Protein AF-0000000084538233 (afdb_homodimer)

Radius of gyration: 24.64 Å; Cα contacts (8 Å, |Δi|>4): 937; chains: 2; bounding box: 52×72×53 Å

InterPro domains:
  IPR000092 Polyprenyl synthetase-like [PF00348] (27-218)
  IPR000092 Polyprenyl synthetase-like [cd00685] (28-278)
  IPR008949 Isoprenoid synthase domain superfamily [G3DSA:1.10.600.10] (1-284)
  IPR008949 Isoprenoid synthase domain superfamily [SSF48576] (22-277)
  IPR053662 Geranylfarnesyl diphosphate synthase-like [NF040627] (1-285)

Sequence (570 aa):
MNIEEWEEYRYVESGINSFIDQMNDSSLKKMVEHVCNTGGKRIRPIILLLSSEICSGSYQQSLNAALAIEMMHSASLIHDDLLDQGLVRRNLPSAPEKFGPSRALLCGDYLIAKCFEFISPYGEKVVRDFGKAGMDMAEGEVLDLRLDKDNFGENNYFECIYKKTASLFAISASIGAYTGGADEVLTRRFNVFGNYLGTAYQIVDDILEFLEVVEGKESKFTSETLPHVYMKNMSKEEAIEKSINAVKMRVNAAKETLLTFNECPARNKLFQITDYITIDMLEIVMNIEEWEEYRYVESGINSFIDQMNDSSLKKMVEHVCNTGGKRIRPIILLLSSEICSGSYQQSLNAALAIEMMHSASLIHDDLLDQGLVRRNLPSAPEKFGPSRALLCGDYLIAKCFEFISPYGEKVVRDFGKAGMDMAEGEVLDLRLDKDNFGENNYFECIYKKTASLFAISASIGAYTGGADEVLTRRFNVFGNYLGTAYQIVDDILEFLEVVEGKESKFTSETLPHVYMKNMSKEEAIEKSINAVKMRVNAAKETLLTFNECPARNKLFQITDYITIDMLEIV

Secondary structure (DSSP, 8-state):
--GGGSHHHHHHHHHHHHHHHHSPSSHHHHHHHHHHHS----HHHHHHHHHHHHTT--HHHHHHHHHHHHHHHHHHHHHHHHHHT-SS--S--STHHHH-HHHHHHHHHHHHHHHHHHHGGGHHHHHHHHHHHHHHHHHHHHHHTT-S-S---HHHHHHHHIIIIIHHHHHHHHHHHHHTT--HHHHHHHHHHHHHHHHHHHHHHHHHHHTT-STT---SS----HHHHHHTTS-HHHHHHHHHHHHHHHHHHHHHHHTTSPPSHHHHHHHHHHHHTTHHHHTT-/--GGGSHHHHHHHHHHHHHHHHSPSSHHHHHHHHHHHS----HHHHHHHHHHHHTT--HHHHHHHHHHHHHHHHHHHHHHHHHHS-SS--S---STTTT-HHHHHHHHHHHHHHHHHHHGGGHHHHHHHHHHHHHHHHHHHHHHTT-S-S---HHHHHHHHIIIIIHHHHHHHHHHHHHTT--HHHHHHHHHHHHHHHHHHHHHHHHHHHTT-STT---SS----HHHHHHTTS-HHHHHHHHHHHHHHHHHHHHHHHTTSPPSHHHHHHHHHHHHTTHHHHTT-

Organism: NCBI:txid1434108

Structure (mmCIF, N/CA/C/O backbone):
data_AF-0000000084538233-model_v1
#
loop_
_entity.id
_entity.type
_entity.pdbx_description
1 polymer 'Geranylfarnesyl diphosphate synthetase'
#
loop_
_atom_site.group_PDB
_atom_site.id
_atom_site.type_symbol
_atom_site.label_atom_id
_atom_site.label_alt_id
_atom_site.label_comp_id
_atom_site.label_asym_id
_atom_site.label_entity_id
_atom_site.label_seq_id
_atom_site.pdbx_PDB_ins_code
_atom_site.Cartn_x
_atom_site.Cartn_y
_atom_site.Cartn_z
_atom_site.occupancy
_atom_site.B_iso_or_equiv
_atom_site.auth_seq_id
_atom_site.auth_comp_id
_atom_site.auth_asym_id
_atom_site.auth_atom_id
_atom_site.pdbx_PDB_model_num
ATOM 1 N N . MET A 1 1 ? -0.825 33.188 -5.156 1 80.81 1 MET A N 1
ATOM 2 C CA . MET A 1 1 ? 0.296 32.344 -5.594 1 80.81 1 MET A CA 1
ATOM 3 C C . MET A 1 1 ? -0.094 31.484 -6.793 1 80.81 1 MET A C 1
ATOM 5 O O . MET A 1 1 ? -1.152 30.859 -6.793 1 80.81 1 MET A O 1
ATOM 9 N N . ASN A 1 2 ? 0.585 31.609 -7.934 1 89.44 2 ASN A N 1
ATOM 10 C CA . ASN A 1 2 ? 0.355 30.812 -9.133 1 89.44 2 ASN A CA 1
ATOM 11 C C . ASN A 1 2 ? 1.267 29.594 -9.172 1 89.44 2 ASN A C 1
ATOM 13 O O . ASN A 1 2 ? 2.158 29.5 -10.023 1 89.44 2 ASN A O 1
ATOM 17 N N . ILE A 1 3 ? 1.068 28.625 -8.375 1 92.25 3 ILE A N 1
ATOM 18 C CA . ILE A 1 3 ? 1.944 27.484 -8.141 1 92.25 3 ILE A CA 1
ATOM 19 C C . ILE A 1 3 ? 2.055 26.641 -9.414 1 92.25 3 ILE A C 1
ATOM 21 O O . ILE A 1 3 ? 3.094 26.031 -9.68 1 92.25 3 ILE A O 1
ATOM 25 N N . GLU A 1 4 ? 1.089 26.688 -10.32 1 91.75 4 GLU A N 1
ATOM 26 C CA . GLU A 1 4 ? 1.058 25.906 -11.555 1 91.75 4 GLU A CA 1
ATOM 27 C C . GLU A 1 4 ? 2.1 26.406 -12.547 1 91.75 4 GLU A C 1
ATOM 29 O O . GLU A 1 4 ? 2.453 25.688 -13.492 1 91.75 4 GLU A O 1
ATOM 34 N N . GLU A 1 5 ? 2.588 27.609 -12.297 1 94.62 5 GLU A N 1
ATOM 35 C CA . GLU A 1 5 ? 3.594 28.188 -13.18 1 94.62 5 GLU A CA 1
ATOM 36 C C . GLU A 1 5 ? 5.004 27.875 -12.695 1 94.62 5 GLU A C 1
ATOM 38 O O . GLU A 1 5 ? 5.984 28.156 -13.383 1 94.62 5 GLU A O 1
ATOM 43 N N . TRP A 1 6 ? 5.094 27.297 -11.5 1 97.12 6 TRP A N 1
ATOM 44 C CA . TRP A 1 6 ? 6.402 26.984 -10.938 1 97.12 6 TRP A CA 1
ATOM 45 C C . TRP A 1 6 ? 7.039 25.797 -11.672 1 97.12 6 TRP A C 1
ATOM 47 O O . TRP A 1 6 ? 6.336 24.875 -12.102 1 97.12 6 TRP A O 1
ATOM 57 N N . GLU A 1 7 ? 8.344 25.828 -11.805 1 96.56 7 GLU A N 1
ATOM 58 C CA . GLU A 1 7 ? 9.086 24.734 -12.414 1 96.56 7 GLU A CA 1
ATOM 59 C C . GLU A 1 7 ? 8.844 23.422 -11.672 1 96.56 7 GLU A C 1
ATOM 61 O O . GLU A 1 7 ? 8.75 22.359 -12.289 1 96.56 7 GLU A O 1
ATOM 66 N N . GLU A 1 8 ? 8.789 23.516 -10.367 1 97.25 8 GLU A N 1
ATOM 67 C CA . GLU A 1 8 ? 8.539 22.328 -9.531 1 97.25 8 GLU A CA 1
ATOM 68 C C . GLU A 1 8 ? 7.223 21.656 -9.914 1 97.25 8 GLU A C 1
ATOM 70 O O . GLU A 1 8 ? 7.16 20.438 -10.016 1 97.25 8 GLU A O 1
ATOM 75 N N . TYR A 1 9 ? 6.184 22.453 -10.117 1 96.94 9 TYR A N 1
ATOM 76 C CA . TYR A 1 9 ? 4.879 21.922 -10.508 1 96.94 9 TYR A CA 1
ATOM 77 C C . TYR A 1 9 ? 4.953 21.203 -11.852 1 96.94 9 TYR A C 1
ATOM 79 O O . TYR A 1 9 ? 4.445 20.094 -11.992 1 96.94 9 TYR A O 1
ATOM 87 N N . ARG A 1 10 ? 5.598 21.844 -12.781 1 95.5 10 ARG A N 1
ATOM 88 C CA . ARG A 1 10 ? 5.723 21.266 -14.125 1 95.5 10 ARG A CA 1
ATOM 89 C C . ARG A 1 10 ? 6.512 19.969 -14.094 1 95.5 10 ARG A C 1
ATOM 91 O O . ARG A 1 10 ? 6.199 19.031 -14.828 1 95.5 10 ARG A O 1
ATOM 98 N N . TYR A 1 11 ? 7.484 20.016 -13.25 1 96.62 11 TYR A N 1
ATOM 99 C CA . TYR A 1 11 ? 8.312 18.812 -13.133 1 96.62 11 TYR A CA 1
ATOM 100 C C . TYR A 1 11 ? 7.512 17.656 -12.578 1 96.62 11 TYR A C 1
ATOM 102 O O . TYR A 1 11 ? 7.602 16.531 -13.078 1 96.62 11 TYR A O 1
ATOM 110 N N . VAL A 1 12 ? 6.738 17.859 -11.555 1 97.5 12 VAL A N 1
ATOM 111 C CA . VAL A 1 12 ? 5.898 16.844 -10.945 1 97.5 12 VAL A CA 1
ATOM 112 C C . VAL A 1 12 ? 4.848 16.359 -11.945 1 97.5 12 VAL A C 1
ATOM 114 O O . VAL A 1 12 ? 4.629 15.164 -12.102 1 97.5 12 VAL A O 1
ATOM 117 N N . GLU A 1 13 ? 4.219 17.312 -12.672 1 96.38 13 GLU A N 1
ATOM 118 C CA . GLU A 1 13 ? 3.201 16.984 -13.664 1 96.38 13 GLU A CA 1
ATOM 119 C C . GLU A 1 13 ? 3.775 16.094 -14.766 1 96.38 13 GLU A C 1
ATOM 121 O O . GLU A 1 13 ? 3.129 15.133 -15.195 1 96.38 13 GLU A O 1
ATOM 126 N N . SER A 1 14 ? 4.934 16.5 -15.203 1 96.62 14 SER A N 1
ATOM 127 C CA . SER A 1 14 ? 5.586 15.711 -16.234 1 96.62 14 SER A CA 1
ATOM 128 C C . SER A 1 14 ? 5.867 14.289 -15.758 1 96.62 14 SER A C 1
ATOM 130 O O . SER A 1 14 ? 5.715 13.328 -16.516 1 96.62 14 SER A O 1
ATOM 132 N N . GLY A 1 15 ? 6.32 14.164 -14.508 1 96.94 15 GLY A N 1
ATOM 133 C CA . GLY A 1 15 ? 6.551 12.852 -13.922 1 96.94 15 GLY A CA 1
ATOM 134 C C . GLY A 1 15 ? 5.285 12.016 -13.812 1 96.94 15 GLY A C 1
ATOM 135 O O . GLY A 1 15 ? 5.297 10.82 -14.117 1 96.94 15 GLY A O 1
ATOM 136 N N . ILE A 1 16 ? 4.215 12.617 -13.406 1 96.75 16 ILE A N 1
ATOM 137 C CA . ILE A 1 16 ? 2.93 11.945 -13.273 1 96.75 16 ILE A CA 1
ATOM 138 C C . ILE A 1 16 ? 2.463 11.453 -14.641 1 96.75 16 ILE A C 1
ATOM 140 O O . ILE A 1 16 ? 2.047 10.297 -14.789 1 96.75 16 ILE A O 1
ATOM 144 N N . ASN A 1 17 ? 2.547 12.312 -15.617 1 95.56 17 ASN A N 1
ATOM 145 C CA . ASN A 1 17 ? 2.117 11.961 -16.969 1 95.56 17 ASN A CA 1
ATOM 146 C C . ASN A 1 17 ? 2.951 10.82 -17.531 1 95.56 17 ASN A C 1
ATOM 148 O O . ASN A 1 17 ? 2.42 9.945 -18.219 1 95.56 17 ASN A O 1
ATOM 152 N N . SER A 1 18 ? 4.211 10.883 -17.297 1 96.44 18 SER A N 1
ATOM 153 C CA . SER A 1 18 ? 5.094 9.812 -17.766 1 96.44 18 SER A CA 1
ATOM 154 C C . SER A 1 18 ? 4.707 8.469 -17.156 1 96.44 18 SER A C 1
ATOM 156 O O . SER A 1 18 ? 4.684 7.449 -17.844 1 96.44 18 SER A O 1
ATOM 158 N N . PHE A 1 19 ? 4.418 8.5 -15.906 1 94.5 19 PHE A N 1
ATOM 159 C CA . PHE A 1 19 ? 3.98 7.309 -15.195 1 94.5 19 PHE A CA 1
ATOM 160 C C . PHE A 1 19 ? 2.688 6.766 -15.789 1 94.5 19 PHE A C 1
ATOM 162 O O . PHE A 1 19 ? 2.596 5.578 -16.109 1 94.5 19 PHE A O 1
ATOM 169 N N . ILE A 1 20 ? 1.746 7.605 -16.016 1 94.5 20 ILE A N 1
ATOM 170 C CA . ILE A 1 20 ? 0.438 7.219 -16.531 1 94.5 20 ILE A CA 1
ATOM 171 C C . ILE A 1 20 ? 0.582 6.676 -17.953 1 94.5 20 ILE A C 1
ATOM 173 O O . ILE A 1 20 ? -0.039 5.668 -18.297 1 94.5 20 ILE A O 1
ATOM 177 N N . ASP A 1 21 ? 1.445 7.297 -18.688 1 94.62 21 ASP A N 1
ATOM 178 C CA . ASP A 1 21 ? 1.656 6.895 -20.078 1 94.62 21 ASP A CA 1
ATOM 179 C C . ASP A 1 21 ? 2.236 5.484 -20.156 1 94.62 21 ASP A C 1
ATOM 181 O O . ASP A 1 21 ? 2.023 4.777 -21.141 1 94.62 21 ASP A O 1
ATOM 185 N N . GLN A 1 22 ? 2.914 5.066 -19.156 1 93.31 22 GLN A N 1
ATOM 186 C CA . GLN A 1 22 ? 3.58 3.768 -19.156 1 93.31 22 GLN A CA 1
ATOM 187 C C . GLN A 1 22 ? 2.631 2.662 -18.688 1 93.31 22 GLN A C 1
ATOM 189 O O . GLN A 1 22 ? 2.934 1.477 -18.844 1 93.31 22 GLN A O 1
ATOM 194 N N . MET A 1 23 ? 1.553 3.061 -18.156 1 91.88 23 MET A N 1
ATOM 195 C CA . MET A 1 23 ? 0.569 2.061 -17.75 1 91.88 23 MET A CA 1
ATOM 196 C C . MET A 1 23 ? -0.11 1.438 -18.969 1 91.88 23 MET A C 1
ATOM 198 O O . MET A 1 23 ? -0.3 2.104 -19.984 1 91.88 23 MET A O 1
ATOM 202 N N . ASN A 1 24 ? -0.464 0.123 -18.797 1 85.62 24 ASN A N 1
ATOM 203 C CA . ASN A 1 24 ? -1.273 -0.513 -19.828 1 85.62 24 ASN A CA 1
ATOM 204 C C . ASN A 1 24 ? -2.688 0.062 -19.859 1 85.62 24 ASN A C 1
ATOM 206 O O . ASN A 1 24 ? -3.232 0.446 -18.828 1 85.62 24 ASN A O 1
ATOM 210 N N . ASP A 1 25 ? -3.205 0.092 -21.062 1 81.44 25 ASP A N 1
ATOM 211 C CA . ASP A 1 25 ? -4.582 0.556 -21.203 1 81.44 25 ASP A CA 1
ATOM 212 C C . ASP A 1 25 ? -5.547 -0.357 -20.453 1 81.44 25 ASP A C 1
ATOM 214 O O . ASP A 1 25 ? -5.59 -1.563 -20.703 1 81.44 25 ASP A O 1
ATOM 218 N N . SER A 1 26 ? -6.188 0.194 -19.484 1 85.44 26 SER A N 1
ATOM 219 C CA . SER A 1 26 ? -7.113 -0.528 -18.625 1 85.44 26 SER A CA 1
ATOM 220 C C . SER A 1 26 ? -8.047 0.43 -17.891 1 85.44 26 SER A C 1
ATOM 222 O O . SER A 1 26 ? -7.875 1.648 -17.969 1 85.44 26 SER A O 1
ATOM 224 N N . SER A 1 27 ? -9.023 -0.15 -17.312 1 81.12 27 SER A N 1
ATOM 225 C CA . SER A 1 27 ? -9.906 0.662 -16.484 1 81.12 27 SER A CA 1
ATOM 226 C C . SER A 1 27 ? -9.148 1.293 -15.32 1 81.12 27 SER A C 1
ATOM 228 O O . SER A 1 27 ? -9.484 2.395 -14.875 1 81.12 27 SER A O 1
ATOM 230 N N . LEU A 1 28 ? -8.164 0.603 -14.906 1 88.06 28 LEU A N 1
ATOM 231 C CA . LEU A 1 28 ? -7.336 1.138 -13.836 1 88.06 28 LEU A CA 1
ATOM 232 C C . LEU A 1 28 ? -6.59 2.387 -14.297 1 88.06 28 LEU A C 1
ATOM 234 O O . LEU A 1 28 ? -6.512 3.375 -13.562 1 88.06 28 LEU A O 1
ATOM 238 N N . LYS A 1 29 ? -6.035 2.311 -15.469 1 90.06 29 LYS A N 1
ATOM 239 C CA . LYS A 1 29 ? -5.332 3.463 -16.016 1 90.06 29 LYS A CA 1
ATOM 240 C C . LYS A 1 29 ? -6.25 4.68 -16.109 1 90.06 29 LYS A C 1
ATOM 242 O O . LYS A 1 29 ? -5.848 5.793 -15.758 1 90.06 29 LYS A O 1
ATOM 247 N N . LYS A 1 30 ? -7.426 4.445 -16.516 1 87.56 30 LYS A N 1
ATOM 248 C CA . LYS A 1 30 ? -8.391 5.531 -16.656 1 87.56 30 LYS A CA 1
ATOM 249 C C . LYS A 1 30 ? -8.695 6.172 -15.312 1 87.56 30 LYS A C 1
ATOM 251 O O . LYS A 1 30 ? -8.836 7.395 -15.219 1 87.56 30 LYS A O 1
ATOM 256 N N . MET A 1 31 ? -8.766 5.363 -14.375 1 86 31 MET A N 1
ATOM 257 C CA . MET A 1 31 ? -9.07 5.891 -13.047 1 86 31 MET A CA 1
ATOM 258 C C . MET A 1 31 ? -7.867 6.645 -12.477 1 86 31 MET A C 1
ATOM 260 O O . MET A 1 31 ? -8.031 7.699 -11.859 1 86 31 MET A O 1
ATOM 264 N N . VAL A 1 32 ? -6.707 6.059 -12.656 1 90.44 32 VAL A N 1
ATOM 265 C CA . VAL A 1 32 ? -5.492 6.73 -12.203 1 90.44 32 VAL A CA 1
ATOM 266 C C . VAL A 1 32 ? -5.367 8.086 -12.891 1 90.44 32 VAL A C 1
ATOM 268 O O . VAL A 1 32 ? -5.059 9.094 -12.234 1 90.44 32 VAL A O 1
ATOM 271 N N . GLU A 1 33 ? -5.637 8.086 -14.156 1 89.94 33 GLU A N 1
ATOM 272 C CA . GLU A 1 33 ? -5.594 9.328 -14.93 1 89.94 33 GLU A CA 1
ATOM 273 C C . GLU A 1 33 ? -6.578 10.352 -14.375 1 89.94 33 GLU A C 1
ATOM 275 O O . GLU A 1 33 ? -6.234 11.531 -14.227 1 89.94 33 GLU A O 1
ATOM 280 N N . HIS A 1 34 ? -7.676 9.867 -14.078 1 86.5 34 HIS A N 1
ATOM 281 C CA . HIS A 1 34 ? -8.711 10.75 -13.562 1 86.5 34 HIS A CA 1
ATOM 282 C C . HIS A 1 34 ? -8.312 11.336 -12.211 1 86.5 34 HIS A C 1
ATOM 284 O O . HIS A 1 34 ? -8.414 12.547 -12 1 86.5 34 HIS A O 1
ATOM 290 N N . VAL A 1 35 ? -7.859 10.539 -11.367 1 85.62 35 VAL A N 1
ATOM 291 C CA . VAL A 1 35 ? -7.543 10.953 -10 1 85.62 35 VAL A CA 1
ATOM 292 C C . VAL A 1 35 ? -6.34 11.898 -10.016 1 85.62 35 VAL A C 1
ATOM 294 O O . VAL A 1 35 ? -6.312 12.883 -9.281 1 85.62 35 VAL A O 1
ATOM 297 N N . CYS A 1 36 ? -5.402 11.562 -10.82 1 85.81 36 CYS A N 1
ATOM 298 C CA . CYS A 1 36 ? -4.176 12.352 -10.852 1 85.81 36 CYS A CA 1
ATOM 299 C C . CYS A 1 36 ? -4.387 13.656 -11.617 1 85.81 36 CYS A C 1
ATOM 301 O O . CYS A 1 36 ? -3.666 14.625 -11.406 1 85.81 36 CYS A O 1
ATOM 303 N N . ASN A 1 37 ? -5.457 13.672 -12.5 1 80.5 37 ASN A N 1
ATOM 304 C CA . ASN A 1 37 ? -5.645 14.852 -13.336 1 80.5 37 ASN A CA 1
ATOM 305 C C . ASN A 1 37 ? -6.781 15.727 -12.82 1 80.5 37 ASN A C 1
ATOM 307 O O . ASN A 1 37 ? -7.098 16.75 -13.422 1 80.5 37 ASN A O 1
ATOM 311 N N . THR A 1 38 ? -7.621 15.203 -11.883 1 71.94 38 THR A N 1
ATOM 312 C CA . THR A 1 38 ? -8.711 16 -11.336 1 71.94 38 THR A CA 1
ATOM 313 C C . THR A 1 38 ? -8.172 17.188 -10.555 1 71.94 38 THR A C 1
ATOM 315 O O . THR A 1 38 ? -8.898 17.812 -9.773 1 71.94 38 THR A O 1
ATOM 318 N N . GLY A 1 39 ? -6.973 17.641 -10.953 1 69 39 GLY A N 1
ATOM 319 C CA . GLY A 1 39 ? -6.469 18.859 -10.359 1 69 39 GLY A CA 1
ATOM 320 C C . GLY A 1 39 ? -5.68 18.641 -9.086 1 69 39 GLY A C 1
ATOM 321 O O . GLY A 1 39 ? -5.312 17.5 -8.773 1 69 39 GLY A O 1
ATOM 322 N N . GLY A 1 40 ? -5.062 19.453 -8.508 1 80.56 40 GLY A N 1
ATOM 323 C CA . GLY A 1 40 ? -4.27 19.5 -7.285 1 80.56 40 GLY A CA 1
ATOM 324 C C . GLY A 1 40 ? -3.078 20.438 -7.387 1 80.56 40 GLY A C 1
ATOM 325 O O . GLY A 1 40 ? -2.512 20.609 -8.469 1 80.56 40 GLY A O 1
ATOM 326 N N . LYS A 1 41 ? -2.893 20.938 -6.406 1 90.31 41 LYS A N 1
ATOM 327 C CA . LYS A 1 41 ? -1.847 21.953 -6.355 1 90.31 41 LYS A CA 1
ATOM 328 C C . LYS A 1 41 ? -0.475 21.328 -6.137 1 90.31 41 LYS A C 1
ATOM 330 O O . LYS A 1 41 ? 0.545 22.016 -6.172 1 90.31 41 LYS A O 1
ATOM 335 N N . ARG A 1 42 ? -0.405 19.969 -6.012 1 96.69 42 ARG A N 1
ATOM 336 C CA . ARG A 1 42 ? 0.836 19.219 -5.891 1 96.69 42 ARG A CA 1
ATOM 337 C C . ARG A 1 42 ? 1.721 19.781 -4.789 1 96.69 42 ARG A C 1
ATOM 339 O O . ARG A 1 42 ? 2.939 19.875 -4.945 1 96.69 42 ARG A O 1
ATOM 346 N N . ILE A 1 43 ? 1.144 20.219 -3.738 1 97.69 43 ILE A N 1
ATOM 347 C CA . ILE A 1 43 ? 1.839 20.922 -2.668 1 97.69 43 ILE A CA 1
ATOM 348 C C . ILE A 1 43 ? 2.895 20.016 -2.049 1 97.69 43 ILE A C 1
ATOM 350 O O . ILE A 1 43 ? 4.059 20.391 -1.915 1 97.69 43 ILE A O 1
ATOM 354 N N . ARG A 1 44 ? 2.59 18.797 -1.758 1 98.5 44 ARG A N 1
ATOM 355 C CA . ARG A 1 44 ? 3.477 17.906 -1.011 1 98.5 44 ARG A CA 1
ATOM 356 C C . ARG A 1 44 ? 4.691 17.516 -1.847 1 98.5 44 ARG A C 1
ATOM 358 O O . ARG A 1 44 ? 5.828 17.656 -1.396 1 98.5 44 ARG A O 1
ATOM 365 N N . PRO A 1 45 ? 4.508 17.062 -3.115 1 98.69 45 PRO A N 1
ATOM 366 C CA . PRO A 1 45 ? 5.707 16.766 -3.9 1 98.69 45 PRO A CA 1
ATOM 367 C C . PRO A 1 45 ? 6.551 18.016 -4.184 1 98.69 45 PRO A C 1
ATOM 369 O O . PRO A 1 45 ? 7.777 17.922 -4.289 1 98.69 45 PRO A O 1
ATOM 372 N N . ILE A 1 46 ? 5.93 19.172 -4.293 1 98.69 46 ILE A N 1
ATOM 373 C CA . ILE A 1 46 ? 6.676 20.406 -4.523 1 98.69 46 ILE A CA 1
ATOM 374 C C . ILE A 1 46 ? 7.512 20.75 -3.291 1 98.69 46 ILE A C 1
ATOM 376 O O . ILE A 1 46 ? 8.672 21.156 -3.41 1 98.69 46 ILE A O 1
ATOM 380 N N . ILE A 1 47 ? 6.953 20.547 -2.08 1 98.88 47 ILE A N 1
ATOM 381 C CA . ILE A 1 47 ? 7.699 20.75 -0.844 1 98.88 47 ILE A CA 1
ATOM 382 C C . ILE A 1 47 ? 8.938 19.859 -0.836 1 98.88 47 ILE A C 1
ATOM 384 O O . ILE A 1 47 ? 10.023 20.297 -0.46 1 98.88 47 ILE A O 1
ATOM 388 N N . LEU A 1 48 ? 8.766 18.594 -1.263 1 98.94 48 LEU A N 1
ATOM 389 C CA . LEU A 1 48 ? 9.883 17.672 -1.304 1 98.94 48 LEU A CA 1
ATOM 390 C C . LEU A 1 48 ? 10.977 18.172 -2.24 1 98.94 48 LEU A C 1
ATOM 392 O O . LEU A 1 48 ? 12.156 18.188 -1.874 1 98.94 48 LEU A O 1
ATOM 396 N N . LEU A 1 49 ? 10.609 18.625 -3.459 1 98.88 49 LEU A N 1
ATOM 397 C CA . LEU A 1 49 ? 11.578 19.109 -4.438 1 98.88 49 LEU A CA 1
ATOM 398 C C . LEU A 1 49 ? 12.305 20.344 -3.922 1 98.88 49 LEU A C 1
ATOM 400 O O . LEU A 1 49 ? 13.523 20.453 -4.039 1 98.88 49 LEU A O 1
ATOM 404 N N . LEU A 1 50 ? 11.57 21.281 -3.318 1 98.88 50 LEU A N 1
ATOM 405 C CA . LEU A 1 50 ? 12.164 22.5 -2.793 1 98.88 50 LEU A CA 1
ATOM 406 C C . LEU A 1 50 ? 13.125 22.203 -1.65 1 98.88 50 LEU A C 1
ATOM 408 O O . LEU A 1 50 ? 14.195 22.797 -1.556 1 98.88 50 LEU A O 1
ATOM 412 N N . SER A 1 51 ? 12.734 21.25 -0.794 1 98.88 51 SER A N 1
ATOM 413 C CA . SER A 1 51 ? 13.609 20.844 0.298 1 98.88 51 SER A CA 1
ATOM 414 C C . SER A 1 51 ? 14.906 20.234 -0.231 1 98.88 51 SER A C 1
ATOM 416 O O . SER A 1 51 ? 15.984 20.5 0.313 1 98.88 51 SER A O 1
ATOM 418 N N . SER A 1 52 ? 14.773 19.438 -1.295 1 98.69 52 SER A N 1
ATOM 419 C CA . SER A 1 52 ? 15.961 18.859 -1.929 1 98.69 52 SER A CA 1
ATOM 420 C C . SER A 1 52 ? 16.875 19.953 -2.455 1 98.69 52 SER A C 1
ATOM 422 O O . SER A 1 52 ? 18.094 19.922 -2.24 1 98.69 52 SER A O 1
ATOM 424 N N . GLU A 1 53 ? 16.297 20.922 -3.094 1 98.5 53 GLU A N 1
ATOM 425 C CA . GLU A 1 53 ? 17.062 22.016 -3.678 1 98.5 53 GLU A CA 1
ATOM 426 C C . GLU A 1 53 ? 17.781 22.828 -2.598 1 98.5 53 GLU A C 1
ATOM 428 O O . GLU A 1 53 ? 18.938 23.203 -2.768 1 98.5 53 GLU A O 1
ATOM 433 N N . ILE A 1 54 ? 17.125 23.078 -1.5 1 98.69 54 ILE A N 1
ATOM 434 C CA . ILE A 1 54 ? 17.719 23.828 -0.397 1 98.69 54 ILE A CA 1
ATOM 435 C C . ILE A 1 54 ? 18.969 23.109 0.109 1 98.69 54 ILE A C 1
ATOM 437 O O . ILE A 1 54 ? 19.922 23.75 0.536 1 98.69 54 ILE A O 1
ATOM 441 N N . CYS A 1 55 ? 18.953 21.797 -0.04 1 98.31 55 CYS A N 1
ATOM 442 C CA . CYS A 1 55 ? 20.062 20.984 0.429 1 98.31 55 CYS A CA 1
ATOM 443 C C . CYS A 1 55 ? 21 20.625 -0.72 1 98.31 55 CYS A C 1
ATOM 445 O O . CYS A 1 55 ? 21.688 19.609 -0.673 1 98.31 55 CYS A O 1
ATOM 447 N N . SER A 1 56 ? 20.906 21.344 -1.83 1 96.56 56 SER A N 1
ATOM 448 C CA . SER A 1 56 ? 21.812 21.297 -2.963 1 96.56 56 SER A CA 1
ATOM 449 C C . SER A 1 56 ? 21.547 20.094 -3.852 1 96.56 56 SER A C 1
ATOM 451 O O . SER A 1 56 ? 22.422 19.656 -4.598 1 96.56 56 SER A O 1
ATOM 453 N N . GLY A 1 57 ? 20.359 19.516 -3.742 1 96.62 57 GLY A N 1
ATOM 454 C CA . GLY A 1 57 ? 19.953 18.438 -4.625 1 96.62 57 GLY A CA 1
ATOM 455 C C . GLY A 1 57 ? 19.359 18.922 -5.934 1 96.62 57 GLY A C 1
ATOM 456 O O . GLY A 1 57 ? 19.172 20.125 -6.129 1 96.62 57 GLY A O 1
ATOM 457 N N . SER A 1 58 ? 19.141 17.969 -6.828 1 96.75 58 SER A N 1
ATOM 458 C CA . SER A 1 58 ? 18.469 18.266 -8.094 1 96.75 58 SER A CA 1
ATOM 459 C C . SER A 1 58 ? 17.094 17.625 -8.141 1 96.75 58 SER A C 1
ATOM 461 O O . SER A 1 58 ? 16.828 16.641 -7.449 1 96.75 58 SER A O 1
ATOM 463 N N . TYR A 1 59 ? 16.234 18.188 -8.93 1 97 59 TYR A N 1
ATOM 464 C CA . TYR A 1 59 ? 14.891 17.672 -9.062 1 97 59 TYR A CA 1
ATOM 465 C C . TYR A 1 59 ? 14.906 16.266 -9.664 1 97 59 TYR A C 1
ATOM 467 O O . TYR A 1 59 ? 14.109 15.406 -9.273 1 97 59 TYR A O 1
ATOM 475 N N . GLN A 1 60 ? 15.859 16.016 -10.562 1 96.31 60 GLN A N 1
ATOM 476 C CA . GLN A 1 60 ? 15.961 14.711 -11.195 1 96.31 60 GLN A CA 1
ATOM 477 C C . GLN A 1 60 ? 16.219 13.617 -10.164 1 96.31 60 GLN A C 1
ATOM 479 O O . GLN A 1 60 ? 15.602 12.547 -10.227 1 96.31 60 GLN A O 1
ATOM 484 N N . GLN A 1 61 ? 17.031 13.93 -9.195 1 96.56 61 GLN A N 1
ATOM 485 C CA . GLN A 1 61 ? 17.422 12.938 -8.203 1 96.56 61 GLN A CA 1
ATOM 486 C C . GLN A 1 61 ? 16.297 12.703 -7.199 1 96.56 61 GLN A C 1
ATOM 488 O O . GLN A 1 61 ? 16.234 11.656 -6.547 1 96.56 61 GLN A O 1
ATOM 493 N N . SER A 1 62 ? 15.359 13.672 -7.078 1 98 62 SER A N 1
ATOM 494 C CA . SER A 1 62 ? 14.352 13.586 -6.027 1 98 62 SER A CA 1
ATOM 495 C C . SER A 1 62 ? 12.969 13.336 -6.609 1 98 62 SER A C 1
ATOM 497 O O . SER A 1 62 ? 11.992 13.18 -5.867 1 98 62 SER A O 1
ATOM 499 N N . LEU A 1 63 ? 12.852 13.266 -7.918 1 98.5 63 LEU A N 1
ATOM 500 C CA . LEU A 1 63 ? 11.547 13.25 -8.57 1 98.5 63 LEU A CA 1
ATOM 501 C C . LEU A 1 63 ? 10.766 11.992 -8.195 1 98.5 63 LEU A C 1
ATOM 503 O O . LEU A 1 63 ? 9.578 12.062 -7.887 1 98.5 63 LEU A O 1
ATOM 507 N N . ASN A 1 64 ? 11.43 10.836 -8.227 1 98.62 64 ASN A N 1
ATOM 508 C CA . ASN A 1 64 ? 10.734 9.602 -7.887 1 98.62 64 ASN A CA 1
ATOM 509 C C . ASN A 1 64 ? 10.18 9.648 -6.465 1 98.62 64 ASN A C 1
ATOM 511 O O . ASN A 1 64 ? 9.078 9.148 -6.211 1 98.62 64 ASN A O 1
ATOM 515 N N . ALA A 1 65 ? 10.953 10.227 -5.562 1 98.81 65 ALA A N 1
ATOM 516 C CA . ALA A 1 65 ? 10.453 10.383 -4.199 1 98.81 65 ALA A CA 1
ATOM 517 C C . ALA A 1 65 ? 9.242 11.312 -4.156 1 98.81 65 ALA A C 1
ATOM 519 O O . ALA A 1 65 ? 8.273 11.039 -3.455 1 98.81 65 ALA A O 1
ATOM 520 N N . ALA A 1 66 ? 9.305 12.375 -4.91 1 98.75 66 ALA A N 1
ATOM 521 C CA . ALA A 1 66 ? 8.188 13.312 -4.992 1 98.75 66 ALA A CA 1
ATOM 522 C C . ALA A 1 66 ? 6.945 12.633 -5.559 1 98.75 66 ALA A C 1
ATOM 524 O O . ALA A 1 66 ? 5.836 12.844 -5.066 1 98.75 66 ALA A O 1
ATOM 525 N N . LEU A 1 67 ? 7.176 11.828 -6.57 1 98.5 67 LEU A N 1
ATOM 526 C CA . LEU A 1 67 ? 6.066 11.102 -7.18 1 98.5 67 LEU A CA 1
ATOM 527 C C . LEU A 1 67 ? 5.477 10.086 -6.203 1 98.5 67 LEU A C 1
ATOM 529 O O . LEU A 1 67 ? 4.258 9.898 -6.164 1 98.5 67 LEU A O 1
ATOM 533 N N . ALA A 1 68 ? 6.312 9.43 -5.426 1 98.81 68 ALA A N 1
ATOM 534 C CA . ALA A 1 68 ? 5.816 8.516 -4.402 1 98.81 68 ALA A CA 1
ATOM 535 C C . ALA A 1 68 ? 4.887 9.227 -3.428 1 98.81 68 ALA A C 1
ATOM 537 O O . ALA A 1 68 ? 3.816 8.711 -3.092 1 98.81 68 ALA A O 1
ATOM 538 N N . ILE A 1 69 ? 5.266 10.398 -3.004 1 98.56 69 ILE A N 1
ATOM 539 C CA . ILE A 1 69 ? 4.461 11.203 -2.086 1 98.56 69 ILE A CA 1
ATOM 540 C C . ILE A 1 69 ? 3.109 11.508 -2.725 1 98.56 69 ILE A C 1
ATO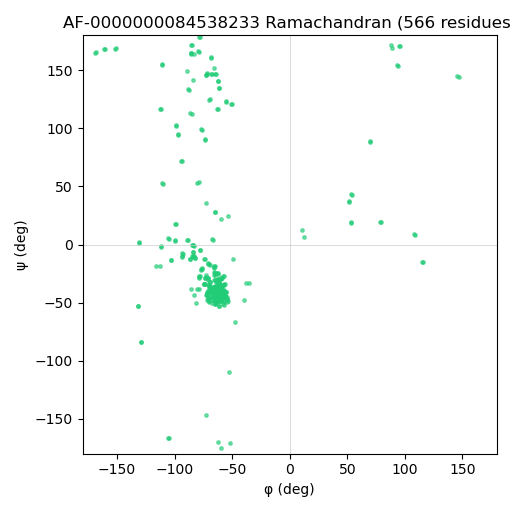M 542 O O . ILE A 1 69 ? 2.064 11.359 -2.086 1 98.56 69 ILE A O 1
ATOM 546 N N . GL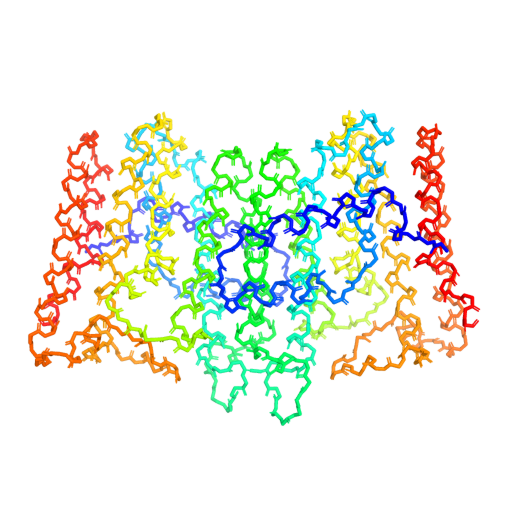U A 1 70 ? 3.143 11.922 -3.916 1 97.69 70 GLU A N 1
ATOM 547 C CA . GLU A 1 70 ? 1.915 12.289 -4.617 1 97.69 70 GLU A CA 1
ATOM 548 C C . GLU A 1 70 ? 1.003 11.078 -4.797 1 97.69 70 GLU A C 1
ATOM 550 O O . GLU A 1 70 ? -0.216 11.188 -4.648 1 97.69 70 GLU A O 1
ATOM 555 N N . MET A 1 71 ? 1.595 9.953 -5.164 1 97.38 71 MET A N 1
ATOM 556 C CA . MET A 1 71 ? 0.79 8.75 -5.363 1 97.38 71 MET A CA 1
ATOM 557 C C . MET A 1 71 ? 0.157 8.297 -4.051 1 97.38 71 MET A C 1
ATOM 559 O O . MET A 1 71 ? -0.995 7.859 -4.031 1 97.38 71 MET A O 1
ATOM 563 N N . MET A 1 72 ? 0.931 8.359 -2.961 1 97.88 72 MET A N 1
ATOM 564 C CA . MET A 1 72 ? 0.377 8.008 -1.656 1 97.88 72 MET A CA 1
ATOM 565 C C . MET A 1 72 ? -0.78 8.938 -1.291 1 97.88 72 MET A C 1
ATOM 567 O O . MET A 1 72 ? -1.809 8.477 -0.788 1 97.88 72 MET A O 1
ATOM 571 N N . HIS A 1 73 ? -0.568 10.18 -1.521 1 96.25 73 HIS A N 1
ATOM 572 C CA . HIS A 1 73 ? -1.623 11.148 -1.247 1 96.25 73 HIS A CA 1
ATOM 573 C C . HIS A 1 73 ? -2.863 10.875 -2.09 1 96.25 73 HIS A C 1
ATOM 575 O O . HIS A 1 73 ? -3.982 10.875 -1.575 1 96.25 73 HIS A O 1
ATOM 581 N N . SER A 1 74 ? -2.676 10.633 -3.379 1 94.88 74 SER A N 1
ATOM 582 C CA . SER A 1 74 ? -3.783 10.344 -4.289 1 94.88 74 SER A CA 1
ATOM 583 C C . SER A 1 74 ? -4.531 9.086 -3.871 1 94.88 74 SER A C 1
ATOM 585 O O . SER A 1 74 ? -5.762 9.047 -3.908 1 94.88 74 SER A O 1
ATOM 587 N N . ALA A 1 75 ? -3.758 8.078 -3.518 1 96.31 75 ALA A N 1
ATOM 588 C CA . ALA A 1 75 ? -4.379 6.844 -3.037 1 96.31 75 ALA A CA 1
ATOM 589 C C . ALA A 1 75 ? -5.25 7.109 -1.814 1 96.31 75 ALA A C 1
ATOM 591 O O . ALA A 1 75 ? -6.352 6.562 -1.7 1 96.31 75 ALA A O 1
ATOM 592 N N . SER A 1 76 ? -4.73 7.902 -0.897 1 94.94 76 SER A N 1
ATOM 593 C CA . SER A 1 76 ? -5.48 8.203 0.319 1 94.94 76 SER A CA 1
ATOM 594 C C . SER A 1 76 ? -6.773 8.945 0.003 1 94.94 76 SER A C 1
ATOM 596 O O . SER A 1 76 ? -7.801 8.719 0.649 1 94.94 76 SER A O 1
ATOM 598 N N . LEU A 1 77 ? -6.758 9.836 -1.008 1 90.5 77 LEU A N 1
ATOM 599 C CA . LEU A 1 77 ? -7.965 10.547 -1.412 1 90.5 77 LEU A CA 1
ATOM 600 C C . LEU A 1 77 ? -9.016 9.578 -1.949 1 90.5 77 LEU A C 1
ATOM 602 O O . LEU A 1 77 ? -10.203 9.711 -1.64 1 90.5 77 LEU A O 1
ATOM 606 N N . ILE A 1 78 ? -8.578 8.633 -2.703 1 91.62 78 ILE A N 1
ATOM 607 C CA . ILE A 1 78 ? -9.484 7.648 -3.291 1 91.62 78 ILE A CA 1
ATOM 608 C C . ILE A 1 78 ? -10.133 6.816 -2.186 1 91.62 78 ILE A C 1
ATOM 610 O O . ILE A 1 78 ? -11.352 6.664 -2.146 1 91.62 78 ILE A O 1
ATOM 614 N N . HIS A 1 79 ? -9.312 6.293 -1.326 1 93.44 79 HIS A N 1
ATOM 615 C CA . HIS A 1 79 ? -9.82 5.426 -0.271 1 93.44 79 HIS A CA 1
ATOM 616 C C . HIS A 1 79 ? -10.641 6.219 0.745 1 93.44 79 HIS A C 1
ATOM 618 O O . HIS A 1 79 ? -11.609 5.703 1.302 1 93.44 79 HIS A O 1
ATOM 624 N N . ASP A 1 80 ? -10.266 7.473 0.956 1 89 80 ASP A N 1
ATOM 625 C CA . ASP A 1 80 ? -11.062 8.344 1.809 1 89 80 ASP A CA 1
ATOM 626 C C . ASP A 1 80 ? -12.469 8.539 1.229 1 89 80 ASP A C 1
ATOM 628 O O . ASP A 1 80 ? -13.453 8.57 1.97 1 89 80 ASP A O 1
ATOM 632 N N . ASP A 1 81 ? -12.492 8.75 -0.025 1 85.75 81 ASP A N 1
ATOM 633 C CA . ASP A 1 81 ? -13.773 8.922 -0.693 1 85.75 81 ASP A CA 1
ATOM 634 C C . ASP A 1 81 ? -14.648 7.684 -0.522 1 85.75 81 ASP A C 1
ATOM 636 O O . ASP A 1 81 ? -15.867 7.793 -0.369 1 85.75 81 ASP A O 1
ATOM 640 N N . LEU A 1 82 ? -14.086 6.551 -0.565 1 86.25 82 LEU A N 1
ATOM 641 C CA . LEU A 1 82 ? -14.812 5.309 -0.335 1 86.25 82 LEU A CA 1
ATOM 642 C C . LEU A 1 82 ? -15.367 5.258 1.084 1 86.25 82 LEU A C 1
ATOM 644 O O . LEU A 1 82 ? -16.484 4.805 1.298 1 86.25 82 LEU A O 1
ATOM 648 N N . LEU A 1 83 ? -14.57 5.719 1.964 1 83.94 83 LEU A N 1
ATOM 649 C CA . LEU A 1 83 ? -14.961 5.707 3.369 1 83.94 83 LEU A CA 1
ATOM 650 C C . LEU A 1 83 ? -16.078 6.715 3.631 1 83.94 83 LEU A C 1
ATOM 652 O O . LEU A 1 83 ? -17.031 6.422 4.359 1 83.94 83 LEU A O 1
ATOM 656 N N . ASP A 1 84 ? -16 7.855 3 1 76.69 84 ASP A N 1
ATOM 657 C CA . ASP A 1 84 ? -16.969 8.938 3.197 1 76.69 84 ASP A CA 1
ATOM 658 C C . ASP A 1 84 ? -18.312 8.594 2.578 1 76.69 84 ASP A C 1
ATOM 660 O O . ASP A 1 84 ? -19.359 8.992 3.096 1 76.69 84 ASP A O 1
ATOM 664 N N . GLN A 1 85 ? -18.328 8.109 1.368 1 65.88 85 GLN A N 1
ATOM 665 C CA . GLN A 1 85 ? -19.562 7.77 0.667 1 65.88 85 GLN A CA 1
ATOM 666 C C . GLN A 1 85 ? -20.266 6.586 1.327 1 65.88 85 GLN A C 1
ATOM 668 O O . GLN A 1 85 ? -21.438 6.32 1.054 1 65.88 85 GLN A O 1
ATOM 673 N N . GLY A 1 86 ? -19.812 6.117 2.375 1 57.44 86 GLY A N 1
ATOM 674 C CA . GLY A 1 86 ? -20.359 4.918 2.992 1 57.44 86 GLY A CA 1
ATOM 675 C C . GLY A 1 86 ? -20.078 3.658 2.195 1 57.44 86 GLY A C 1
ATOM 676 O O . GLY A 1 86 ? -20.422 3.572 1.016 1 57.44 86 GLY A O 1
ATOM 677 N N . LEU A 1 87 ? -18.906 2.955 2.424 1 49.31 87 LEU A N 1
ATOM 678 C CA . LEU A 1 87 ? -18.703 1.704 1.699 1 49.31 87 LEU A CA 1
ATOM 679 C C . LEU A 1 87 ? -20.016 0.962 1.521 1 49.31 87 LEU A C 1
ATOM 681 O O . LEU A 1 87 ? -20.172 0.161 0.595 1 49.31 87 LEU A O 1
ATOM 685 N N . VAL A 1 88 ? -20.859 1.074 2.447 1 37.66 88 VAL A N 1
ATOM 686 C CA . VAL A 1 88 ? -22.141 0.401 2.398 1 37.66 88 VAL A CA 1
ATOM 687 C C . VAL A 1 88 ? -23.125 1.231 1.577 1 37.66 88 VAL A C 1
ATOM 689 O O . VAL A 1 88 ? -24.266 0.818 1.361 1 37.66 88 VAL A O 1
ATOM 692 N N . ARG A 1 89 ? -23.109 2.553 1.816 1 35.66 89 ARG A N 1
ATOM 693 C CA . ARG A 1 89 ? -24.391 3.227 1.647 1 35.66 89 ARG A CA 1
ATOM 694 C C . ARG A 1 89 ? -24.875 3.127 0.205 1 35.66 89 ARG A C 1
ATOM 696 O O . ARG A 1 89 ? -24.094 2.85 -0.702 1 35.66 89 ARG A O 1
ATOM 703 N N . ARG A 1 90 ? -26.141 4.07 -0.069 1 30.34 90 ARG A N 1
ATOM 704 C CA . ARG A 1 90 ? -27.266 4.156 -0.996 1 30.34 90 ARG A CA 1
ATOM 705 C C . ARG A 1 90 ? -26.812 4.602 -2.379 1 30.34 90 ARG A C 1
ATOM 707 O O . ARG A 1 90 ? -25.672 5.078 -2.539 1 30.34 90 ARG A O 1
ATOM 714 N N . ASN A 1 91 ? -27.594 5.379 -3.213 1 29.83 91 ASN A N 1
ATOM 715 C CA . ASN A 1 91 ? -27.969 5.75 -4.57 1 29.83 91 ASN A CA 1
ATOM 716 C C . ASN A 1 91 ? -26.984 6.73 -5.191 1 29.83 91 ASN A C 1
ATOM 718 O O . ASN A 1 91 ? -27.188 7.207 -6.309 1 29.83 91 ASN A O 1
ATOM 722 N N . LEU A 1 92 ? -26.391 7.773 -4.41 1 31.58 92 LEU A N 1
ATOM 723 C CA . LEU A 1 92 ? -26.047 8.914 -5.25 1 31.58 92 LEU A CA 1
ATOM 724 C C . LEU A 1 92 ? -24.625 8.773 -5.809 1 31.58 92 LEU A C 1
ATOM 726 O O . LEU A 1 92 ? -23.734 8.273 -5.125 1 31.58 92 LEU A O 1
ATOM 730 N N . PRO A 1 93 ? -24.281 9.289 -7.012 1 34.5 93 PRO A N 1
ATOM 731 C CA . PRO A 1 93 ? -23.203 9.148 -7.988 1 34.5 93 PRO A CA 1
ATOM 732 C C . PRO A 1 93 ? -21.891 9.781 -7.512 1 34.5 93 PRO A C 1
ATOM 734 O O . PRO A 1 93 ? -21.766 11.008 -7.465 1 34.5 93 PRO A O 1
ATOM 737 N N . SER A 1 94 ? -21.328 9.898 -6.43 1 34.94 94 SER A N 1
ATOM 738 C CA . SER A 1 94 ? -20.047 10.562 -6.254 1 34.94 94 SER A CA 1
ATOM 739 C C . SER A 1 94 ? -18.953 9.891 -7.074 1 34.94 94 SER A C 1
ATOM 741 O O . SER A 1 94 ? -19.141 8.773 -7.57 1 34.94 94 SER A O 1
ATOM 743 N N . ALA A 1 95 ? -17.625 10.258 -7.016 1 40.47 95 ALA A N 1
ATOM 744 C CA . ALA A 1 95 ? -16.531 9.805 -7.875 1 40.47 95 ALA A CA 1
ATOM 745 C C . ALA A 1 95 ? -16.656 8.32 -8.18 1 40.47 95 ALA A C 1
ATOM 747 O O . ALA A 1 95 ? -16.156 7.844 -9.203 1 40.47 95 ALA A O 1
ATOM 748 N N . PRO A 1 96 ? -16.891 7.52 -7.078 1 46.59 96 PRO A N 1
ATOM 749 C CA . PRO A 1 96 ? -17.172 6.09 -7.203 1 46.59 96 PRO A CA 1
ATOM 750 C C . PRO A 1 96 ? -18.25 5.789 -8.234 1 46.59 96 PRO A C 1
ATOM 752 O O . PRO A 1 96 ? -18.484 4.625 -8.586 1 46.59 96 PRO A O 1
ATOM 755 N N . GLU A 1 97 ? -18.812 7 -8.508 1 50 97 GLU A N 1
ATOM 756 C CA . GLU A 1 97 ? -19.984 6.773 -9.367 1 50 97 GLU A CA 1
ATOM 757 C C . GLU A 1 97 ? -19.547 6.355 -10.773 1 50 97 GLU A C 1
ATOM 759 O O . GLU A 1 97 ? -20.203 5.527 -11.406 1 50 97 GLU A O 1
ATOM 764 N N . LYS A 1 98 ? -18.281 6.977 -11.031 1 56.19 98 LYS A N 1
ATOM 765 C CA . LYS A 1 98 ? -17.938 6.754 -12.43 1 56.19 98 LYS A CA 1
ATOM 766 C C . LYS A 1 98 ? -17.391 5.348 -12.648 1 56.19 98 LYS A C 1
ATOM 768 O O . LYS A 1 98 ? -17.703 4.691 -13.641 1 56.19 98 LYS A O 1
ATOM 773 N N . PHE A 1 99 ? -16.594 4.965 -11.594 1 65.81 99 PHE A N 1
ATOM 774 C CA . PHE A 1 99 ? -15.93 3.695 -11.844 1 65.81 99 PHE A CA 1
ATOM 775 C C . PHE A 1 99 ? -16.453 2.609 -10.914 1 65.81 99 PHE A C 1
ATOM 777 O O . PHE A 1 99 ? -16.281 1.418 -11.18 1 65.81 99 PHE A O 1
ATOM 784 N N . GLY A 1 100 ? -17.078 3.092 -9.836 1 78.81 100 GLY A N 1
ATOM 785 C CA . GLY A 1 100 ? -17.594 2.127 -8.875 1 78.81 100 GLY A CA 1
ATOM 786 C C . GLY A 1 100 ? -16.641 1.829 -7.746 1 78.81 100 GLY A C 1
ATOM 787 O O . GLY A 1 100 ? -15.43 2.041 -7.875 1 78.81 100 GLY A O 1
ATOM 788 N N . PRO A 1 101 ? -17.047 1.437 -6.625 1 84.12 101 PRO A N 1
ATOM 789 C CA . PRO A 1 101 ? -16.266 1.25 -5.402 1 84.12 101 PRO A CA 1
ATOM 790 C C . PRO A 1 101 ? -15.148 0.22 -5.566 1 84.12 101 PRO A C 1
ATOM 792 O O . PRO A 1 101 ? -14.07 0.366 -4.98 1 84.12 101 PRO A O 1
ATOM 795 N N . SER A 1 102 ? -15.398 -0.8 -6.367 1 87.06 102 SER A N 1
ATOM 796 C CA . SER A 1 102 ? -14.398 -1.842 -6.566 1 87.06 102 SER A CA 1
ATOM 797 C C . SER A 1 102 ? -13.164 -1.297 -7.281 1 87.06 102 SER A C 1
ATOM 799 O O . SER A 1 102 ? -12.039 -1.543 -6.859 1 87.06 102 SER A O 1
ATOM 801 N N . ARG A 1 103 ? -13.398 -0.551 -8.328 1 87.88 103 ARG A N 1
ATOM 802 C CA . ARG A 1 103 ? -12.297 0.063 -9.07 1 87.88 103 ARG A CA 1
ATOM 803 C C . ARG A 1 103 ? -11.547 1.064 -8.203 1 87.88 103 ARG A C 1
ATOM 805 O O . ARG A 1 103 ? -10.312 1.151 -8.273 1 87.88 103 ARG A O 1
ATOM 812 N N . ALA A 1 104 ? -12.305 1.809 -7.418 1 90.38 104 ALA A N 1
ATOM 813 C CA . ALA A 1 104 ? -11.68 2.803 -6.543 1 90.38 104 ALA A CA 1
ATOM 814 C C . ALA A 1 104 ? -10.75 2.139 -5.535 1 90.38 104 ALA A C 1
ATOM 816 O O . ALA A 1 104 ? -9.625 2.598 -5.328 1 90.38 104 ALA A O 1
ATOM 817 N N . LEU A 1 105 ? -11.266 1.056 -4.918 1 93.75 105 LEU A N 1
ATOM 818 C CA . LEU A 1 105 ? -10.445 0.328 -3.953 1 93.75 105 LEU A CA 1
ATOM 819 C C . LEU A 1 105 ? -9.156 -0.16 -4.598 1 93.75 105 LEU A C 1
ATOM 821 O O . LEU A 1 105 ? -8.07 0.059 -4.059 1 93.75 105 LEU A O 1
ATOM 825 N N . LEU A 1 106 ? -9.258 -0.717 -5.762 1 95 106 LEU A N 1
ATOM 826 C CA . LEU A 1 106 ? -8.117 -1.331 -6.434 1 95 106 LEU A CA 1
ATOM 827 C C . LEU A 1 106 ? -7.168 -0.267 -6.98 1 95 106 LEU A C 1
ATOM 829 O O . LEU A 1 106 ? -5.953 -0.469 -7.016 1 95 106 LEU A O 1
ATOM 833 N N . CYS A 1 107 ? -7.723 0.818 -7.402 1 94.31 107 CYS A N 1
ATOM 834 C CA . CYS A 1 107 ? -6.895 1.931 -7.855 1 94.31 107 CYS A CA 1
ATOM 835 C C . CYS A 1 107 ? -6.016 2.449 -6.727 1 94.31 107 CYS A C 1
ATOM 837 O O . CYS A 1 107 ? -4.824 2.703 -6.926 1 94.31 107 CYS A O 1
ATOM 839 N N . GLY A 1 108 ? -6.613 2.658 -5.551 1 96.75 108 GLY A N 1
ATOM 840 C CA . GLY A 1 108 ? -5.824 3.043 -4.391 1 96.75 108 GLY A CA 1
ATOM 841 C C . GLY A 1 108 ? -4.715 2.061 -4.07 1 96.75 108 GLY A C 1
ATOM 842 O O . GLY A 1 108 ? -3.572 2.461 -3.832 1 96.75 108 GLY A O 1
ATOM 843 N N . ASP A 1 109 ? -5.055 0.785 -4.117 1 98.12 109 ASP A N 1
ATOM 844 C CA . ASP A 1 109 ? -4.066 -0.256 -3.855 1 98.12 109 ASP A CA 1
ATOM 845 C C . ASP A 1 109 ? -2.928 -0.202 -4.875 1 98.12 109 ASP A C 1
ATOM 847 O O . ASP A 1 109 ? -1.759 -0.357 -4.516 1 98.12 109 ASP A O 1
ATOM 851 N N . TYR A 1 110 ? -3.283 -0.032 -6.109 1 97.62 110 TYR A N 1
ATOM 852 C CA . TYR A 1 110 ? -2.297 0.036 -7.184 1 97.62 110 TYR A CA 1
ATOM 853 C C . TYR A 1 110 ? -1.337 1.2 -6.969 1 97.62 110 TYR A C 1
ATOM 855 O O . TYR A 1 110 ? -0.123 1.05 -7.125 1 97.62 110 TYR A O 1
ATOM 863 N N . LEU A 1 111 ? -1.889 2.318 -6.672 1 97.62 111 LEU A N 1
ATOM 864 C CA . LEU A 1 111 ? -1.071 3.51 -6.465 1 97.62 111 LEU A CA 1
ATOM 865 C C . LEU A 1 111 ? -0.135 3.324 -5.273 1 97.62 111 LEU A C 1
ATOM 867 O O . LEU A 1 111 ? 1.029 3.73 -5.324 1 97.62 111 LEU A O 1
ATOM 871 N N . ILE A 1 112 ? -0.629 2.723 -4.164 1 98.62 112 ILE A N 1
ATOM 872 C CA . ILE A 1 112 ? 0.232 2.451 -3.018 1 98.62 112 ILE A CA 1
ATOM 873 C C . ILE A 1 112 ? 1.355 1.502 -3.432 1 98.62 112 ILE A C 1
ATOM 875 O O . ILE A 1 112 ? 2.516 1.706 -3.062 1 98.62 112 ILE A O 1
ATOM 879 N N . ALA A 1 113 ? 1.016 0.499 -4.18 1 98.44 113 ALA A N 1
ATOM 880 C CA . ALA A 1 113 ? 2.027 -0.446 -4.648 1 98.44 113 ALA A CA 1
ATOM 881 C C . ALA A 1 113 ? 3.072 0.253 -5.512 1 98.44 113 ALA A C 1
ATOM 883 O O . ALA A 1 113 ? 4.266 -0.045 -5.418 1 98.44 113 ALA A O 1
ATOM 884 N N . LYS A 1 114 ? 2.635 1.142 -6.359 1 98.12 114 LYS A N 1
ATOM 885 C CA . LYS A 1 114 ? 3.535 1.892 -7.23 1 98.12 114 LYS A CA 1
ATOM 886 C C . LYS A 1 114 ? 4.547 2.691 -6.418 1 98.12 114 LYS A C 1
ATOM 888 O O . LYS A 1 114 ? 5.676 2.914 -6.863 1 98.12 114 LYS A O 1
ATOM 893 N N . CYS A 1 115 ? 4.184 3.096 -5.227 1 98.81 115 CYS A N 1
ATOM 894 C CA . CYS A 1 115 ? 5.078 3.867 -4.367 1 98.81 115 CYS A CA 1
ATOM 895 C C . CYS A 1 115 ? 6.336 3.072 -4.035 1 98.81 115 CYS A C 1
ATOM 897 O O . CYS A 1 115 ? 7.418 3.645 -3.885 1 98.81 115 CYS A O 1
ATOM 899 N N . PHE A 1 116 ? 6.219 1.714 -3.924 1 98.75 116 PHE A N 1
ATOM 900 C CA . PHE A 1 116 ? 7.402 0.896 -3.684 1 98.75 116 PHE A CA 1
ATOM 901 C C . PHE A 1 116 ? 8.445 1.121 -4.77 1 98.75 116 PHE A C 1
ATOM 903 O O . PHE A 1 116 ? 9.633 1.284 -4.477 1 98.75 116 PHE A O 1
ATOM 910 N N . GLU A 1 117 ? 7.969 1.136 -6.02 1 98.06 117 GLU A N 1
ATOM 911 C CA . GLU A 1 117 ? 8.875 1.347 -7.141 1 98.06 117 GLU A CA 1
ATOM 912 C C . GLU A 1 117 ? 9.508 2.734 -7.086 1 98.06 117 GLU A C 1
ATOM 914 O O . GLU A 1 117 ? 10.727 2.873 -7.242 1 98.06 117 GLU A O 1
ATOM 919 N N . PHE A 1 118 ? 8.742 3.715 -6.82 1 98.62 118 PHE A N 1
ATOM 920 C CA . PHE A 1 118 ? 9.211 5.098 -6.844 1 98.62 118 PHE A CA 1
ATOM 921 C C . PHE A 1 118 ? 10.188 5.355 -5.707 1 98.62 118 PHE A C 1
ATOM 923 O O . PHE A 1 118 ? 11.164 6.086 -5.879 1 98.62 118 PHE A O 1
ATOM 930 N N . ILE A 1 119 ? 9.961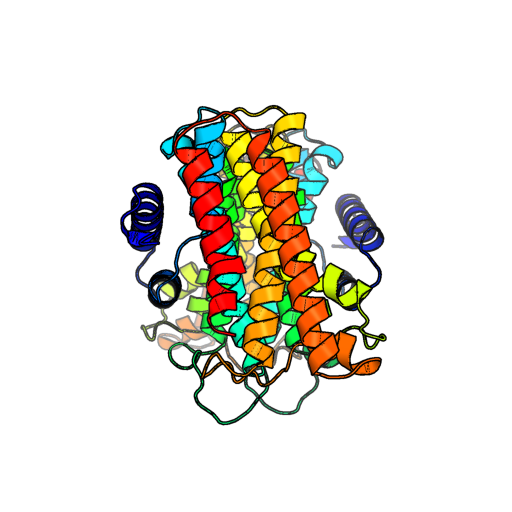 4.762 -4.52 1 98.75 119 ILE A N 1
ATOM 931 C CA . ILE A 1 119 ? 10.719 5.152 -3.334 1 98.75 119 ILE A CA 1
ATOM 932 C C . ILE A 1 119 ? 11.938 4.242 -3.176 1 98.75 119 ILE A C 1
ATOM 934 O O . ILE A 1 119 ? 12.852 4.547 -2.412 1 98.75 119 ILE A O 1
ATOM 938 N N . SER A 1 120 ? 12.047 3.135 -3.945 1 98.44 120 SER A N 1
ATOM 939 C CA . SER A 1 120 ? 13.008 2.055 -3.779 1 98.44 120 SER A CA 1
ATOM 940 C C . SER A 1 120 ? 14.438 2.559 -3.953 1 98.44 120 SER A C 1
ATOM 942 O O . SER A 1 120 ? 15.359 2.07 -3.297 1 98.44 120 SER A O 1
ATOM 944 N N . PRO A 1 121 ? 14.695 3.619 -4.766 1 98.06 121 PRO A N 1
ATOM 945 C CA . PRO A 1 121 ? 16.094 4.012 -5.008 1 98.06 121 PRO A CA 1
ATOM 946 C C . PRO A 1 121 ? 16.688 4.785 -3.842 1 98.06 121 PRO A C 1
ATOM 948 O O . PRO A 1 121 ? 17.906 5.043 -3.828 1 98.06 121 PRO A O 1
ATOM 951 N N . TYR A 1 122 ? 15.961 5.102 -2.84 1 98.06 122 TYR A N 1
ATOM 952 C CA . TYR A 1 122 ? 16.422 6.125 -1.905 1 98.06 122 TYR A CA 1
ATOM 953 C C . TYR A 1 122 ? 16.891 5.496 -0.599 1 98.06 122 TYR A C 1
ATOM 955 O O . TYR A 1 122 ? 17.125 6.199 0.387 1 98.06 122 TYR A O 1
ATOM 963 N N . GLY A 1 123 ? 16.938 4.191 -0.523 1 97.06 123 GLY A N 1
ATOM 964 C CA . GLY A 1 123 ? 17.594 3.514 0.583 1 97.06 123 GLY A CA 1
ATOM 965 C C . GLY A 1 123 ? 16.641 3.133 1.701 1 97.06 123 GLY A C 1
ATOM 966 O O . GLY A 1 123 ? 15.477 3.547 1.702 1 97.06 123 GLY A O 1
ATOM 967 N N . GLU A 1 124 ? 17.109 2.379 2.631 1 97.88 124 GLU A N 1
ATOM 968 C CA . GLU A 1 124 ? 16.344 1.743 3.695 1 97.88 124 GLU A CA 1
ATOM 969 C C . GLU A 1 124 ? 15.641 2.783 4.562 1 97.88 124 GLU A C 1
ATOM 971 O O . GLU A 1 124 ? 14.445 2.662 4.836 1 97.88 124 GLU A O 1
ATOM 976 N N . LYS A 1 125 ? 16.344 3.809 4.957 1 97.25 125 LYS A N 1
ATOM 977 C CA . LYS A 1 125 ? 15.797 4.809 5.867 1 97.25 125 LYS A CA 1
ATOM 978 C C . LYS A 1 125 ? 14.602 5.523 5.246 1 97.25 125 LYS A C 1
ATOM 980 O O . LYS A 1 125 ? 13.562 5.68 5.891 1 97.25 125 LYS A O 1
ATOM 985 N N . VAL A 1 126 ? 14.773 5.961 4.004 1 98.31 126 VAL A N 1
ATOM 986 C CA . VAL A 1 126 ? 13.727 6.711 3.314 1 98.31 126 VAL A CA 1
ATOM 987 C C . VAL A 1 126 ? 12.508 5.816 3.102 1 98.31 126 VAL A C 1
ATOM 989 O O . VAL A 1 126 ? 11.375 6.23 3.352 1 98.31 126 VAL A O 1
ATOM 992 N N . VAL A 1 127 ? 12.75 4.562 2.703 1 98.75 127 VAL A N 1
ATOM 993 C CA . VAL A 1 127 ? 11.656 3.623 2.461 1 98.75 127 VAL A CA 1
ATOM 994 C C . VAL A 1 127 ? 10.914 3.346 3.766 1 98.75 127 VAL A C 1
ATOM 996 O O . VAL A 1 127 ? 9.688 3.312 3.793 1 98.75 127 VAL A O 1
ATOM 999 N N . ARG A 1 128 ? 11.633 3.176 4.816 1 98.06 128 ARG A N 1
ATOM 1000 C CA . ARG A 1 128 ? 11.039 2.922 6.125 1 98.06 128 ARG A CA 1
ATOM 1001 C C . ARG A 1 128 ? 10.211 4.117 6.594 1 98.06 128 ARG A C 1
ATOM 1003 O O . ARG A 1 128 ? 9.086 3.955 7.066 1 98.06 128 ARG A O 1
ATOM 1010 N N . ASP A 1 129 ? 10.781 5.328 6.492 1 98.06 129 ASP A N 1
ATOM 1011 C CA . ASP A 1 129 ? 10.078 6.539 6.902 1 98.06 129 ASP A CA 1
ATOM 1012 C C . ASP A 1 129 ? 8.805 6.742 6.082 1 98.06 129 ASP A C 1
ATOM 1014 O O . ASP A 1 129 ? 7.773 7.156 6.621 1 98.06 129 ASP A O 1
ATOM 1018 N N . PHE A 1 130 ? 8.93 6.465 4.781 1 98.75 130 PHE A N 1
ATOM 1019 C CA . PHE A 1 130 ? 7.781 6.555 3.889 1 98.75 130 PHE A CA 1
ATOM 1020 C C . PHE A 1 130 ? 6.68 5.602 4.332 1 98.75 130 PHE A C 1
ATOM 1022 O O . PHE A 1 130 ? 5.508 5.984 4.402 1 98.75 130 PHE A O 1
ATOM 1029 N N . GLY A 1 131 ? 7.066 4.375 4.641 1 98.56 131 GLY A N 1
ATOM 1030 C CA . GLY A 1 131 ? 6.121 3.387 5.125 1 98.56 131 GLY A CA 1
ATOM 1031 C C . GLY A 1 131 ? 5.461 3.785 6.434 1 98.56 131 GLY A C 1
ATOM 1032 O O . GLY A 1 131 ? 4.262 3.568 6.621 1 98.56 131 GLY A O 1
ATOM 1033 N N . LYS A 1 132 ? 6.207 4.34 7.328 1 98.06 132 LYS A N 1
ATOM 1034 C CA . LYS A 1 132 ? 5.668 4.785 8.609 1 98.06 132 LYS A CA 1
ATOM 1035 C C . LYS A 1 132 ? 4.598 5.855 8.414 1 98.06 132 LYS A C 1
ATOM 1037 O O . LYS A 1 132 ? 3.572 5.848 9.102 1 98.06 132 LYS A O 1
ATOM 1042 N N . ALA A 1 133 ? 4.879 6.727 7.508 1 98.5 133 ALA A N 1
ATO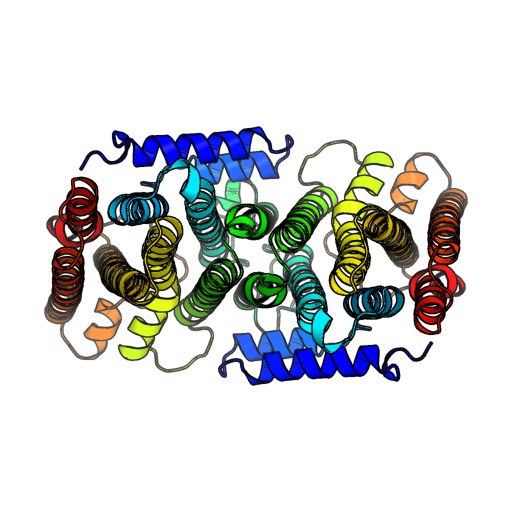M 1043 C CA . ALA A 1 133 ? 3.869 7.738 7.211 1 98.5 133 ALA A CA 1
ATOM 1044 C C . ALA A 1 133 ? 2.582 7.094 6.699 1 98.5 133 ALA A C 1
ATOM 1046 O O . ALA A 1 133 ? 1.482 7.523 7.051 1 98.5 133 ALA A O 1
ATOM 1047 N N . GLY A 1 134 ? 2.734 6.109 5.805 1 98.25 134 GLY A N 1
ATOM 1048 C CA . GLY A 1 134 ? 1.563 5.379 5.34 1 98.25 134 GLY A CA 1
ATOM 1049 C C . GLY A 1 134 ? 0.783 4.73 6.469 1 98.25 134 GLY A C 1
ATOM 1050 O O . GLY A 1 134 ? -0.448 4.781 6.488 1 98.25 134 GLY A O 1
ATOM 1051 N N . MET A 1 135 ? 1.466 4.09 7.406 1 97.56 135 MET A N 1
ATOM 1052 C CA . MET A 1 135 ? 0.829 3.486 8.57 1 97.56 135 MET A CA 1
ATOM 1053 C C . MET A 1 135 ? 0.118 4.543 9.414 1 97.56 135 MET A C 1
ATOM 1055 O O . MET A 1 135 ? -1.015 4.332 9.852 1 97.56 135 MET A O 1
ATOM 1059 N N . ASP A 1 136 ? 0.802 5.664 9.594 1 97.5 136 ASP A N 1
ATOM 1060 C CA . ASP A 1 136 ? 0.206 6.773 10.328 1 97.5 136 ASP A CA 1
ATOM 1061 C C . ASP A 1 136 ? -1.089 7.242 9.664 1 97.5 136 ASP A C 1
ATOM 1063 O O . ASP A 1 136 ? -2.092 7.473 10.344 1 97.5 136 ASP A O 1
ATOM 1067 N N . MET A 1 137 ? -1.046 7.383 8.391 1 97.81 137 MET A N 1
ATOM 1068 C CA . MET A 1 137 ? -2.223 7.855 7.672 1 97.81 137 MET A CA 1
ATOM 1069 C C . MET A 1 137 ? -3.404 6.918 7.879 1 97.81 137 MET A C 1
ATOM 1071 O O . MET A 1 137 ? -4.531 7.367 8.102 1 97.81 137 MET A O 1
ATOM 1075 N N . ALA A 1 138 ? -3.166 5.625 7.789 1 96.12 138 ALA A N 1
ATOM 1076 C CA . ALA A 1 138 ? -4.23 4.656 8.031 1 96.12 138 ALA A CA 1
ATOM 1077 C C . ALA A 1 138 ? -4.758 4.766 9.461 1 96.12 138 ALA A C 1
ATOM 1079 O O . ALA A 1 138 ? -5.969 4.789 9.688 1 96.12 138 ALA A O 1
ATOM 1080 N N . GLU A 1 139 ? -3.873 4.855 10.406 1 94.75 139 GLU A N 1
ATOM 1081 C CA . GLU A 1 139 ? -4.258 4.996 11.812 1 94.75 139 GLU A CA 1
ATOM 1082 C C . GLU A 1 139 ? -5.004 6.305 12.047 1 94.75 139 GLU A C 1
ATOM 1084 O O . GLU A 1 139 ? -5.945 6.352 12.844 1 94.75 139 GLU A O 1
ATOM 1089 N N . GLY A 1 140 ? -4.52 7.355 11.398 1 94.44 140 GLY A N 1
ATOM 1090 C CA . GLY A 1 140 ? -5.203 8.633 11.5 1 94.44 140 GLY A CA 1
ATOM 1091 C C . GLY A 1 140 ? -6.641 8.586 11.023 1 94.44 140 GLY A C 1
ATOM 1092 O O . GLY A 1 140 ? -7.523 9.188 11.633 1 94.44 140 GLY A O 1
ATOM 1093 N N . GLU A 1 141 ? -6.863 7.863 9.93 1 92.62 141 GLU A N 1
ATOM 1094 C CA . GLU A 1 141 ? -8.219 7.719 9.414 1 92.62 141 GLU A CA 1
ATOM 1095 C C . GLU A 1 141 ? -9.094 6.918 10.375 1 92.62 141 GLU A C 1
ATOM 1097 O O . GLU A 1 141 ? -10.281 7.203 10.523 1 92.62 141 GLU A O 1
ATOM 1102 N N . VAL A 1 142 ? -8.531 5.934 11.008 1 90.19 142 VAL A N 1
ATOM 1103 C CA . VAL A 1 142 ? -9.25 5.16 12.016 1 90.19 142 VAL A CA 1
ATOM 1104 C C . VAL A 1 142 ? -9.703 6.074 13.148 1 90.19 142 VAL A C 1
ATOM 1106 O O . VAL A 1 142 ? -10.844 5.984 13.609 1 90.19 142 VAL A O 1
ATOM 1109 N N . LEU A 1 143 ? -8.812 6.93 13.586 1 88.75 143 LEU A N 1
ATOM 1110 C CA . LEU A 1 143 ? -9.133 7.891 14.641 1 88.75 143 LEU A CA 1
ATOM 1111 C C . LEU A 1 143 ? -10.211 8.867 14.18 1 88.75 143 LEU A C 1
ATOM 1113 O O . LEU A 1 143 ? -11.133 9.172 14.93 1 88.75 143 LEU A O 1
ATOM 1117 N N . ASP A 1 144 ? -10.062 9.273 12.953 1 88.69 144 ASP A N 1
ATOM 1118 C CA . ASP A 1 144 ? -10.984 10.258 12.398 1 88.69 144 ASP A CA 1
ATOM 1119 C C . ASP A 1 144 ? -12.406 9.703 12.328 1 88.69 144 ASP A C 1
ATOM 1121 O O . ASP A 1 144 ? -13.375 10.43 12.586 1 88.69 144 ASP A O 1
ATOM 1125 N N . LEU A 1 145 ? -12.492 8.445 12.023 1 83.5 145 LEU A N 1
ATOM 1126 C CA . LEU A 1 145 ? -13.797 7.801 11.883 1 83.5 145 LEU A CA 1
ATOM 1127 C C . LEU A 1 145 ? -14.32 7.348 13.242 1 83.5 145 LEU A C 1
ATOM 1129 O O . LEU A 1 145 ? -15.43 6.82 13.336 1 83.5 145 LEU A O 1
ATOM 1133 N N . ARG A 1 146 ? -13.531 7.582 14.328 1 80.12 146 ARG A N 1
ATOM 1134 C CA . ARG A 1 146 ? -13.898 7.211 15.695 1 80.12 146 ARG A CA 1
ATOM 1135 C C . ARG A 1 146 ? -14.266 5.73 15.773 1 80.12 146 ARG A C 1
ATOM 1137 O O . ARG A 1 146 ? -15.305 5.375 16.328 1 80.12 146 ARG A O 1
ATOM 1144 N N . LEU A 1 147 ? -13.484 5.055 15.141 1 69 147 LEU A N 1
ATOM 1145 C CA . LEU A 1 147 ? -13.75 3.619 15.109 1 69 147 LEU A CA 1
ATOM 1146 C C . LEU A 1 147 ? -13.398 2.973 16.438 1 69 147 LEU A C 1
ATOM 1148 O O . LEU A 1 147 ? -13.812 1.843 16.719 1 69 147 LEU A O 1
ATOM 1152 N N . ASP A 1 148 ? -12.664 3.611 17.422 1 70.31 148 ASP A N 1
ATOM 1153 C CA . ASP A 1 148 ? -12.273 3.09 18.734 1 70.31 148 ASP A CA 1
ATOM 1154 C C . ASP A 1 148 ? -13.023 3.809 19.844 1 70.31 148 ASP A C 1
ATOM 1156 O O . ASP A 1 148 ? -13.07 3.322 20.984 1 70.31 148 ASP A O 1
ATOM 1160 N N . LYS A 1 149 ? -14.359 4.008 19.969 1 65.06 149 LYS A N 1
ATOM 1161 C CA . LYS A 1 149 ? -15.391 4.586 20.812 1 65.06 149 LYS A CA 1
ATOM 1162 C C . LYS A 1 149 ? -14.773 5.457 21.906 1 65.06 149 LYS A C 1
ATOM 1164 O O . LYS A 1 149 ? -15.5 6.105 22.672 1 65.06 149 LYS A O 1
ATOM 1169 N N . ASP A 1 150 ? -13.688 5.828 21.969 1 64.12 150 ASP A N 1
ATOM 1170 C CA . ASP A 1 150 ? -13.297 6.57 23.172 1 64.12 150 ASP A CA 1
ATOM 1171 C C . ASP A 1 150 ? -13.625 8.055 23.031 1 64.12 150 ASP A C 1
ATOM 1173 O O . ASP A 1 150 ? -14.055 8.5 21.969 1 64.12 150 ASP A O 1
ATOM 1177 N N . ASN A 1 151 ? -13.648 8.844 24.109 1 75.56 151 ASN A N 1
ATOM 1178 C CA . ASN A 1 151 ? -13.758 10.305 24.141 1 75.56 151 ASN A CA 1
ATOM 1179 C C . ASN A 1 151 ? -12.734 10.961 23.219 1 75.56 151 ASN A C 1
ATOM 1181 O O . ASN A 1 151 ? -11.555 10.617 23.25 1 75.56 151 ASN A O 1
ATOM 1185 N N . PHE A 1 152 ? -13.281 11.742 22.25 1 86.94 152 PHE A N 1
ATOM 1186 C CA . PHE A 1 152 ? -12.445 12.445 21.281 1 86.94 152 PHE A CA 1
ATOM 1187 C C . PHE A 1 152 ? -12.227 13.891 21.719 1 86.94 152 PHE A C 1
ATOM 1189 O O . PHE A 1 152 ? -13.109 14.734 21.562 1 86.94 152 PHE A O 1
ATOM 1196 N N . GLY A 1 153 ? -11.062 14.141 22.422 1 89.94 153 GLY A N 1
ATOM 1197 C CA . GLY A 1 153 ? -10.695 15.484 22.859 1 89.94 153 GLY A CA 1
ATOM 1198 C C . GLY A 1 153 ? -9.586 16.109 22.047 1 89.94 153 GLY A C 1
ATOM 1199 O O . GLY A 1 153 ? -9.312 15.664 20.922 1 89.94 153 GLY A O 1
ATOM 1200 N N . GLU A 1 154 ? -9.047 17.172 22.562 1 94.62 154 GLU A N 1
ATOM 1201 C CA . GLU A 1 154 ? -8.047 17.953 21.859 1 94.62 154 GLU A CA 1
ATOM 1202 C C . GLU A 1 154 ? -6.809 17.125 21.531 1 94.62 154 GLU A C 1
ATOM 1204 O O . GLU A 1 154 ? -6.277 17.188 20.422 1 94.62 154 GLU A O 1
ATOM 1209 N N . ASN A 1 155 ? -6.375 16.312 22.5 1 94.56 155 ASN A N 1
ATOM 1210 C CA . ASN A 1 155 ? -5.203 15.469 22.281 1 94.56 155 ASN A CA 1
ATOM 1211 C C . ASN A 1 155 ? -5.441 14.453 21.156 1 94.56 155 ASN A C 1
ATOM 1213 O O . ASN A 1 155 ? -4.551 14.195 20.344 1 94.56 155 ASN A O 1
ATOM 1217 N N . ASN A 1 156 ? -6.621 13.906 21.156 1 93.25 156 ASN A N 1
ATOM 1218 C CA . ASN A 1 156 ? -6.977 12.969 20.109 1 93.25 156 ASN A CA 1
ATOM 1219 C C . ASN A 1 156 ? -7.016 13.648 18.734 1 93.25 156 ASN A C 1
ATOM 1221 O O . ASN A 1 156 ? -6.605 13.055 17.734 1 93.25 156 ASN A O 1
ATOM 1225 N N . TYR A 1 157 ? -7.5 14.859 18.781 1 95.38 157 TYR A N 1
ATOM 1226 C CA . TYR A 1 157 ? -7.578 15.625 17.531 1 95.38 157 TYR A CA 1
ATOM 1227 C C . TYR A 1 157 ? -6.191 15.828 16.938 1 95.38 157 TYR A C 1
ATOM 1229 O O . TYR A 1 157 ? -5.973 15.555 15.75 1 95.38 157 TYR A O 1
ATOM 1237 N N . PHE A 1 158 ? -5.316 16.25 17.766 1 97.69 158 PHE A N 1
ATOM 1238 C CA . PHE A 1 158 ? -3.99 16.562 17.266 1 97.69 158 PHE A CA 1
ATOM 1239 C C . PHE A 1 158 ? -3.258 15.289 16.844 1 97.69 158 PHE A C 1
ATOM 1241 O O . PHE A 1 158 ? -2.492 15.305 15.875 1 97.69 158 PHE A O 1
ATOM 1248 N N . GLU A 1 159 ? -3.471 14.203 17.562 1 95.69 159 GLU A N 1
ATOM 1249 C CA . GLU A 1 159 ? -2.914 12.922 17.125 1 95.69 159 GLU A CA 1
ATOM 1250 C C . GLU A 1 159 ? -3.49 12.5 15.781 1 95.69 159 GLU A C 1
ATOM 1252 O O . GLU A 1 159 ? -2.756 12.055 14.898 1 95.69 159 GLU A O 1
ATOM 1257 N N . CYS A 1 160 ? -4.742 12.703 15.609 1 95.25 160 CYS A N 1
ATOM 1258 C CA . CYS A 1 160 ? -5.457 12.336 14.391 1 95.25 160 CYS A CA 1
ATOM 1259 C C . CYS A 1 160 ? -4.918 13.109 13.195 1 95.25 160 CYS A C 1
ATOM 1261 O O . CYS A 1 160 ? -4.551 12.516 12.18 1 95.25 160 CYS A O 1
ATOM 1263 N N . ILE A 1 161 ? -4.781 14.406 13.352 1 97.31 161 ILE A N 1
ATOM 1264 C CA . ILE A 1 161 ? -4.438 15.203 12.18 1 97.31 161 ILE A CA 1
ATOM 1265 C C . ILE A 1 161 ? -2.945 15.062 11.883 1 97.31 161 ILE A C 1
ATOM 1267 O O . ILE A 1 161 ? -2.521 15.18 10.727 1 97.31 161 ILE A O 1
ATOM 1271 N N . TYR A 1 162 ? -2.17 14.789 12.922 1 98 162 TYR A N 1
ATOM 1272 C CA . TYR A 1 162 ? -0.781 14.461 12.617 1 98 162 TYR A CA 1
ATOM 1273 C C . TYR A 1 162 ? -0.689 13.211 11.75 1 98 162 TYR A C 1
ATOM 1275 O O . TYR A 1 162 ? -0.037 13.219 10.703 1 98 162 TYR A O 1
ATOM 1283 N N . LYS A 1 163 ? -1.303 12.18 12.195 1 97.38 163 LYS A N 1
ATOM 1284 C CA . LYS A 1 163 ? -1.217 10.898 11.508 1 97.38 163 LYS A CA 1
ATOM 1285 C C . LYS A 1 163 ? -1.861 10.969 10.125 1 97.38 163 LYS A C 1
ATOM 1287 O O . LYS A 1 163 ? -1.267 10.539 9.133 1 97.38 163 LYS A O 1
ATOM 1292 N N . LYS A 1 164 ? -2.994 11.57 10.062 1 96.81 164 LYS A N 1
ATOM 1293 C CA . LYS A 1 164 ? -3.793 11.562 8.844 1 96.81 164 LYS A CA 1
ATOM 1294 C C . LYS A 1 164 ? -3.197 12.5 7.789 1 96.81 164 LYS A C 1
ATOM 1296 O O . LYS A 1 164 ? -3.285 12.227 6.59 1 96.81 164 LYS A O 1
ATOM 1301 N N . THR A 1 165 ? -2.58 13.633 8.227 1 97.94 165 THR A N 1
ATOM 1302 C CA . THR A 1 165 ? -2.238 14.688 7.273 1 97.94 165 THR A CA 1
ATOM 1303 C C . THR A 1 165 ? -0.792 15.133 7.461 1 97.94 165 THR A C 1
ATOM 1305 O O . THR A 1 165 ? 0.013 15.055 6.527 1 97.94 165 THR A O 1
ATOM 1308 N N . ALA A 1 166 ? -0.387 15.5 8.656 1 98.81 166 ALA A N 1
ATOM 1309 C CA . ALA A 1 166 ? 0.884 16.188 8.891 1 98.81 166 ALA A CA 1
ATOM 1310 C C . ALA A 1 166 ? 2.061 15.234 8.688 1 98.81 166 ALA A C 1
ATOM 1312 O O . ALA A 1 166 ? 3.146 15.656 8.281 1 98.81 166 ALA A O 1
ATOM 1313 N N . SER A 1 167 ? 1.846 13.969 8.922 1 98.75 167 SER A N 1
ATOM 1314 C CA . SER A 1 167 ? 2.918 12.992 8.766 1 98.75 167 SER A CA 1
ATOM 1315 C C . SER A 1 167 ? 3.447 12.977 7.332 1 98.75 167 SER A C 1
ATOM 1317 O O . SER A 1 167 ? 4.66 12.938 7.113 1 98.75 167 SER A O 1
ATOM 1319 N N . LEU A 1 168 ? 2.557 13.055 6.359 1 98.81 168 LEU A N 1
ATOM 1320 C CA . LEU A 1 168 ? 2.973 13.031 4.961 1 98.81 168 LEU A CA 1
ATOM 1321 C C . LEU A 1 168 ? 3.688 14.328 4.586 1 98.81 168 LEU A C 1
ATOM 1323 O O . LEU A 1 168 ? 4.629 14.312 3.789 1 98.81 168 LEU A O 1
ATOM 1327 N N . PHE A 1 169 ? 3.283 15.484 5.156 1 98.88 169 PHE A N 1
ATOM 1328 C CA . PHE A 1 169 ? 4 16.734 4.973 1 98.88 169 PHE A CA 1
ATOM 1329 C C . PHE A 1 169 ? 5.41 16.641 5.547 1 98.88 169 PHE A C 1
ATOM 1331 O O . PHE A 1 169 ? 6.375 17.078 4.914 1 98.88 169 PHE A O 1
ATOM 1338 N N . ALA A 1 170 ? 5.461 16.094 6.746 1 98.94 170 ALA A N 1
ATOM 1339 C CA . ALA A 1 170 ? 6.738 15.984 7.445 1 98.94 170 ALA A CA 1
ATOM 1340 C C . ALA A 1 170 ? 7.742 15.172 6.633 1 98.94 170 ALA A C 1
ATOM 1342 O O . ALA A 1 170 ? 8.883 15.594 6.43 1 98.94 170 ALA A O 1
ATOM 1343 N N . ILE A 1 171 ? 7.281 14.039 6.086 1 98.88 171 ILE A N 1
ATOM 1344 C CA . ILE A 1 171 ? 8.234 13.195 5.367 1 98.88 171 ILE A CA 1
ATOM 1345 C C . ILE A 1 171 ? 8.492 13.773 3.979 1 98.88 171 ILE A C 1
ATOM 1347 O O . ILE A 1 171 ? 9.555 13.555 3.396 1 98.88 171 ILE A O 1
ATOM 1351 N N . SER A 1 172 ? 7.523 14.492 3.377 1 98.88 172 SER A N 1
ATOM 1352 C CA . SER A 1 172 ? 7.801 15.195 2.125 1 98.88 172 SER A CA 1
ATOM 1353 C C . SER A 1 172 ? 9.008 16.109 2.262 1 98.88 172 SER A C 1
ATOM 1355 O O . SER A 1 172 ? 9.93 16.062 1.44 1 98.88 172 SER A O 1
ATOM 1357 N N . ALA A 1 173 ? 9.031 16.891 3.361 1 98.94 173 ALA A N 1
ATOM 1358 C CA . ALA A 1 173 ? 10.125 17.828 3.594 1 98.94 173 ALA A CA 1
ATOM 1359 C C . ALA A 1 173 ? 11.414 17.078 3.941 1 98.94 173 ALA A C 1
ATOM 1361 O O . ALA A 1 173 ? 12.477 17.375 3.381 1 98.94 173 ALA A O 1
ATOM 1362 N N . SER A 1 174 ? 11.359 16.094 4.836 1 98.88 174 SER A N 1
ATOM 1363 C CA . SER A 1 174 ? 12.562 15.43 5.328 1 98.88 174 SER A CA 1
ATOM 1364 C C . SER A 1 174 ? 13.188 14.539 4.258 1 98.88 174 SER A C 1
ATOM 1366 O O . SER A 1 174 ? 14.406 14.492 4.113 1 98.88 174 SER A O 1
ATOM 1368 N N . ILE A 1 175 ? 12.352 13.797 3.486 1 98.81 175 ILE A N 1
ATOM 1369 C CA . ILE A 1 175 ? 12.875 12.961 2.41 1 98.81 175 ILE A CA 1
ATOM 1370 C C . ILE A 1 175 ? 13.5 13.844 1.333 1 98.81 175 ILE A C 1
ATOM 1372 O O . ILE A 1 175 ? 14.547 13.508 0.774 1 98.81 175 ILE A O 1
ATOM 1376 N N . GLY A 1 176 ? 12.844 15 1.051 1 98.81 176 GLY A N 1
ATOM 1377 C CA . GLY A 1 176 ? 13.445 15.945 0.128 1 98.81 176 GLY A CA 1
ATOM 1378 C C . GLY A 1 176 ? 14.836 16.391 0.557 1 98.81 176 GLY A C 1
ATOM 1379 O O . GLY A 1 176 ? 15.773 16.359 -0.237 1 98.81 176 GLY A O 1
ATOM 1380 N N . ALA A 1 177 ? 14.93 16.766 1.808 1 98.81 177 ALA A N 1
ATOM 1381 C CA . ALA A 1 177 ? 16.219 17.203 2.336 1 98.81 177 ALA A CA 1
ATOM 1382 C C . ALA A 1 177 ? 17.25 16.078 2.254 1 98.81 177 ALA A C 1
ATOM 1384 O O . ALA A 1 177 ? 18.391 16.297 1.838 1 98.81 177 ALA A O 1
ATOM 1385 N N . TYR A 1 178 ? 16.844 14.914 2.582 1 98.31 178 TYR A N 1
ATOM 1386 C CA . TYR A 1 178 ? 17.719 13.75 2.572 1 98.31 178 TYR A CA 1
ATOM 1387 C C . TYR A 1 178 ? 18.234 13.469 1.164 1 98.31 178 TYR A C 1
ATOM 1389 O O . TYR A 1 178 ? 19.422 13.242 0.964 1 98.31 178 TYR A O 1
ATOM 1397 N N . THR A 1 179 ? 17.344 13.469 0.209 1 97.38 179 THR A N 1
ATOM 1398 C CA . THR A 1 179 ? 17.719 13.195 -1.172 1 97.38 179 THR A CA 1
ATOM 1399 C C . THR A 1 179 ? 18.641 14.281 -1.714 1 97.38 179 THR A C 1
ATOM 1401 O O . THR A 1 179 ? 19.391 14.062 -2.672 1 97.38 179 THR A O 1
ATOM 1404 N N . GLY A 1 180 ? 18.531 15.469 -1.093 1 97.31 180 GLY A N 1
ATOM 1405 C CA . GLY A 1 180 ? 19.375 16.578 -1.487 1 97.31 180 GLY A CA 1
ATOM 1406 C C . GLY A 1 180 ? 20.75 16.547 -0.815 1 97.31 180 GLY A C 1
ATOM 1407 O O . GLY A 1 180 ? 21.594 17.375 -1.098 1 97.31 180 GLY A O 1
ATOM 1408 N N . GLY A 1 181 ? 20.922 15.586 0.147 1 96.81 181 GLY A N 1
ATOM 1409 C CA . GLY A 1 181 ? 22.234 15.43 0.753 1 96.81 181 GLY A CA 1
ATOM 1410 C C . GLY A 1 181 ? 22.297 15.914 2.188 1 96.81 181 GLY A C 1
ATOM 1411 O O . GLY A 1 181 ? 23.375 15.977 2.785 1 96.81 181 GLY A O 1
ATOM 1412 N N . ALA A 1 182 ? 21.203 16.234 2.754 1 97.75 182 ALA A N 1
ATOM 1413 C CA . ALA A 1 182 ? 21.188 16.719 4.133 1 97.75 182 ALA A CA 1
ATOM 1414 C C . ALA A 1 182 ? 21.641 15.625 5.102 1 97.75 182 ALA A C 1
ATOM 1416 O O . ALA A 1 182 ? 21.359 14.445 4.887 1 97.75 182 ALA A O 1
ATOM 1417 N N . ASP A 1 183 ? 22.312 16.047 6.168 1 97.5 183 ASP A N 1
ATOM 1418 C CA . ASP A 1 183 ? 22.625 15.109 7.242 1 97.5 183 ASP A CA 1
ATOM 1419 C C . ASP A 1 183 ? 21.406 14.867 8.133 1 97.5 183 ASP A C 1
ATOM 1421 O O . ASP A 1 183 ? 20.328 15.414 7.891 1 97.5 183 ASP A O 1
ATOM 1425 N N . GLU A 1 184 ? 21.547 14.047 9.094 1 97.56 184 GLU A N 1
ATOM 1426 C CA . GLU A 1 184 ? 20.422 13.609 9.922 1 97.56 184 GLU A CA 1
ATOM 1427 C C . GLU A 1 184 ? 19.812 14.781 10.688 1 97.56 184 GLU A C 1
ATOM 1429 O O . GLU A 1 184 ? 18.594 14.875 10.82 1 97.56 184 GLU A O 1
ATOM 1434 N N . VAL A 1 185 ? 20.625 15.672 11.156 1 98.12 185 VAL A N 1
ATOM 1435 C CA . VAL A 1 185 ? 20.156 16.797 11.961 1 98.12 185 VAL A CA 1
ATOM 1436 C C . VAL A 1 185 ? 19.328 17.75 11.102 1 98.12 185 VAL A C 1
ATOM 1438 O O . VAL A 1 185 ? 18.219 18.141 11.5 1 98.12 185 VAL A O 1
ATOM 1441 N N . LEU A 1 186 ? 19.875 18.062 9.977 1 98.5 186 LEU A N 1
ATOM 1442 C CA . LEU A 1 186 ? 19.156 18.953 9.07 1 98.5 186 LEU A CA 1
ATOM 1443 C C . LEU A 1 186 ? 17.875 18.281 8.555 1 98.5 186 LEU A C 1
ATOM 1445 O O . LEU A 1 186 ? 16.844 18.922 8.445 1 98.5 186 LEU A O 1
ATOM 1449 N N . THR A 1 187 ? 17.953 17 8.227 1 98.62 187 THR A N 1
ATOM 1450 C CA . THR A 1 187 ? 16.781 16.25 7.793 1 98.62 187 THR A CA 1
ATOM 1451 C C . THR A 1 187 ? 15.688 16.312 8.844 1 98.62 187 THR A C 1
ATOM 1453 O O . THR A 1 187 ? 14.508 16.484 8.516 1 98.62 187 THR A O 1
ATOM 1456 N N . ARG A 1 188 ? 16.062 16.219 10.086 1 98.5 188 ARG A N 1
ATOM 1457 C CA . ARG A 1 188 ? 15.094 16.281 11.18 1 98.5 188 ARG A CA 1
ATOM 1458 C C . ARG A 1 188 ? 14.445 17.656 11.266 1 98.5 188 ARG A C 1
ATOM 1460 O O . ARG A 1 188 ? 13.258 17.766 11.578 1 98.5 188 ARG A O 1
ATOM 1467 N N . ARG A 1 189 ? 15.148 18.672 11.023 1 98.75 189 ARG A N 1
ATOM 1468 C CA . ARG A 1 189 ? 14.586 20.016 11.039 1 98.75 189 ARG A CA 1
ATOM 1469 C C . ARG A 1 189 ? 13.555 20.188 9.938 1 98.75 189 ARG A C 1
ATOM 1471 O O . ARG A 1 189 ? 12.539 20.859 10.133 1 98.75 189 ARG A O 1
ATOM 1478 N N . PHE A 1 190 ? 13.898 19.594 8.789 1 98.94 190 PHE A N 1
ATOM 1479 C CA . PHE A 1 190 ? 12.914 19.641 7.711 1 98.94 190 PHE A CA 1
ATOM 1480 C C . PHE A 1 190 ? 11.656 18.859 8.086 1 98.94 190 PHE A C 1
ATOM 1482 O O . PHE A 1 190 ? 10.547 19.266 7.746 1 98.94 190 PHE A O 1
ATOM 1489 N N . ASN A 1 191 ? 11.875 17.75 8.742 1 98.94 191 ASN A N 1
ATOM 1490 C CA . ASN A 1 191 ? 10.734 16.984 9.242 1 98.94 191 ASN A CA 1
ATOM 1491 C C . ASN A 1 191 ? 9.859 17.828 10.164 1 98.94 191 ASN A C 1
ATOM 1493 O O . ASN A 1 191 ? 8.633 17.828 10.047 1 98.94 191 ASN A O 1
ATOM 1497 N N . VAL A 1 192 ? 10.453 18.578 11.047 1 98.81 192 VAL A N 1
ATOM 1498 C CA . VAL A 1 192 ? 9.766 19.438 12.016 1 98.81 192 VAL A CA 1
ATOM 1499 C C . VAL A 1 192 ? 9.008 20.531 11.281 1 98.81 192 VAL A C 1
ATOM 1501 O O . VAL A 1 192 ? 7.844 20.812 11.586 1 98.81 192 VAL A O 1
ATOM 1504 N N . PHE A 1 193 ? 9.688 21.078 10.305 1 98.94 193 PHE A N 1
ATOM 1505 C CA . PHE A 1 193 ? 9.039 22.094 9.477 1 98.94 193 PHE A CA 1
ATOM 1506 C C . PHE A 1 193 ? 7.773 21.531 8.836 1 98.94 193 PHE A C 1
ATOM 1508 O O . PHE A 1 193 ? 6.703 22.141 8.93 1 98.94 193 PHE A O 1
ATOM 1515 N N . GLY A 1 194 ? 7.906 20.375 8.18 1 98.94 194 GLY A N 1
ATOM 1516 C CA . GLY A 1 194 ? 6.766 19.766 7.523 1 98.94 194 GLY A CA 1
ATOM 1517 C C . GLY A 1 194 ? 5.633 19.438 8.477 1 98.94 194 GLY A C 1
ATOM 1518 O O . GLY A 1 194 ? 4.461 19.562 8.133 1 98.94 194 GLY A O 1
ATOM 1519 N N . ASN A 1 195 ? 5.992 19 9.672 1 98.88 195 ASN A N 1
ATOM 1520 C CA . ASN A 1 195 ? 4.996 18.688 10.688 1 98.88 195 ASN A CA 1
ATOM 1521 C C . ASN A 1 195 ? 4.199 19.938 11.094 1 98.88 195 ASN A C 1
ATOM 1523 O O . ASN A 1 195 ? 2.971 19.891 11.156 1 98.88 195 ASN A O 1
ATOM 1527 N N . TYR A 1 196 ? 4.914 21.047 11.352 1 98.88 196 TYR A N 1
ATOM 1528 C CA . TYR A 1 196 ? 4.238 22.281 11.703 1 98.88 196 TYR A CA 1
ATOM 1529 C C . TYR A 1 196 ? 3.322 22.75 10.578 1 98.88 196 TYR A C 1
ATOM 1531 O O . TYR A 1 196 ? 2.162 23.094 10.82 1 98.88 196 TYR A O 1
ATOM 1539 N N . LEU A 1 197 ? 3.834 22.703 9.391 1 98.88 197 LEU A N 1
ATOM 1540 C CA . LEU A 1 197 ? 3.072 23.156 8.234 1 98.88 197 LEU A CA 1
ATOM 1541 C C . LEU A 1 197 ? 1.846 22.281 8.016 1 98.88 197 LEU A C 1
ATOM 1543 O O . LEU A 1 197 ? 0.739 22.781 7.82 1 98.88 197 LEU A O 1
ATOM 1547 N N . GLY A 1 198 ? 2.082 20.969 8 1 98.88 198 GLY A N 1
ATOM 1548 C CA . GLY A 1 198 ? 0.981 20.031 7.781 1 98.88 198 GLY A CA 1
ATOM 1549 C C . GLY A 1 198 ? -0.107 20.141 8.828 1 98.88 198 GLY A C 1
ATOM 1550 O O . GLY A 1 198 ? -1.294 20.031 8.516 1 98.88 198 GLY A O 1
ATOM 1551 N N . THR A 1 199 ? 0.3 20.328 10.07 1 98.75 199 THR A N 1
ATOM 1552 C CA . THR A 1 199 ? -0.659 20.484 11.156 1 98.75 199 THR A CA 1
ATOM 1553 C C . THR A 1 199 ? -1.482 21.766 10.961 1 98.75 199 THR A C 1
ATOM 1555 O O . THR A 1 199 ? -2.711 21.734 11.07 1 98.75 199 THR A O 1
ATOM 1558 N N . ALA A 1 200 ? -0.8 22.844 10.68 1 98.81 200 ALA A N 1
ATOM 1559 C CA . ALA A 1 200 ? -1.496 24.094 10.422 1 98.81 200 ALA A CA 1
ATOM 1560 C C . ALA A 1 200 ? -2.471 23.953 9.258 1 98.81 200 ALA A C 1
ATOM 1562 O O . ALA A 1 200 ? -3.609 24.438 9.336 1 98.81 200 ALA A O 1
ATOM 1563 N N . TYR A 1 201 ? -2.008 23.359 8.227 1 98.5 201 TYR A N 1
ATOM 1564 C CA . TYR A 1 201 ? -2.809 23.125 7.027 1 98.5 201 TYR A CA 1
ATOM 1565 C C . TYR A 1 201 ? -4.109 22.406 7.363 1 98.5 201 TYR A C 1
ATOM 1567 O O . TYR A 1 201 ? -5.18 22.812 6.906 1 98.5 201 TYR A O 1
ATOM 1575 N N . GLN A 1 202 ? -4.004 21.359 8.109 1 97.81 202 GLN A N 1
ATOM 1576 C CA . GLN A 1 202 ? -5.191 20.562 8.406 1 97.81 202 GLN A CA 1
ATOM 1577 C C . GLN A 1 202 ? -6.16 21.344 9.297 1 97.81 202 GLN A C 1
ATOM 1579 O O . GLN A 1 202 ? -7.379 21.266 9.117 1 97.81 202 GLN A O 1
ATOM 1584 N N . ILE A 1 203 ? -5.641 22.094 10.305 1 97.94 203 ILE A N 1
ATOM 1585 C CA . ILE A 1 203 ? -6.516 22.891 11.148 1 97.94 203 ILE A CA 1
ATOM 1586 C C . ILE A 1 203 ? -7.281 23.906 10.297 1 97.94 203 ILE A C 1
ATOM 1588 O O . ILE A 1 203 ? -8.484 24.094 10.484 1 97.94 203 ILE A O 1
ATOM 1592 N N . VAL A 1 204 ? -6.613 24.531 9.367 1 97.25 204 VAL A N 1
ATOM 1593 C CA . VAL A 1 204 ? -7.25 25.5 8.477 1 97.25 204 VAL A CA 1
ATOM 1594 C C . VAL A 1 204 ? -8.375 24.828 7.699 1 97.25 204 VAL A C 1
ATOM 1596 O O . VAL A 1 204 ? -9.484 25.359 7.613 1 97.25 204 VAL A O 1
ATOM 1599 N N . ASP A 1 205 ? -8.031 23.688 7.145 1 94.31 205 ASP A N 1
ATOM 1600 C CA . ASP A 1 205 ? -9.047 22.938 6.402 1 94.31 205 ASP A CA 1
ATOM 1601 C C . ASP A 1 205 ? -10.266 22.656 7.273 1 94.31 205 ASP A C 1
ATOM 1603 O O . ASP A 1 205 ? -11.398 22.766 6.816 1 94.31 205 ASP A O 1
ATOM 1607 N N . ASP A 1 206 ? -10.047 22.312 8.484 1 93.88 206 ASP A N 1
ATOM 1608 C CA . ASP A 1 206 ? -11.125 21.984 9.422 1 93.88 206 ASP A CA 1
ATOM 1609 C C . ASP A 1 206 ? -11.945 23.219 9.758 1 93.88 206 ASP A C 1
ATOM 1611 O O . ASP A 1 206 ? -13.172 23.141 9.906 1 93.88 206 ASP A O 1
ATOM 1615 N N . ILE A 1 207 ? -11.273 24.328 9.945 1 94.81 207 ILE A N 1
ATOM 1616 C CA . ILE A 1 207 ? -11.961 25.594 10.234 1 94.81 207 ILE A CA 1
ATOM 1617 C C . ILE A 1 207 ? -12.883 25.953 9.07 1 94.81 207 ILE A C 1
ATOM 1619 O O . ILE A 1 207 ? -14.039 26.312 9.273 1 94.81 207 ILE A O 1
ATOM 1623 N N . LEU A 1 208 ? -12.359 25.844 7.883 1 92.5 208 LEU A N 1
ATOM 1624 C CA . LEU A 1 208 ? -13.133 26.188 6.695 1 92.5 208 LEU A CA 1
ATOM 1625 C C . LEU A 1 208 ? -14.336 25.266 6.543 1 92.5 208 LEU A C 1
ATOM 1627 O O . LEU A 1 208 ? -15.422 25.703 6.16 1 92.5 208 LEU A O 1
ATOM 1631 N N . GLU A 1 209 ? -14.109 24.031 6.828 1 87.62 209 GLU A N 1
ATOM 1632 C CA . GLU A 1 209 ? -15.211 23.078 6.816 1 87.62 209 GLU A CA 1
ATOM 1633 C C . GLU A 1 209 ? -16.266 23.438 7.863 1 87.62 209 GLU A C 1
ATOM 1635 O O . GLU A 1 209 ? -17.469 23.375 7.586 1 87.62 209 GLU A O 1
ATOM 1640 N N . PHE A 1 210 ? -15.844 23.719 8.992 1 88.5 210 PHE A N 1
ATOM 1641 C CA . PHE A 1 210 ? -16.719 24.078 10.109 1 88.5 210 PHE A CA 1
ATOM 1642 C C . PHE A 1 210 ? -17.562 25.297 9.773 1 88.5 210 PHE A C 1
ATOM 1644 O O . PHE A 1 210 ? -18.75 25.344 10.117 1 88.5 210 PHE A O 1
ATOM 1651 N N . LEU A 1 211 ? -17.031 26.172 9.086 1 88.69 211 LEU A N 1
ATOM 1652 C CA . LEU A 1 211 ? -17.703 27.422 8.75 1 88.69 211 LEU A CA 1
ATOM 1653 C C . LEU A 1 211 ? -18.5 27.281 7.465 1 88.69 211 LEU A C 1
ATOM 1655 O O . LEU A 1 211 ? -19.203 28.219 7.051 1 88.69 211 LEU A O 1
ATOM 1659 N N . GLU A 1 212 ? -18.562 26.062 6.852 1 76.25 212 GLU A N 1
ATOM 1660 C CA . GLU A 1 212 ? -19.281 25.75 5.625 1 76.25 212 GLU A CA 1
ATOM 1661 C C . GLU A 1 212 ? -18.875 26.703 4.492 1 76.25 212 GLU A C 1
ATOM 1663 O O . GLU A 1 212 ? -19.734 27.156 3.723 1 76.25 212 GLU A O 1
ATOM 1668 N N . VAL A 1 213 ? -17.859 27.219 4.734 1 62.16 213 VAL A N 1
ATOM 1669 C CA . VAL A 1 213 ? -17.375 28.141 3.703 1 62.16 213 VAL A CA 1
ATOM 1670 C C . VAL A 1 213 ? -17.094 27.375 2.414 1 62.16 213 VAL A C 1
ATOM 1672 O O . VAL A 1 213 ? -17.266 27.906 1.315 1 62.16 213 VAL A O 1
ATOM 1675 N N . VAL A 1 214 ? -16.719 26.156 2.498 1 56.66 214 VAL A N 1
ATOM 1676 C CA . VAL A 1 214 ? -16.406 25.406 1.288 1 56.66 214 VAL A CA 1
ATOM 1677 C C . VAL A 1 214 ? -17.594 24.531 0.892 1 56.66 214 VAL A C 1
ATOM 1679 O O . VAL A 1 214 ? -18.062 23.703 1.688 1 56.66 214 VAL A O 1
ATOM 1682 N N . GLU A 1 215 ? -18.375 24.906 -0.103 1 51.41 215 GLU A N 1
ATOM 1683 C CA . GLU A 1 215 ? -19.5 24.219 -0.723 1 51.41 215 GLU A CA 1
ATOM 1684 C C . GLU A 1 215 ? -19.109 22.828 -1.208 1 51.41 215 GLU A C 1
ATOM 1686 O O . GLU A 1 215 ? -17.984 22.625 -1.686 1 51.41 215 GLU A O 1
ATOM 1691 N N . GLY A 1 216 ? -19.875 21.719 -0.672 1 48.5 216 GLY A N 1
ATOM 1692 C CA . GLY A 1 216 ? -19.766 20.453 -1.369 1 48.5 216 GLY A CA 1
ATOM 1693 C C . GLY A 1 216 ? -19.125 19.359 -0.531 1 48.5 216 GLY A C 1
ATOM 1694 O O . GLY A 1 216 ? -18.984 18.219 -0.98 1 48.5 216 GLY A O 1
ATOM 1695 N N . LYS A 1 217 ? -18.516 19.906 0.549 1 51.59 217 LYS A N 1
ATOM 1696 C CA . LYS A 1 217 ? -17.922 18.828 1.341 1 51.59 217 LYS A CA 1
ATOM 1697 C C . LYS A 1 217 ? -18.969 18.156 2.219 1 51.59 217 LYS A C 1
ATOM 1699 O O . LYS A 1 217 ? -19.125 18.5 3.391 1 51.59 217 LYS A O 1
ATOM 1704 N N . GLU A 1 218 ? -20.047 17.734 1.609 1 49.19 218 GLU A N 1
ATOM 1705 C CA . GLU A 1 218 ? -20.984 16.938 2.396 1 49.19 218 GLU A CA 1
ATOM 1706 C C . GLU A 1 218 ? -20.469 15.531 2.645 1 49.19 218 GLU A C 1
ATOM 1708 O O . GLU A 1 218 ? -20.141 14.805 1.699 1 49.19 218 GLU A O 1
ATOM 1713 N N . SER A 1 219 ? -19.766 15.281 3.666 1 55.94 219 SER A N 1
ATOM 1714 C CA . SER A 1 219 ? -19.406 13.922 4.066 1 55.94 219 SER A CA 1
ATOM 1715 C C . SER A 1 219 ? -20.484 13.312 4.961 1 55.94 219 SER A C 1
ATOM 1717 O O . SER A 1 219 ? -21.141 14.023 5.727 1 55.94 219 SER A O 1
ATOM 1719 N N . LYS A 1 220 ? -20.812 12.086 4.598 1 53.19 220 LYS A N 1
ATOM 1720 C CA . LYS A 1 220 ? -21.734 11.336 5.457 1 53.19 220 LYS A CA 1
ATOM 1721 C C . LYS A 1 220 ? -21.188 11.227 6.879 1 53.19 220 LYS A C 1
ATOM 1723 O O . LYS A 1 220 ? -21.938 11.031 7.828 1 53.19 220 LYS A O 1
ATOM 1728 N N . PHE A 1 221 ? -19.891 11.289 6.934 1 58.91 221 PHE A N 1
ATOM 1729 C CA . PHE A 1 221 ? -19.266 11.242 8.242 1 58.91 221 PHE A CA 1
ATOM 1730 C C . PHE A 1 221 ? -18.609 12.586 8.578 1 58.91 221 PHE A C 1
ATOM 1732 O O . PHE A 1 221 ? -17.906 13.164 7.75 1 58.91 221 PHE A O 1
ATOM 1739 N N . THR A 1 222 ? -19.125 13.141 9.562 1 63.03 222 THR A N 1
ATOM 1740 C CA . THR A 1 222 ? -18.594 14.438 9.953 1 63.03 222 THR A CA 1
ATOM 1741 C C . THR A 1 222 ? -17.375 14.266 10.867 1 63.03 222 THR A C 1
ATOM 1743 O O . THR A 1 222 ? -17.484 13.68 11.945 1 63.03 222 THR A O 1
ATOM 1746 N N . SER A 1 223 ? -16.25 14.625 10.406 1 76.06 223 SER A N 1
ATOM 1747 C CA . SER A 1 223 ? -15.047 14.648 11.234 1 76.06 223 SER A CA 1
ATOM 1748 C C . SER A 1 223 ? -15.188 15.625 12.391 1 76.06 223 SER A C 1
ATOM 1750 O O . SER A 1 223 ? -15.875 16.641 12.273 1 76.06 223 SER A O 1
ATOM 1752 N N . GLU A 1 224 ? -14.688 15.234 13.547 1 85.62 224 GLU A N 1
ATOM 1753 C CA . GLU A 1 224 ? -14.648 16.172 14.672 1 85.62 224 GLU A CA 1
ATOM 1754 C C . GLU A 1 224 ? -13.516 17.172 14.516 1 85.62 224 GLU A C 1
ATOM 1756 O O . GLU A 1 224 ? -12.367 16.891 14.875 1 85.62 224 GLU A O 1
ATOM 1761 N N . THR A 1 225 ? -13.883 18.344 14.039 1 92.12 225 THR A N 1
ATOM 1762 C CA . THR A 1 225 ? -12.891 19.375 13.781 1 92.12 225 THR A CA 1
ATOM 1763 C C . THR A 1 225 ? -12.484 20.078 15.078 1 92.12 225 THR A C 1
ATOM 1765 O O . THR A 1 225 ? -13.148 19.922 16.109 1 92.12 225 THR A O 1
ATOM 1768 N N . LEU A 1 226 ? -11.406 20.797 14.977 1 95.81 226 LEU A N 1
ATOM 1769 C CA . LEU A 1 226 ? -10.859 21.453 16.156 1 95.81 226 LEU A CA 1
ATOM 1770 C C . LEU A 1 226 ? -11.883 22.391 16.781 1 95.81 226 LEU A C 1
ATOM 1772 O O . LEU A 1 226 ? -12.102 22.375 18 1 95.81 226 LEU A O 1
ATOM 1776 N N . PRO A 1 227 ? -12.594 23.203 15.953 1 95 227 PRO A N 1
ATOM 1777 C CA . PRO A 1 227 ? -13.625 24.047 16.547 1 95 227 PRO A CA 1
ATOM 1778 C C . PRO A 1 227 ? -14.703 23.25 17.281 1 95 227 PRO A C 1
ATOM 1780 O O . PRO A 1 227 ? -15.172 23.656 18.344 1 95 227 PRO A O 1
ATOM 1783 N N . HIS A 1 228 ? -15.109 22.141 16.672 1 92.81 228 HIS A N 1
ATOM 1784 C CA . HIS A 1 228 ? -16.094 21.297 17.344 1 92.81 228 HIS A CA 1
ATOM 1785 C C . HIS A 1 228 ? -15.586 20.812 18.688 1 92.81 228 HIS A C 1
ATOM 1787 O O . HIS A 1 228 ? -16.344 20.75 19.656 1 92.81 228 HIS A O 1
ATOM 1793 N N . VAL A 1 229 ? -14.344 20.438 18.734 1 94.12 229 VAL A N 1
ATOM 1794 C CA . VAL A 1 229 ? -13.734 19.953 19.984 1 94.12 229 VAL A CA 1
ATOM 1795 C C . VAL A 1 229 ? -13.758 21.047 21.031 1 94.12 229 VAL A C 1
ATOM 1797 O O . VAL A 1 229 ? -14.125 20.812 22.188 1 94.12 229 VAL A O 1
ATOM 1800 N N . TYR A 1 230 ? -13.445 22.266 20.625 1 95.81 230 TYR A N 1
ATOM 1801 C CA . TYR A 1 230 ? -13.367 23.391 21.547 1 95.81 230 TYR A CA 1
ATOM 1802 C C . TYR A 1 230 ? -14.758 23.844 21.984 1 95.81 230 TYR A C 1
ATOM 1804 O O . TYR A 1 230 ? -14.953 24.297 23.109 1 95.81 230 TYR A O 1
ATOM 1812 N N . MET A 1 231 ? -15.711 23.656 21.172 1 94.75 231 MET A N 1
ATOM 1813 C CA . MET A 1 231 ? -17.078 24.125 21.438 1 94.75 231 MET A CA 1
ATOM 1814 C C . MET A 1 231 ? -17.719 23.328 22.562 1 94.75 231 MET A C 1
ATOM 1816 O O . MET A 1 231 ? -18.734 23.734 23.109 1 94.75 231 MET A O 1
ATOM 1820 N N . LYS A 1 232 ? -17.141 22.234 22.828 1 92.12 232 LYS A N 1
ATOM 1821 C CA . LYS A 1 232 ? -17.641 21.453 23.953 1 92.12 232 LYS A CA 1
ATOM 1822 C C . LYS A 1 232 ? -17.5 22.234 25.266 1 92.12 232 LYS A C 1
ATOM 1824 O O . LYS A 1 232 ? -18.266 22 26.203 1 92.12 232 LYS A O 1
ATOM 1829 N N . ASN A 1 233 ? -16.594 23.172 25.359 1 95.06 233 ASN A N 1
ATOM 1830 C CA . ASN A 1 233 ? -16.297 23.844 26.625 1 95.06 233 ASN A CA 1
ATOM 1831 C C . ASN A 1 233 ? -16.281 25.359 26.469 1 95.06 233 ASN A C 1
ATOM 1833 O O . ASN A 1 233 ? -15.961 26.078 27.422 1 95.06 233 ASN A O 1
ATOM 1837 N N . MET A 1 234 ? -16.562 25.844 25.266 1 96.5 234 MET A N 1
ATOM 1838 C CA . MET A 1 234 ? -16.5 27.297 25.031 1 96.5 234 MET A CA 1
ATOM 1839 C C . MET A 1 234 ? -17.469 27.703 23.922 1 96.5 234 MET A C 1
ATOM 1841 O O . MET A 1 234 ? -18.078 26.844 23.281 1 96.5 234 MET A O 1
ATOM 1845 N N . SER A 1 235 ? -17.688 29 23.766 1 96.56 235 SER A N 1
ATOM 1846 C CA . SER A 1 235 ? -18.609 29.5 22.75 1 96.56 235 SER A CA 1
ATOM 1847 C C . SER A 1 235 ? -18.047 29.25 21.344 1 96.56 235 SER A C 1
ATOM 1849 O O . SER A 1 235 ? -16.859 29.016 21.172 1 96.56 235 SER A O 1
ATOM 1851 N N . LYS A 1 236 ? -18.859 29.266 20.359 1 94.81 236 LYS A N 1
ATOM 1852 C CA . LYS A 1 236 ? -18.469 29.109 18.969 1 94.81 236 LYS A CA 1
ATOM 1853 C C . LYS A 1 236 ? -17.391 30.125 18.578 1 94.81 236 LYS A C 1
ATOM 1855 O O . LYS A 1 236 ? -16.391 29.766 17.938 1 94.81 236 LYS A O 1
ATOM 1860 N N . GLU A 1 237 ? -17.625 31.359 18.984 1 95.12 237 GLU A N 1
ATOM 1861 C CA . GLU A 1 237 ? -16.688 32.406 18.625 1 95.12 237 GLU A CA 1
ATOM 1862 C C . GLU A 1 237 ? -15.32 32.188 19.25 1 95.12 237 GLU A C 1
ATOM 1864 O O . GLU A 1 237 ? -14.289 32.344 18.578 1 95.12 237 GLU A O 1
ATOM 1869 N N . GLU A 1 238 ? -15.328 31.781 20.484 1 97.06 238 GLU A N 1
ATOM 1870 C CA . GLU A 1 238 ? -14.078 31.484 21.172 1 97.06 238 GLU A CA 1
ATOM 1871 C C . GLU A 1 238 ? -13.375 30.281 20.562 1 97.06 238 GLU A C 1
ATOM 1873 O O . GLU A 1 238 ? -12.141 30.25 20.469 1 97.06 238 GLU A O 1
ATOM 1878 N N . ALA A 1 239 ? -14.148 29.297 20.188 1 96.81 239 ALA A N 1
ATOM 1879 C CA . ALA A 1 239 ? -13.609 28.078 19.594 1 96.81 239 ALA A CA 1
ATOM 1880 C C . ALA A 1 239 ? -12.906 28.391 18.266 1 96.81 239 ALA A C 1
ATOM 1882 O O . ALA A 1 239 ? -11.812 27.875 18.016 1 96.81 239 ALA A O 1
ATOM 1883 N N . ILE A 1 240 ? -13.469 29.219 17.516 1 95.31 240 ILE A N 1
ATOM 1884 C CA . ILE A 1 240 ? -12.906 29.594 16.219 1 95.31 240 ILE A CA 1
ATOM 1885 C C . ILE A 1 240 ? -11.617 30.391 16.438 1 95.31 240 ILE A C 1
ATOM 1887 O O . ILE A 1 240 ? -10.602 30.125 15.805 1 95.31 240 ILE A O 1
ATOM 1891 N N . GLU A 1 241 ? -11.703 31.312 17.359 1 96.62 241 GLU A N 1
ATOM 1892 C CA . GLU A 1 241 ? -10.539 32.156 17.656 1 96.62 241 GLU A CA 1
ATOM 1893 C C . GLU A 1 241 ? -9.375 31.297 18.172 1 96.62 241 GLU A C 1
ATOM 1895 O O . GLU A 1 241 ? -8.234 31.484 17.75 1 96.62 241 GLU A O 1
ATOM 1900 N N . LYS A 1 242 ? -9.695 30.406 19.047 1 98 242 LYS A N 1
ATOM 1901 C CA . LYS A 1 242 ? -8.656 29.531 19.578 1 98 242 LYS A CA 1
ATOM 1902 C C . LYS A 1 242 ? -8.07 28.641 18.484 1 98 242 LYS A C 1
ATOM 1904 O O . LYS A 1 242 ? -6.871 28.359 18.484 1 98 242 LYS A O 1
ATOM 1909 N N . SER A 1 243 ? -8.898 28.156 17.594 1 98 243 SER A N 1
ATOM 1910 C CA . SER A 1 243 ? -8.43 27.359 16.469 1 98 243 SER A CA 1
ATOM 1911 C C . SER A 1 243 ? -7.516 28.156 15.555 1 98 243 SER A C 1
ATOM 1913 O O . SER A 1 243 ? -6.492 27.656 15.086 1 98 243 SER A O 1
ATOM 1915 N N . ILE A 1 244 ? -7.887 29.391 15.328 1 97.75 244 ILE A N 1
ATOM 1916 C CA . ILE A 1 244 ? -7.082 30.266 14.484 1 97.75 244 ILE A CA 1
ATOM 1917 C C . ILE A 1 244 ? -5.73 30.531 15.148 1 97.75 244 ILE A C 1
ATOM 1919 O O . ILE A 1 244 ? -4.695 30.531 14.469 1 97.75 244 ILE A O 1
ATOM 1923 N N . ASN A 1 245 ? -5.777 30.703 16.422 1 98.12 245 ASN A N 1
ATOM 1924 C CA . ASN A 1 245 ? -4.531 30.906 17.141 1 98.12 245 ASN A CA 1
ATOM 1925 C C . ASN A 1 245 ? -3.625 29.672 17.062 1 98.12 245 ASN A C 1
ATOM 1927 O O . ASN A 1 245 ? -2.4 29.812 17.016 1 98.12 245 ASN A O 1
ATOM 1931 N N . ALA A 1 246 ? -4.203 28.516 17.109 1 98.38 246 ALA A N 1
ATOM 1932 C CA . ALA A 1 246 ? -3.438 27.281 16.953 1 98.38 246 ALA A CA 1
ATOM 1933 C C . ALA A 1 246 ? -2.742 27.219 15.602 1 98.38 246 ALA A C 1
ATOM 1935 O O . ALA A 1 246 ? -1.61 26.734 15.492 1 98.38 246 ALA A O 1
ATOM 1936 N N . VAL A 1 247 ? -3.404 27.703 14.562 1 98.56 247 VAL A N 1
ATOM 1937 C CA . VAL A 1 247 ? -2.82 27.781 13.227 1 98.56 247 VAL A CA 1
ATOM 1938 C C . VAL A 1 247 ? -1.628 28.734 13.234 1 98.56 247 VAL A C 1
ATOM 1940 O O . VAL A 1 247 ? -0.541 28.391 12.766 1 98.56 247 VAL A O 1
ATOM 1943 N N . LYS A 1 248 ? -1.848 29.938 13.797 1 98.56 248 LYS A N 1
ATOM 1944 C CA . LYS A 1 248 ? -0.817 30.969 13.797 1 98.56 248 LYS A CA 1
ATOM 1945 C C . LYS A 1 248 ? 0.438 30.484 14.523 1 98.56 248 LYS A C 1
ATOM 1947 O O . LYS A 1 248 ? 1.557 30.75 14.078 1 98.56 248 LYS A O 1
ATOM 1952 N N . MET A 1 249 ? 0.205 29.797 15.602 1 98.62 249 MET A N 1
ATOM 1953 C CA . MET A 1 249 ? 1.332 29.266 16.375 1 98.62 249 MET A CA 1
ATOM 1954 C C . MET A 1 249 ? 2.156 28.297 15.539 1 98.62 249 MET A C 1
ATOM 1956 O O . MET A 1 249 ? 3.387 28.359 15.547 1 98.62 249 MET A O 1
ATOM 1960 N N . ARG A 1 250 ? 1.522 27.422 14.836 1 98.81 250 ARG A N 1
ATOM 1961 C CA . ARG A 1 250 ? 2.211 26.438 14.023 1 98.81 250 ARG A CA 1
ATOM 1962 C C . ARG A 1 250 ? 2.867 27.078 12.805 1 98.81 250 ARG A C 1
ATOM 1964 O O . ARG A 1 250 ? 3.955 26.672 12.391 1 98.81 250 ARG A O 1
ATOM 1971 N N . VAL A 1 251 ? 2.188 28.016 12.203 1 98.81 251 VAL A N 1
ATOM 1972 C CA . VAL A 1 251 ? 2.746 28.719 11.055 1 98.81 251 VAL A CA 1
ATOM 1973 C C . VAL A 1 251 ? 4.012 29.469 11.469 1 98.81 251 VAL A C 1
ATOM 1975 O O . VAL A 1 251 ? 5.023 29.422 10.766 1 98.81 251 VAL A O 1
ATOM 1978 N N . ASN A 1 252 ? 3.943 30.156 12.633 1 98.81 252 ASN A N 1
ATOM 1979 C CA . ASN A 1 252 ? 5.117 30.859 13.133 1 98.81 252 ASN A CA 1
ATOM 1980 C C . ASN A 1 252 ? 6.273 29.906 13.398 1 98.81 252 ASN A C 1
ATOM 1982 O O . ASN A 1 252 ? 7.422 30.203 13.062 1 98.81 252 ASN A O 1
ATOM 1986 N N . ALA A 1 253 ? 5.973 28.781 13.969 1 98.88 253 ALA A N 1
ATOM 1987 C CA . ALA A 1 253 ? 7 27.766 14.227 1 98.88 253 ALA A CA 1
ATOM 1988 C C . ALA A 1 253 ? 7.598 27.25 12.922 1 98.88 253 ALA A C 1
ATOM 1990 O O . ALA A 1 253 ? 8.812 27.047 12.828 1 98.88 253 ALA A O 1
ATOM 1991 N N . ALA A 1 254 ? 6.758 26.984 11.898 1 98.94 254 ALA A N 1
ATOM 1992 C CA . ALA A 1 254 ? 7.227 26.547 10.586 1 98.94 254 ALA A CA 1
ATOM 1993 C C . ALA A 1 254 ? 8.172 27.578 9.969 1 98.94 254 ALA A C 1
ATOM 1995 O O . ALA A 1 254 ? 9.242 27.219 9.477 1 98.94 254 ALA A O 1
ATOM 1996 N N . LYS A 1 255 ? 7.793 28.828 10.055 1 98.81 255 LYS A N 1
ATOM 1997 C CA . LYS A 1 255 ? 8.586 29.906 9.469 1 98.81 255 LYS A CA 1
ATOM 1998 C C . LYS A 1 255 ? 9.898 30.094 10.227 1 98.81 255 LYS A C 1
ATOM 2000 O O . LYS A 1 255 ? 10.938 30.359 9.625 1 98.81 255 LYS A O 1
ATOM 2005 N N . GLU A 1 256 ? 9.828 30 11.562 1 98.81 256 GLU A N 1
ATOM 2006 C CA . GLU A 1 256 ? 11.047 30.062 12.359 1 98.81 256 GLU A CA 1
ATOM 2007 C C . GLU A 1 256 ? 12.016 28.938 11.977 1 98.81 256 GLU A C 1
ATOM 2009 O O . GLU A 1 256 ? 13.227 29.156 11.945 1 98.81 256 GLU A O 1
ATOM 2014 N N . THR A 1 257 ? 11.484 27.75 11.703 1 98.81 257 THR A N 1
ATOM 2015 C CA . THR A 1 257 ? 12.312 26.641 11.258 1 98.81 257 THR A CA 1
ATOM 2016 C C . THR A 1 257 ? 12.914 26.938 9.891 1 98.81 257 THR A C 1
ATOM 2018 O O . THR A 1 257 ? 14.102 26.672 9.656 1 98.81 257 THR A O 1
ATOM 2021 N N . LEU A 1 258 ? 12.102 27.484 8.969 1 98.75 258 LEU A N 1
ATOM 2022 C CA . LEU A 1 258 ? 12.57 27.828 7.629 1 98.75 258 LEU A CA 1
ATOM 2023 C C . LEU A 1 258 ? 13.75 28.797 7.707 1 98.75 258 LEU A C 1
ATOM 2025 O O . LEU A 1 258 ? 14.68 28.719 6.898 1 98.75 258 LEU A O 1
ATOM 2029 N N . LEU A 1 259 ? 13.719 29.672 8.711 1 98.44 259 LEU A N 1
ATOM 2030 C CA . LEU A 1 259 ? 14.758 30.688 8.867 1 98.44 259 LEU A CA 1
ATOM 2031 C C . LEU A 1 259 ? 16.109 30.047 9.18 1 98.44 259 LEU A C 1
ATOM 2033 O O . LEU A 1 259 ? 17.156 30.656 8.969 1 98.44 259 LEU A O 1
ATOM 2037 N N . THR A 1 260 ? 16.078 28.812 9.664 1 98.12 260 THR A N 1
ATOM 2038 C CA . THR A 1 260 ? 17.312 28.125 10 1 98.12 260 THR A CA 1
ATOM 2039 C C . THR A 1 260 ? 17.922 27.469 8.766 1 98.12 260 THR A C 1
ATOM 2041 O O . THR A 1 260 ? 19.047 26.969 8.812 1 98.12 260 THR A O 1
ATOM 2044 N N . PHE A 1 261 ? 17.234 27.391 7.66 1 98.31 261 PHE A N 1
ATOM 2045 C CA . PHE A 1 261 ? 17.734 26.781 6.434 1 98.31 261 PHE A CA 1
ATOM 2046 C C . PHE A 1 261 ? 18.531 27.797 5.617 1 98.31 261 PHE A C 1
ATOM 2048 O O . PHE A 1 261 ? 18.438 29 5.855 1 98.31 261 PHE A O 1
ATOM 2055 N N . ASN A 1 262 ? 19.281 27.297 4.664 1 95.88 262 ASN A N 1
ATOM 2056 C CA . ASN A 1 262 ? 20.047 28.172 3.777 1 95.88 262 ASN A CA 1
ATOM 2057 C C . ASN A 1 262 ? 19.156 29.109 2.982 1 95.88 262 ASN A C 1
ATOM 2059 O O . ASN A 1 262 ? 18.125 28.688 2.447 1 95.88 262 ASN A O 1
ATOM 2063 N N . GLU A 1 263 ? 19.578 30.359 2.949 1 96.94 263 GLU A N 1
ATOM 2064 C CA . GLU A 1 263 ? 18.828 31.328 2.156 1 96.94 263 GLU A CA 1
ATOM 2065 C C . GLU A 1 263 ? 18.984 31.047 0.663 1 96.94 263 GLU A C 1
ATOM 2067 O O . GLU A 1 263 ? 20.094 31.016 0.139 1 96.94 263 GLU A O 1
ATOM 2072 N N . CYS A 1 264 ? 17.938 30.891 -0.024 1 97.44 264 CYS A N 1
ATOM 2073 C CA . CYS A 1 264 ? 17.891 30.625 -1.458 1 97.44 264 CYS A CA 1
ATOM 2074 C C . CYS A 1 264 ? 16.469 30.766 -1.988 1 97.44 264 CYS A C 1
ATOM 2076 O O . CYS A 1 264 ? 15.516 30.859 -1.211 1 97.44 264 CYS A O 1
ATOM 2078 N N . PRO A 1 265 ? 16.25 30.859 -3.256 1 97.62 265 PRO A N 1
ATOM 2079 C CA . PRO A 1 265 ? 14.914 31.016 -3.822 1 97.62 265 PRO A CA 1
ATOM 2080 C C . PRO A 1 265 ? 13.961 29.891 -3.42 1 97.62 265 PRO A C 1
ATOM 2082 O O . PRO A 1 265 ? 12.773 30.141 -3.191 1 97.62 265 PRO A O 1
ATOM 2085 N N . ALA A 1 266 ? 14.484 28.719 -3.303 1 98.44 266 ALA A N 1
ATOM 2086 C CA . ALA A 1 266 ? 13.656 27.594 -2.904 1 98.44 266 ALA A CA 1
ATOM 2087 C C . ALA A 1 266 ? 13.086 27.781 -1.502 1 98.44 266 ALA A C 1
ATOM 2089 O O . ALA A 1 266 ? 11.93 27.469 -1.242 1 98.44 266 ALA A O 1
ATOM 2090 N N . ARG A 1 267 ? 13.875 28.25 -0.603 1 98.56 267 ARG A N 1
ATOM 2091 C CA . ARG A 1 267 ? 13.398 28.547 0.744 1 98.56 267 ARG A CA 1
ATOM 2092 C C . ARG A 1 267 ? 12.289 29.578 0.715 1 98.56 267 ARG A C 1
ATOM 2094 O O . ARG A 1 267 ? 11.297 29.469 1.441 1 98.56 267 ARG A O 1
ATOM 2101 N N . ASN A 1 268 ? 12.461 30.609 -0.116 1 98.38 268 ASN A N 1
ATOM 2102 C CA . ASN A 1 268 ? 11.438 31.641 -0.258 1 98.38 268 ASN A CA 1
ATOM 2103 C C . ASN A 1 268 ? 10.117 31.062 -0.74 1 98.38 268 ASN A C 1
ATOM 2105 O O . ASN A 1 268 ? 9.047 31.484 -0.302 1 98.38 268 ASN A O 1
ATOM 2109 N N . LYS A 1 269 ? 10.234 30.156 -1.618 1 98.62 269 LYS A N 1
ATOM 2110 C CA . LYS A 1 269 ? 9.031 29.5 -2.115 1 98.62 269 LYS A CA 1
ATOM 2111 C C . LYS A 1 269 ? 8.336 28.719 -1.008 1 98.62 269 LYS A C 1
ATOM 2113 O O . LYS A 1 269 ? 7.109 28.641 -0.965 1 98.62 269 LYS A O 1
ATOM 2118 N N . LEU A 1 270 ? 9.117 28.094 -0.093 1 98.81 270 LEU A N 1
ATOM 2119 C CA . LEU A 1 270 ? 8.508 27.391 1.027 1 98.81 270 LEU A CA 1
ATOM 2120 C C . LEU A 1 270 ? 7.777 28.344 1.952 1 98.81 270 LEU A C 1
ATOM 2122 O O . LEU A 1 270 ? 6.73 28.016 2.506 1 98.81 270 LEU A O 1
ATOM 2126 N N . PHE A 1 271 ? 8.344 29.562 2.137 1 98.69 271 PHE A N 1
ATOM 2127 C CA . PHE A 1 271 ? 7.625 30.594 2.879 1 98.69 271 PHE A CA 1
ATOM 2128 C C . PHE A 1 271 ? 6.301 30.922 2.205 1 98.69 271 PHE A C 1
ATOM 2130 O O . PHE A 1 271 ? 5.27 31.031 2.869 1 98.69 271 PHE A O 1
ATOM 2137 N N . GLN A 1 272 ? 6.352 31.031 0.902 1 98.38 272 GLN A N 1
ATOM 2138 C CA . GLN A 1 272 ? 5.152 31.359 0.142 1 98.38 272 GLN A CA 1
ATOM 2139 C C . GLN A 1 272 ? 4.102 30.266 0.267 1 98.38 272 GLN A C 1
ATOM 2141 O O . GLN A 1 272 ? 2.918 30.547 0.471 1 98.38 272 GLN A O 1
ATOM 2146 N N . ILE A 1 273 ? 4.527 29.047 0.144 1 98.44 273 ILE A N 1
ATOM 2147 C CA . ILE A 1 273 ? 3.619 27.906 0.267 1 98.44 273 ILE A CA 1
ATOM 2148 C C . ILE A 1 273 ? 3.002 27.891 1.663 1 98.44 273 ILE A C 1
ATOM 2150 O O . ILE A 1 273 ? 1.802 27.656 1.814 1 98.44 273 ILE A O 1
ATOM 2154 N N . THR A 1 274 ? 3.846 28.141 2.68 1 98.69 274 THR A N 1
ATOM 2155 C CA . THR A 1 274 ? 3.385 28.125 4.062 1 98.69 274 THR A CA 1
ATOM 2156 C C . THR A 1 274 ? 2.225 29.094 4.258 1 98.69 274 THR A C 1
ATOM 2158 O O . THR A 1 274 ? 1.196 28.734 4.832 1 98.69 274 THR A O 1
ATOM 2161 N N . ASP A 1 275 ? 2.359 30.25 3.715 1 98 275 ASP A N 1
ATOM 2162 C CA . ASP A 1 275 ? 1.298 31.25 3.832 1 98 275 ASP A CA 1
ATOM 2163 C C . ASP A 1 275 ? 0.094 30.875 2.973 1 98 275 ASP A C 1
ATOM 2165 O O . ASP A 1 275 ? -1.05 30.953 3.424 1 98 275 ASP A O 1
ATOM 2169 N N . TYR A 1 276 ? 0.351 30.438 1.807 1 96.69 276 TYR A N 1
ATOM 2170 C CA . TYR A 1 276 ? -0.664 30.188 0.789 1 96.69 276 TYR A CA 1
ATOM 2171 C C . TYR A 1 276 ? -1.662 29.141 1.263 1 96.69 276 TYR A C 1
ATOM 2173 O O . TYR A 1 276 ? -2.869 29.297 1.062 1 96.69 276 TYR A O 1
ATOM 2181 N N . ILE A 1 277 ? -1.155 28.125 1.926 1 96.94 277 ILE A N 1
ATOM 2182 C CA . ILE A 1 277 ? -2.047 27 2.23 1 96.94 277 ILE A CA 1
ATOM 2183 C C . ILE A 1 277 ? -2.531 27.109 3.674 1 96.94 277 ILE A C 1
ATOM 2185 O O . ILE A 1 277 ? -3.197 26.203 4.184 1 96.94 277 ILE A O 1
ATOM 2189 N N . THR A 1 278 ? -2.166 28.188 4.398 1 97.62 278 THR A N 1
ATOM 2190 C CA . THR A 1 278 ? -2.611 28.312 5.781 1 97.62 278 THR A CA 1
ATOM 2191 C C . THR A 1 278 ? -3.252 29.688 6.02 1 97.62 278 THR A C 1
ATOM 2193 O O . THR A 1 278 ? -4.434 29.875 5.73 1 97.62 278 THR A O 1
ATOM 2196 N N . ILE A 1 279 ? -2.414 30.75 6.305 1 96.75 279 ILE A N 1
ATOM 2197 C CA . ILE A 1 279 ? -2.932 32.031 6.758 1 96.75 279 ILE A CA 1
ATOM 2198 C C . ILE A 1 279 ? -3.717 32.688 5.629 1 96.75 279 ILE A C 1
ATOM 2200 O O . ILE A 1 279 ? -4.715 33.375 5.879 1 96.75 279 ILE A O 1
ATOM 2204 N N . ASP A 1 280 ? -3.271 32.562 4.363 1 95.75 280 ASP A N 1
ATOM 2205 C CA . ASP A 1 280 ? -3.969 33.188 3.238 1 95.75 280 ASP A CA 1
ATOM 2206 C C . ASP A 1 280 ? -5.375 32.594 3.082 1 95.75 280 ASP A C 1
ATOM 2208 O O . ASP A 1 280 ? -6.285 33.281 2.617 1 95.75 280 ASP A O 1
ATOM 2212 N N . MET A 1 281 ? -5.539 31.391 3.426 1 92.75 281 MET A N 1
ATOM 2213 C CA . MET A 1 281 ? -6.84 30.734 3.311 1 92.75 281 MET A CA 1
ATOM 2214 C C . MET A 1 281 ? -7.809 31.25 4.371 1 92.75 281 MET A C 1
ATOM 2216 O O . MET A 1 281 ? -9.023 31.172 4.203 1 92.75 281 MET A O 1
ATOM 2220 N N . LEU A 1 282 ? -7.297 31.719 5.484 1 92.56 282 LEU A N 1
ATOM 2221 C CA . LEU A 1 282 ? -8.117 32.188 6.598 1 92.56 282 LEU A CA 1
ATOM 2222 C C . LEU A 1 282 ? -8.578 33.625 6.375 1 92.56 282 LEU A C 1
ATOM 2224 O O . LEU A 1 282 ? -9.422 34.125 7.113 1 92.56 282 LEU A O 1
ATOM 2228 N N . GLU A 1 283 ? -8.016 34.25 5.422 1 85.69 283 GLU A N 1
ATOM 2229 C CA . GLU A 1 283 ? -8.43 35.625 5.137 1 85.69 283 GLU A CA 1
ATOM 2230 C C . GLU A 1 283 ? -9.875 35.688 4.633 1 85.69 283 GLU A C 1
ATOM 2232 O O . GLU A 1 283 ? -10.531 36.719 4.723 1 85.69 283 GLU A O 1
ATOM 2237 N N . ILE A 1 284 ? -10.336 34.562 4.203 1 71.62 284 ILE A N 1
ATOM 2238 C CA . ILE A 1 284 ? -11.695 34.5 3.695 1 71.62 284 ILE A CA 1
ATOM 2239 C C . ILE A 1 284 ? -12.672 34.344 4.859 1 71.62 284 ILE A C 1
ATOM 2241 O O . ILE A 1 284 ? -13.891 34.406 4.676 1 71.62 284 ILE A O 1
ATOM 2245 N N . VAL A 1 285 ? -12.188 34.094 6.039 1 69 285 VAL A N 1
ATOM 2246 C CA . VAL A 1 285 ? -13.016 33.875 7.223 1 69 285 VAL A CA 1
ATOM 2247 C C . VAL A 1 285 ? -13.234 35.219 7.934 1 69 285 VAL A C 1
ATOM 2249 O O . VAL A 1 285 ? -12.305 36 8.062 1 69 285 VAL A O 1
ATOM 2252 N N . MET B 1 1 ? 0.963 -33.438 5.008 1 80.81 1 MET B N 1
ATOM 2253 C CA . MET B 1 1 ? 2.049 -32.562 5.418 1 80.81 1 MET B CA 1
ATOM 2254 C C . MET B 1 1 ? 1.642 -31.719 6.625 1 80.81 1 MET B C 1
ATOM 2256 O O . MET B 1 1 ? 0.548 -31.141 6.652 1 80.81 1 MET B O 1
ATOM 2260 N N . ASN B 1 2 ? 2.359 -31.797 7.738 1 89.56 2 ASN B N 1
ATOM 2261 C CA . ASN B 1 2 ? 2.111 -31 8.938 1 89.56 2 ASN B CA 1
ATOM 2262 C C . ASN B 1 2 ? 2.971 -29.734 8.961 1 89.56 2 ASN B C 1
ATOM 2264 O O . ASN B 1 2 ? 3.885 -29.609 9.781 1 89.56 2 ASN B O 1
ATOM 2268 N N . ILE B 1 3 ? 2.709 -28.781 8.164 1 92.31 3 ILE B N 1
ATOM 2269 C CA . ILE B 1 3 ? 3.527 -27.594 7.914 1 92.31 3 ILE B CA 1
ATOM 2270 C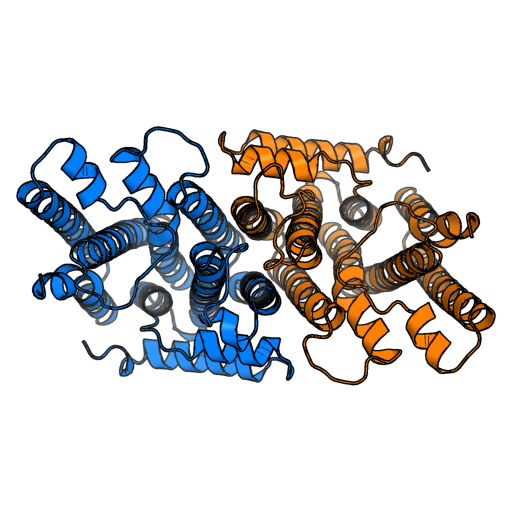 C . ILE B 1 3 ? 3.635 -26.766 9.188 1 92.31 3 ILE B C 1
ATOM 2272 O O . ILE B 1 3 ? 4.648 -26.094 9.422 1 92.31 3 ILE B O 1
ATOM 2276 N N . GLU B 1 4 ? 2.703 -26.859 10.125 1 91.88 4 GLU B N 1
ATOM 2277 C CA . GLU B 1 4 ? 2.67 -26.078 11.359 1 91.88 4 GLU B CA 1
ATOM 2278 C C . GLU B 1 4 ? 3.768 -26.531 12.32 1 91.88 4 GLU B C 1
ATOM 2280 O O . GLU B 1 4 ? 4.117 -25.797 13.25 1 91.88 4 GLU B O 1
ATOM 2285 N N . GLU B 1 5 ? 4.309 -27.703 12.047 1 94.62 5 GLU B N 1
ATOM 2286 C CA . GLU B 1 5 ? 5.367 -28.234 12.898 1 94.62 5 GLU B CA 1
ATOM 2287 C C . GLU B 1 5 ? 6.746 -27.859 12.359 1 94.62 5 GLU B C 1
ATOM 2289 O O . GLU B 1 5 ? 7.758 -28.094 13.023 1 94.62 5 GLU B O 1
ATOM 2294 N N . TRP B 1 6 ? 6.766 -27.266 11.172 1 97.19 6 TRP B N 1
ATOM 2295 C CA . TRP B 1 6 ? 8.039 -26.891 10.57 1 97.19 6 TRP B CA 1
ATOM 2296 C C . TRP B 1 6 ? 8.641 -25.688 11.281 1 97.19 6 TRP B C 1
ATOM 2298 O O . TRP B 1 6 ? 7.914 -24.797 11.742 1 97.19 6 TRP B O 1
ATOM 2308 N N . GLU B 1 7 ? 9.945 -25.656 11.375 1 96.62 7 GLU B N 1
ATOM 2309 C CA . GLU B 1 7 ? 10.656 -24.531 11.961 1 96.62 7 GLU B CA 1
ATOM 2310 C C . GLU B 1 7 ? 10.328 -23.219 11.234 1 96.62 7 GLU B C 1
ATOM 2312 O O . GLU B 1 7 ? 10.203 -22.172 11.859 1 96.62 7 GLU B O 1
ATOM 2317 N N . GLU B 1 8 ? 10.227 -23.312 9.93 1 97.25 8 GLU B N 1
ATOM 2318 C CA . GLU B 1 8 ? 9.898 -22.141 9.109 1 97.25 8 GLU B CA 1
ATOM 2319 C C . GLU B 1 8 ? 8.57 -21.531 9.531 1 97.25 8 GLU B C 1
ATOM 2321 O O . GLU B 1 8 ? 8.445 -20.312 9.641 1 97.25 8 GLU B O 1
ATOM 2326 N N . TYR B 1 9 ? 7.578 -22.375 9.773 1 96.94 9 TYR B N 1
ATOM 2327 C CA . TYR B 1 9 ? 6.262 -21.922 10.203 1 96.94 9 TYR B CA 1
ATOM 2328 C C . TYR B 1 9 ? 6.348 -21.188 11.539 1 96.94 9 TYR B C 1
ATOM 2330 O O . TYR B 1 9 ? 5.789 -20.109 11.703 1 96.94 9 TYR B O 1
ATOM 2338 N N . ARG B 1 10 ? 7.051 -21.797 12.445 1 95.5 10 ARG B N 1
ATOM 2339 C CA . ARG B 1 10 ? 7.188 -21.219 13.781 1 95.5 10 ARG B CA 1
ATOM 2340 C C . ARG B 1 10 ? 7.918 -19.875 13.734 1 95.5 10 ARG B C 1
ATOM 2342 O O . ARG B 1 10 ? 7.586 -18.953 14.477 1 95.5 10 ARG B O 1
ATOM 2349 N N . TYR B 1 11 ? 8.859 -19.875 12.859 1 96.62 11 TYR B N 1
ATOM 2350 C CA . TYR B 1 11 ? 9.633 -18.656 12.711 1 96.62 11 TYR B CA 1
ATOM 2351 C C . TYR B 1 11 ? 8.75 -17.516 12.188 1 96.62 11 TYR B C 1
ATOM 2353 O O . TYR B 1 11 ? 8.805 -16.391 12.695 1 96.62 11 TYR B O 1
ATOM 2361 N N . VAL B 1 12 ? 7.961 -17.766 11.195 1 97.44 12 VAL B N 1
ATOM 2362 C CA . VAL B 1 12 ? 7.051 -16.781 10.609 1 97.44 12 VAL B CA 1
ATOM 2363 C C . VAL B 1 12 ? 6.008 -16.359 11.641 1 97.44 12 VAL B C 1
ATOM 2365 O O . VAL B 1 12 ? 5.738 -15.172 11.812 1 97.44 12 VAL B O 1
ATOM 2368 N N . GLU B 1 13 ? 5.449 -17.344 12.391 1 96.38 13 GLU B N 1
ATOM 2369 C CA . GLU B 1 13 ? 4.445 -17.062 13.414 1 96.38 13 GLU B CA 1
ATOM 2370 C C . GLU B 1 13 ? 5.008 -16.141 14.5 1 96.38 13 GLU B C 1
ATOM 2372 O O . GLU B 1 13 ? 4.328 -15.227 14.953 1 96.38 13 GLU B O 1
ATOM 2377 N N . SER B 1 14 ? 6.203 -16.5 14.891 1 96.62 14 SER B N 1
ATOM 2378 C CA . SER B 1 14 ? 6.848 -15.672 15.914 1 96.62 14 SER B CA 1
ATOM 2379 C C . SER B 1 14 ? 7.043 -14.242 15.422 1 96.62 14 SER B C 1
ATOM 2381 O O . SER B 1 14 ? 6.863 -13.289 16.188 1 96.62 14 SER B O 1
ATOM 2383 N N . GLY B 1 15 ? 7.449 -14.086 14.156 1 96.88 15 GLY B N 1
ATOM 2384 C CA . GLY B 1 15 ? 7.598 -12.766 13.57 1 96.88 15 GLY B CA 1
ATOM 2385 C C . GLY B 1 15 ? 6.293 -11.992 13.5 1 96.88 15 GLY B C 1
ATOM 2386 O O . GLY B 1 15 ? 6.25 -10.797 13.805 1 96.88 15 GLY B O 1
ATOM 2387 N N . ILE B 1 16 ? 5.234 -12.656 13.133 1 96.69 16 ILE B N 1
ATOM 2388 C CA . ILE B 1 16 ? 3.916 -12.039 13.039 1 96.69 16 ILE B CA 1
ATOM 2389 C C . ILE B 1 16 ? 3.467 -11.57 14.422 1 96.69 16 ILE B C 1
ATOM 2391 O O . ILE B 1 16 ? 2.998 -10.445 14.578 1 96.69 16 ILE B O 1
ATOM 2395 N N . ASN B 1 17 ? 3.623 -12.43 15.391 1 95.5 17 ASN B N 1
ATOM 2396 C CA . ASN B 1 17 ? 3.219 -12.094 16.75 1 95.5 17 ASN B CA 1
ATOM 2397 C C . ASN B 1 17 ? 4.012 -10.914 17.297 1 95.5 17 ASN B C 1
ATOM 2399 O O . ASN B 1 17 ? 3.461 -10.062 18 1 95.5 17 ASN B O 1
ATOM 2403 N N . SER B 1 18 ? 5.27 -10.906 17.031 1 96.38 18 SER B N 1
ATOM 2404 C CA . SER B 1 18 ? 6.109 -9.797 17.469 1 96.38 18 SER B CA 1
ATOM 2405 C C . SER B 1 18 ? 5.641 -8.477 16.859 1 96.38 18 SER B C 1
ATOM 2407 O O . SER B 1 18 ? 5.586 -7.457 17.562 1 96.38 18 SER B O 1
ATOM 2409 N N . PHE B 1 19 ? 5.32 -8.523 15.625 1 94.56 19 PHE B N 1
ATOM 2410 C CA . PHE B 1 19 ? 4.805 -7.355 14.93 1 94.56 19 PHE B CA 1
ATOM 2411 C C . PHE B 1 19 ? 3.506 -6.875 15.57 1 94.56 19 PHE B C 1
ATOM 2413 O O . PHE B 1 19 ? 3.365 -5.691 15.891 1 94.56 19 PHE B O 1
ATOM 2420 N N . ILE B 1 20 ? 2.609 -7.766 15.812 1 94.38 20 ILE B N 1
ATOM 2421 C CA . ILE B 1 20 ? 1.299 -7.441 16.375 1 94.38 20 ILE B CA 1
ATOM 2422 C C . ILE B 1 20 ? 1.458 -6.891 17.781 1 94.38 20 ILE B C 1
ATOM 2424 O O . ILE B 1 20 ? 0.799 -5.918 18.156 1 94.38 20 ILE B O 1
ATOM 2428 N N . ASP B 1 21 ? 2.371 -7.457 18.484 1 94.62 21 ASP B N 1
ATOM 2429 C CA . ASP B 1 21 ? 2.605 -7.047 19.875 1 94.62 21 ASP B CA 1
ATOM 2430 C C . ASP B 1 21 ? 3.121 -5.609 19.938 1 94.62 21 ASP B C 1
ATOM 2432 O O . ASP B 1 21 ? 2.91 -4.914 20.938 1 94.62 21 ASP B O 1
ATOM 2436 N N . GLN B 1 22 ? 3.744 -5.168 18.906 1 93.31 22 GLN B N 1
ATOM 2437 C CA . GLN B 1 22 ? 4.348 -3.84 18.891 1 93.31 22 GLN B CA 1
ATOM 2438 C C . GLN B 1 22 ? 3.336 -2.781 18.469 1 93.31 22 GLN B C 1
ATOM 2440 O O . GLN B 1 22 ? 3.582 -1.582 18.609 1 93.31 22 GLN B O 1
ATOM 2445 N N . MET B 1 23 ? 2.256 -3.23 17.969 1 91.88 23 MET B N 1
ATOM 2446 C CA . MET B 1 23 ? 1.214 -2.281 17.594 1 91.88 23 MET B CA 1
ATOM 2447 C C . MET B 1 23 ? 0.542 -1.69 18.828 1 91.88 23 MET B C 1
ATOM 2449 O O . MET B 1 23 ? 0.42 -2.361 19.844 1 91.88 23 MET B O 1
ATOM 2453 N N . ASN B 1 24 ? 0.128 -0.398 18.672 1 85.62 24 ASN B N 1
ATOM 2454 C CA . ASN B 1 24 ? -0.68 0.197 19.719 1 85.62 24 ASN B CA 1
ATOM 2455 C C . ASN B 1 24 ? -2.061 -0.449 19.812 1 85.62 24 ASN B C 1
ATOM 2457 O O . ASN B 1 24 ? -2.615 -0.867 18.797 1 85.62 24 ASN B O 1
ATOM 2461 N N . ASP B 1 25 ? -2.537 -0.489 21.031 1 81.44 25 ASP B N 1
ATOM 2462 C CA . ASP B 1 25 ? -3.885 -1.022 21.203 1 81.44 25 ASP B CA 1
ATOM 2463 C C . ASP B 1 25 ? -4.918 -0.159 20.484 1 81.44 25 ASP B C 1
ATOM 2465 O O . ASP B 1 25 ? -5.016 1.044 20.734 1 81.44 25 ASP B O 1
ATOM 2469 N N . SER B 1 26 ? -5.555 -0.741 19.531 1 85.5 26 SER B N 1
ATOM 2470 C CA . SER B 1 26 ? -6.543 -0.063 18.703 1 85.5 26 SER B CA 1
ATOM 2471 C C . SER B 1 26 ? -7.449 -1.063 18 1 85.5 26 SER B C 1
ATOM 2473 O O . SER B 1 26 ? -7.215 -2.271 18.062 1 85.5 26 SER B O 1
ATOM 2475 N N . SER B 1 27 ? -8.461 -0.534 17.453 1 81.06 27 SER B N 1
ATOM 2476 C CA . SER B 1 27 ? -9.328 -1.385 16.656 1 81.06 27 SER B CA 1
ATOM 2477 C C . SER B 1 27 ? -8.578 -1.979 15.469 1 81.06 27 SER B C 1
ATOM 2479 O O . SER B 1 27 ? -8.867 -3.1 15.039 1 81.06 27 SER B O 1
ATOM 2481 N N . LEU B 1 28 ? -7.645 -1.248 15.016 1 87.94 28 LEU B N 1
ATOM 2482 C CA . LEU B 1 28 ? -6.824 -1.744 13.922 1 87.94 28 LEU B CA 1
ATOM 2483 C C . LEU B 1 28 ? -6.008 -2.957 14.352 1 87.94 28 LEU B C 1
ATOM 2485 O O . LEU B 1 28 ? -5.914 -3.941 13.617 1 87.94 28 LEU B O 1
ATOM 2489 N N . LYS B 1 29 ? -5.426 -2.844 15.5 1 89.94 29 LYS B N 1
ATOM 2490 C CA . LYS B 1 29 ? -4.652 -3.963 16.031 1 89.94 29 LYS B CA 1
ATOM 2491 C C . LYS B 1 29 ? -5.508 -5.219 16.141 1 89.94 29 LYS B C 1
ATOM 2493 O O . LYS B 1 29 ? -5.066 -6.312 15.789 1 89.94 29 LYS B O 1
ATOM 2498 N N . LYS B 1 30 ? -6.68 -5.039 16.594 1 87.44 30 LYS B N 1
ATOM 2499 C CA . LYS B 1 30 ? -7.59 -6.172 16.766 1 87.44 30 LYS B CA 1
ATOM 2500 C C . LYS B 1 30 ? -7.906 -6.828 15.43 1 87.44 30 LYS B C 1
ATOM 2502 O O . LYS B 1 30 ? -7.988 -8.055 15.336 1 87.44 30 LYS B O 1
ATOM 2507 N N . MET B 1 31 ? -8.047 -6.035 14.5 1 85.88 31 MET B N 1
ATOM 2508 C CA . MET B 1 31 ? -8.359 -6.578 13.18 1 85.88 31 MET B CA 1
ATOM 2509 C C . MET B 1 31 ? -7.145 -7.273 12.578 1 85.88 31 MET B C 1
ATOM 2511 O O . MET B 1 31 ? -7.273 -8.336 11.961 1 85.88 31 MET B O 1
ATOM 2515 N N . VAL B 1 32 ? -6.008 -6.629 12.719 1 90.25 32 VAL B N 1
ATOM 2516 C CA . VAL B 1 32 ? -4.777 -7.242 12.227 1 90.25 32 VAL B CA 1
ATOM 2517 C C . VAL B 1 32 ? -4.566 -8.594 12.906 1 90.25 32 VAL B C 1
ATOM 2519 O O . VAL B 1 32 ? -4.23 -9.578 12.242 1 90.25 32 VAL B O 1
ATOM 2522 N N . GLU B 1 33 ? -4.801 -8.594 14.188 1 89.69 33 GLU B N 1
ATOM 2523 C CA . GLU B 1 33 ? -4.676 -9.828 14.953 1 89.69 33 GLU B CA 1
ATOM 2524 C C . GLU B 1 33 ? -5.625 -10.898 14.43 1 89.69 33 GLU B C 1
ATOM 2526 O O . GLU B 1 33 ? -5.23 -12.062 14.266 1 89.69 33 GLU B O 1
ATOM 2531 N N . HIS B 1 34 ? -6.754 -10.469 14.18 1 86.44 34 HIS B N 1
ATOM 2532 C CA . HIS B 1 34 ? -7.762 -11.398 13.688 1 86.44 34 HIS B CA 1
ATOM 2533 C C . HIS B 1 34 ? -7.379 -11.961 12.328 1 86.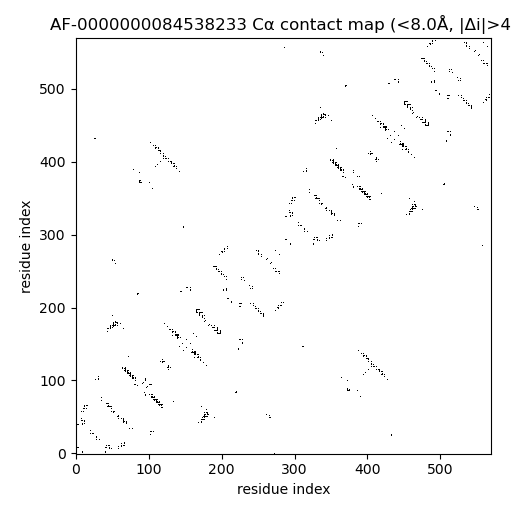44 34 HIS B C 1
ATOM 2535 O O . HIS B 1 34 ? -7.426 -13.18 12.117 1 86.44 34 HIS B O 1
ATOM 2541 N N . VAL B 1 35 ? -6.988 -11.156 11.461 1 85.56 35 VAL B N 1
ATOM 2542 C CA . VAL B 1 35 ? -6.695 -11.555 10.086 1 85.56 35 VAL B CA 1
ATOM 2543 C C . VAL B 1 35 ? -5.449 -12.438 10.055 1 85.56 35 VAL B C 1
ATOM 2545 O O . VAL B 1 35 ? -5.398 -13.422 9.32 1 85.56 35 VAL B O 1
ATOM 2548 N N . CYS B 1 36 ? -4.5 -12.055 10.836 1 85.81 36 CYS B N 1
ATOM 2549 C CA . CYS B 1 36 ? -3.236 -12.781 10.828 1 85.81 36 CYS B CA 1
ATOM 2550 C C . CYS B 1 36 ? -3.359 -14.094 11.594 1 85.81 36 CYS B C 1
ATOM 2552 O O . CYS B 1 36 ? -2.592 -15.031 11.359 1 85.81 36 CYS B O 1
ATOM 2554 N N . ASN B 1 37 ? -4.402 -14.156 12.516 1 80.44 37 ASN B N 1
ATOM 2555 C CA . ASN B 1 37 ? -4.508 -15.344 13.352 1 80.44 37 ASN B CA 1
ATOM 2556 C C . ASN B 1 37 ? -5.613 -16.281 12.867 1 80.44 37 ASN B C 1
ATOM 2558 O O . ASN B 1 37 ? -5.852 -17.328 13.469 1 80.44 37 ASN B O 1
ATOM 2562 N N . THR B 1 38 ? -6.504 -15.789 11.961 1 71.94 38 THR B N 1
ATOM 2563 C CA . THR B 1 38 ? -7.574 -16.641 11.445 1 71.94 38 THR B CA 1
ATOM 2564 C C . THR B 1 38 ? -7.004 -17.797 10.641 1 71.94 38 THR B C 1
ATOM 2566 O O . THR B 1 38 ? -7.73 -18.469 9.898 1 71.94 38 THR B O 1
ATOM 2569 N N . GLY B 1 39 ? -5.773 -18.188 11.008 1 68.69 39 GLY B N 1
ATOM 2570 C CA . GLY B 1 39 ? -5.242 -19.406 10.398 1 68.69 39 GLY B CA 1
ATOM 2571 C C . GLY B 1 39 ? -4.508 -19.141 9.094 1 68.69 39 GLY B C 1
ATOM 2572 O O . GLY B 1 39 ? -4.223 -17.984 8.758 1 68.69 39 GLY B O 1
ATOM 2573 N N . GLY B 1 40 ? -3.838 -19.922 8.5 1 80.5 40 GLY B N 1
ATOM 2574 C CA . GLY B 1 40 ? -3.082 -19.938 7.258 1 80.5 40 GLY B CA 1
ATOM 2575 C C . GLY B 1 40 ? -1.844 -20.812 7.324 1 80.5 40 GLY B C 1
ATOM 2576 O O . GLY B 1 40 ? -1.239 -20.953 8.391 1 80.5 40 GLY B O 1
ATOM 2577 N N . LYS B 1 41 ? -1.673 -21.312 6.34 1 90.5 41 LYS B N 1
ATOM 2578 C CA . LYS B 1 41 ? -0.579 -22.281 6.262 1 90.5 41 LYS B CA 1
ATOM 2579 C C . LYS B 1 41 ? 0.752 -21.578 5.996 1 90.5 41 LYS B C 1
ATOM 2581 O O . LYS B 1 41 ? 1.806 -22.219 6.004 1 90.5 41 LYS B O 1
ATOM 2586 N N . ARG B 1 42 ? 0.751 -20.219 5.871 1 96.69 42 ARG B N 1
ATOM 2587 C CA . ARG B 1 42 ? 1.948 -19.406 5.711 1 96.69 42 ARG B CA 1
ATOM 2588 C C . ARG B 1 42 ? 2.824 -19.938 4.578 1 96.69 42 ARG B C 1
ATOM 2590 O O . ARG B 1 42 ? 4.051 -19.953 4.699 1 96.69 42 ARG B O 1
ATOM 2597 N N . ILE B 1 43 ? 2.236 -20.391 3.555 1 97.69 43 ILE B N 1
ATOM 2598 C CA . ILE B 1 43 ? 2.932 -21.062 2.463 1 97.69 43 ILE B CA 1
ATOM 2599 C C . ILE B 1 43 ? 3.922 -20.109 1.812 1 97.69 43 ILE B C 1
ATOM 2601 O O . ILE B 1 43 ? 5.098 -20.438 1.642 1 97.69 43 ILE B O 1
ATOM 2605 N N . ARG B 1 44 ? 3.551 -18.906 1.527 1 98.5 44 ARG B N 1
ATOM 2606 C CA . ARG B 1 44 ? 4.367 -17.969 0.754 1 98.5 44 ARG B CA 1
ATOM 2607 C C . ARG B 1 44 ? 5.586 -17.516 1.551 1 98.5 44 ARG B C 1
ATOM 2609 O O . ARG B 1 44 ? 6.719 -17.609 1.066 1 98.5 44 ARG B O 1
ATOM 2616 N N . PRO B 1 45 ? 5.426 -17.094 2.826 1 98.69 45 PRO B N 1
ATOM 2617 C CA . PRO B 1 45 ? 6.633 -16.734 3.572 1 98.69 45 PRO B CA 1
ATOM 2618 C C . PRO B 1 45 ? 7.543 -17.938 3.828 1 98.69 45 PRO B C 1
ATOM 2620 O O . PRO B 1 45 ? 8.766 -17.781 3.893 1 98.69 45 PRO B O 1
ATOM 2623 N N . ILE B 1 46 ? 6.977 -19.125 3.953 1 98.69 46 ILE B N 1
ATOM 2624 C CA . ILE B 1 46 ? 7.785 -20.328 4.156 1 98.69 46 ILE B CA 1
ATOM 2625 C C . ILE B 1 46 ? 8.602 -20.609 2.896 1 98.69 46 ILE B C 1
ATOM 2627 O O . ILE B 1 46 ? 9.781 -20.969 2.979 1 98.69 46 ILE B O 1
ATOM 2631 N N . ILE B 1 47 ? 7.996 -20.453 1.708 1 98.88 47 ILE B N 1
ATOM 2632 C CA . ILE B 1 47 ? 8.711 -20.609 0.448 1 98.88 47 ILE B CA 1
ATOM 2633 C C . ILE B 1 47 ? 9.906 -19.656 0.404 1 98.88 47 ILE B C 1
ATOM 2635 O O . ILE B 1 47 ? 11 -20.047 -0.007 1 98.88 47 ILE B O 1
ATOM 2639 N N . LEU B 1 48 ? 9.695 -18.406 0.833 1 98.94 48 LEU B N 1
ATOM 2640 C CA . LEU B 1 48 ? 10.766 -17.422 0.842 1 98.94 48 LEU B CA 1
ATOM 2641 C C . LEU B 1 48 ? 11.914 -17.875 1.742 1 98.94 48 LEU B C 1
ATOM 2643 O O . LEU B 1 48 ? 13.078 -17.828 1.34 1 98.94 48 LEU B O 1
ATOM 2647 N N . LEU B 1 49 ? 11.594 -18.359 2.971 1 98.88 49 LEU B N 1
ATOM 2648 C CA . LEU B 1 49 ? 12.617 -18.781 3.916 1 98.88 49 LEU B CA 1
ATOM 2649 C C . LEU B 1 49 ? 13.391 -19.984 3.377 1 98.88 49 LEU B C 1
ATOM 2651 O O . LEU B 1 49 ? 14.617 -20.031 3.453 1 98.88 49 LEU B O 1
ATOM 2655 N N . LEU B 1 50 ? 12.68 -20.953 2.799 1 98.88 50 LEU B N 1
ATOM 2656 C CA . LEU B 1 50 ? 13.312 -22.141 2.254 1 98.88 50 LEU B CA 1
ATOM 2657 C C . LEU B 1 50 ? 14.227 -21.797 1.08 1 98.88 50 LEU B C 1
ATOM 2659 O O . LEU B 1 50 ? 15.32 -22.344 0.949 1 98.88 50 LEU B O 1
ATOM 2663 N N . SER B 1 51 ? 13.758 -20.875 0.237 1 98.88 51 SER B N 1
ATOM 2664 C CA . SER B 1 51 ? 14.57 -20.406 -0.884 1 98.88 51 SER B CA 1
ATOM 2665 C C . SER B 1 51 ? 15.859 -19.75 -0.398 1 98.88 51 SER B C 1
ATOM 2667 O O . SER B 1 51 ? 16.922 -19.953 -0.977 1 98.88 51 SER B O 1
ATOM 2669 N N . SER B 1 52 ? 15.727 -18.953 0.675 1 98.69 52 SER B N 1
ATOM 2670 C CA . SER B 1 52 ? 16.906 -18.328 1.27 1 98.69 52 SER B CA 1
ATOM 2671 C C . SER B 1 52 ? 17.891 -19.375 1.766 1 98.69 52 SER B C 1
ATOM 2673 O O . SER B 1 52 ? 19.094 -19.281 1.51 1 98.69 52 SER B O 1
ATOM 2675 N N . GLU B 1 53 ? 17.375 -20.359 2.414 1 98.5 53 GLU B N 1
ATOM 2676 C CA . GLU B 1 53 ? 18.219 -21.422 2.973 1 98.5 53 GLU B CA 1
ATOM 2677 C C . GLU B 1 53 ? 18.938 -22.203 1.872 1 98.5 53 GLU B C 1
ATOM 2679 O O . GLU B 1 53 ? 20.109 -22.516 2.006 1 98.5 53 GLU B O 1
ATOM 2684 N N . ILE B 1 54 ? 18.25 -22.5 0.795 1 98.69 54 ILE B N 1
ATOM 2685 C CA . ILE B 1 54 ? 18.844 -23.219 -0.327 1 98.69 54 ILE B CA 1
ATOM 2686 C C . ILE B 1 54 ? 20.031 -22.438 -0.871 1 98.69 54 ILE B C 1
ATOM 2688 O O . ILE B 1 54 ? 21.016 -23.031 -1.331 1 98.69 54 ILE B O 1
ATOM 2692 N N . CYS B 1 55 ? 19.969 -21.125 -0.719 1 98.31 55 CYS B N 1
ATOM 2693 C CA . CYS B 1 55 ? 21.031 -20.266 -1.224 1 98.31 55 CYS B CA 1
ATOM 2694 C C . CYS B 1 55 ? 21.984 -19.859 -0.105 1 98.31 55 CYS B C 1
ATOM 2696 O O . CYS B 1 55 ? 22.609 -18.797 -0.172 1 98.31 55 CYS B O 1
ATOM 2698 N N . SER B 1 56 ? 21.953 -20.578 1.016 1 96.56 56 SER B N 1
ATOM 2699 C CA . SER B 1 56 ? 22.906 -20.484 2.119 1 96.56 56 SER B CA 1
ATOM 2700 C C . SER B 1 56 ? 22.594 -19.281 3.014 1 96.56 56 SER B C 1
ATOM 2702 O O . SER B 1 56 ? 23.469 -18.797 3.73 1 96.56 56 SER B O 1
ATOM 2704 N N . GLY B 1 57 ? 21.375 -18.781 2.938 1 96.62 57 GLY B N 1
ATOM 2705 C CA . GLY B 1 57 ? 20.953 -17.719 3.832 1 96.62 57 GLY B CA 1
ATOM 2706 C C . GLY B 1 57 ? 20.422 -18.219 5.16 1 96.62 57 GLY B C 1
ATOM 2707 O O . GLY B 1 57 ? 20.328 -19.438 5.367 1 96.62 57 GLY B O 1
ATOM 2708 N N . SER B 1 58 ? 20.188 -17.281 6.051 1 96.81 58 SER B N 1
ATOM 2709 C CA . SER B 1 58 ? 19.578 -17.594 7.336 1 96.81 58 SER B CA 1
ATOM 2710 C C . SER B 1 58 ? 18.172 -17.016 7.434 1 96.81 58 SER B C 1
ATOM 2712 O O . SER B 1 58 ? 17.828 -16.047 6.75 1 96.81 58 SER B O 1
ATOM 2714 N N . TYR B 1 59 ? 17.375 -17.641 8.25 1 97.06 59 TYR B N 1
ATOM 2715 C CA . TYR B 1 59 ? 16 -17.172 8.438 1 97.06 59 TYR B CA 1
ATOM 2716 C C . TYR B 1 59 ? 15.969 -15.773 9.031 1 97.06 59 TYR B C 1
ATOM 2718 O O . TYR B 1 59 ? 15.117 -14.961 8.68 1 97.06 59 TYR B O 1
ATOM 2726 N N . GLN B 1 60 ? 16.953 -15.5 9.898 1 96.31 60 GLN B N 1
ATOM 2727 C CA . GLN B 1 60 ? 17.016 -14.188 10.531 1 96.31 60 GLN B CA 1
ATOM 2728 C C . GLN B 1 60 ? 17.172 -13.078 9.492 1 96.31 60 GLN B C 1
ATOM 2730 O O . GLN B 1 60 ? 16.516 -12.039 9.578 1 96.31 60 GLN B O 1
ATOM 2735 N N . GLN B 1 61 ? 17.969 -13.352 8.5 1 96.5 61 GLN B N 1
ATOM 2736 C CA . GLN B 1 61 ? 18.266 -12.336 7.496 1 96.5 61 GLN B CA 1
ATOM 2737 C C . GLN B 1 61 ? 17.109 -12.156 6.527 1 96.5 61 GLN B C 1
ATOM 2739 O O . GLN B 1 61 ? 16.984 -11.117 5.879 1 96.5 61 GLN B O 1
ATOM 2744 N N . SER B 1 62 ? 16.219 -13.164 6.445 1 98 62 SER B N 1
ATOM 2745 C CA . SER B 1 62 ? 15.172 -13.133 5.426 1 98 62 SER B CA 1
ATOM 2746 C C . SER B 1 62 ? 13.797 -12.953 6.051 1 98 62 SER B C 1
ATOM 2748 O O . SER B 1 62 ? 12.797 -12.836 5.34 1 98 62 SER B O 1
ATOM 2750 N N . LEU B 1 63 ? 13.719 -12.891 7.363 1 98.44 63 LEU B N 1
ATOM 2751 C CA . LEU B 1 63 ? 12.438 -12.93 8.062 1 98.44 63 LEU B CA 1
ATOM 2752 C C . LEU B 1 63 ? 11.594 -11.719 7.707 1 98.44 63 LEU B C 1
ATOM 2754 O O . LEU B 1 63 ? 10.391 -11.852 7.434 1 98.44 63 LEU B O 1
ATOM 2758 N N . ASN B 1 64 ? 12.195 -10.539 7.727 1 98.62 64 ASN B N 1
ATOM 2759 C CA . ASN B 1 64 ? 11.43 -9.336 7.414 1 98.62 64 ASN B CA 1
ATOM 2760 C C . ASN B 1 64 ? 10.828 -9.406 6.012 1 98.62 64 ASN B C 1
ATOM 2762 O O . ASN B 1 64 ? 9.703 -8.953 5.789 1 98.62 64 ASN B O 1
ATOM 2766 N N . ALA B 1 65 ? 11.609 -9.945 5.074 1 98.81 65 ALA B N 1
ATOM 2767 C CA . ALA B 1 65 ? 11.07 -10.117 3.725 1 98.81 65 ALA B CA 1
ATOM 2768 C C . ALA B 1 65 ? 9.906 -11.109 3.721 1 98.81 65 ALA B C 1
ATOM 2770 O O . ALA B 1 65 ? 8.898 -10.883 3.051 1 98.81 65 ALA B O 1
ATOM 2771 N N . ALA B 1 66 ? 10.047 -12.172 4.469 1 98.75 66 ALA B N 1
ATOM 2772 C CA . ALA B 1 66 ? 8.977 -13.156 4.59 1 98.75 66 ALA B CA 1
ATOM 2773 C C . ALA B 1 66 ? 7.723 -12.531 5.195 1 98.75 66 ALA B C 1
ATOM 2775 O O . ALA B 1 66 ? 6.609 -12.805 4.738 1 98.75 66 ALA B O 1
ATOM 2776 N N . LEU B 1 67 ? 7.941 -11.727 6.199 1 98.5 67 LEU B N 1
ATOM 2777 C CA . LEU B 1 67 ? 6.816 -11.055 6.848 1 98.5 67 LEU B CA 1
ATOM 2778 C C . LEU B 1 67 ? 6.152 -10.062 5.895 1 98.5 67 LEU B C 1
ATOM 2780 O O . LEU B 1 67 ? 4.926 -9.93 5.891 1 98.5 67 LEU B O 1
ATOM 2784 N N . ALA B 1 68 ? 6.934 -9.367 5.09 1 98.81 68 ALA B N 1
ATOM 2785 C CA . ALA B 1 68 ? 6.367 -8.477 4.086 1 98.81 68 ALA B CA 1
ATOM 2786 C C . ALA B 1 68 ? 5.438 -9.234 3.139 1 98.81 68 ALA B C 1
ATOM 2788 O O . ALA B 1 68 ? 4.336 -8.773 2.838 1 98.81 68 ALA B O 1
ATOM 2789 N N . ILE B 1 69 ? 5.855 -10.383 2.701 1 98.56 69 ILE B N 1
ATOM 2790 C CA . ILE B 1 69 ? 5.062 -11.219 1.81 1 98.56 69 ILE B CA 1
ATOM 2791 C C . ILE B 1 69 ? 3.746 -11.594 2.488 1 98.56 69 ILE B C 1
ATOM 2793 O O . ILE B 1 69 ? 2.678 -11.484 1.882 1 98.56 69 ILE B O 1
ATOM 2797 N N . GLU B 1 70 ? 3.84 -12 3.68 1 97.69 70 GLU B N 1
ATOM 2798 C CA . GLU B 1 70 ? 2.652 -12.422 4.418 1 97.69 70 GLU B CA 1
ATOM 2799 C C . GLU B 1 70 ? 1.69 -11.258 4.629 1 97.69 70 GLU B C 1
ATOM 2801 O O . GLU B 1 70 ? 0.474 -11.422 4.512 1 97.69 70 GLU B O 1
ATOM 2806 N N . MET B 1 71 ? 2.234 -10.109 4.977 1 97.31 71 MET B N 1
ATOM 2807 C CA . MET B 1 71 ? 1.381 -8.945 5.203 1 97.31 71 MET B CA 1
ATOM 2808 C C . MET B 1 71 ? 0.687 -8.523 3.912 1 97.31 71 MET B C 1
ATOM 2810 O O . MET B 1 71 ? -0.485 -8.141 3.928 1 97.31 71 MET B O 1
ATOM 2814 N N . MET B 1 72 ? 1.433 -8.547 2.799 1 97.88 72 MET B N 1
ATOM 2815 C CA . MET B 1 72 ? 0.823 -8.227 1.513 1 97.88 72 MET B CA 1
ATOM 2816 C C . MET B 1 72 ? -0.299 -9.203 1.183 1 97.88 72 MET B C 1
ATOM 2818 O O . MET B 1 72 ? -1.363 -8.797 0.711 1 97.88 72 MET B O 1
ATOM 2822 N N . HIS B 1 73 ? -0.027 -10.438 1.403 1 96.25 73 HIS B N 1
ATOM 2823 C CA . HIS B 1 73 ? -1.042 -11.461 1.16 1 96.25 73 HIS B CA 1
ATOM 2824 C C . HIS B 1 73 ? -2.268 -11.234 2.041 1 96.25 73 HIS B C 1
ATOM 2826 O O . HIS B 1 73 ? -3.4 -11.297 1.562 1 96.25 73 HIS B O 1
ATOM 2832 N N . SER B 1 74 ? -2.055 -10.992 3.322 1 94.81 74 SER B N 1
ATOM 2833 C CA . SER B 1 74 ? -3.145 -10.758 4.266 1 94.81 74 SER B CA 1
ATOM 2834 C C . SER B 1 74 ? -3.965 -9.531 3.873 1 94.81 74 SER B C 1
ATOM 2836 O O . SER B 1 74 ? -5.195 -9.555 3.947 1 94.81 74 SER B O 1
ATOM 2838 N N . ALA B 1 75 ? -3.252 -8.492 3.5 1 96.19 75 ALA B N 1
ATOM 2839 C CA . ALA B 1 75 ? -3.943 -7.289 3.039 1 96.19 75 ALA B CA 1
ATOM 2840 C C . ALA B 1 75 ? -4.84 -7.598 1.844 1 96.19 75 ALA B C 1
ATOM 2842 O O . ALA B 1 75 ? -5.973 -7.109 1.766 1 96.19 75 ALA B O 1
ATOM 2843 N N . SER B 1 76 ? -4.312 -8.359 0.913 1 94.94 76 SER B N 1
ATOM 2844 C CA . SER B 1 76 ? -5.086 -8.695 -0.281 1 94.94 76 SER B CA 1
ATOM 2845 C C . SER B 1 76 ? -6.332 -9.5 0.074 1 94.94 76 SER B C 1
ATOM 2847 O O . SER B 1 76 ? -7.387 -9.32 -0.538 1 94.94 76 SER B O 1
ATOM 2849 N N . LEU B 1 77 ? -6.242 -10.383 1.08 1 90.31 77 LEU B N 1
ATOM 2850 C CA . LEU B 1 77 ? -7.402 -11.156 1.521 1 90.31 77 LEU B CA 1
ATOM 2851 C C . LEU B 1 77 ? -8.477 -10.234 2.092 1 90.31 77 LEU B C 1
ATOM 2853 O O . LEU B 1 77 ? -9.664 -10.414 1.814 1 90.31 77 LEU B O 1
ATOM 2857 N N . ILE B 1 78 ? -8.062 -9.273 2.836 1 91.5 78 ILE B N 1
ATOM 2858 C CA . ILE B 1 78 ? -9 -8.336 3.453 1 91.5 78 ILE B CA 1
ATOM 2859 C C . ILE B 1 78 ? -9.719 -7.531 2.371 1 91.5 78 ILE B C 1
ATOM 2861 O O . ILE B 1 78 ? -10.945 -7.441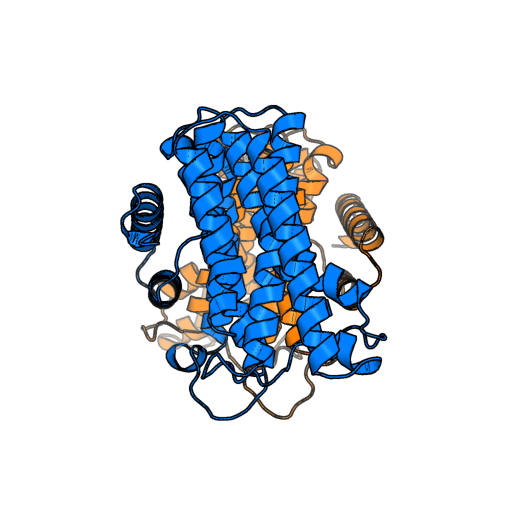 2.373 1 91.5 78 ILE B O 1
ATOM 2865 N N . HIS B 1 79 ? -8.953 -6.969 1.49 1 93.38 79 HIS B N 1
ATOM 2866 C CA . HIS B 1 79 ? -9.539 -6.129 0.452 1 93.38 79 HIS B CA 1
ATOM 2867 C C . HIS B 1 79 ? -10.344 -6.961 -0.539 1 93.38 79 HIS B C 1
ATOM 2869 O O . HIS B 1 79 ? -11.359 -6.496 -1.063 1 93.38 79 HIS B O 1
ATOM 2875 N N . ASP B 1 80 ? -9.914 -8.188 -0.758 1 88.94 80 ASP B N 1
ATOM 2876 C CA . ASP B 1 80 ? -10.703 -9.102 -1.588 1 88.94 80 ASP B CA 1
ATOM 2877 C C . ASP B 1 80 ? -12.07 -9.367 -0.969 1 88.94 80 ASP B C 1
ATOM 2879 O O . ASP B 1 80 ? -13.078 -9.438 -1.68 1 88.94 80 ASP B O 1
ATOM 2883 N N . ASP B 1 81 ? -12.055 -9.578 0.288 1 85.62 81 ASP B N 1
ATOM 2884 C CA . ASP B 1 81 ? -13.305 -9.812 0.992 1 85.62 81 ASP B CA 1
ATOM 2885 C C . ASP B 1 81 ? -14.25 -8.617 0.846 1 85.62 81 ASP B C 1
ATOM 2887 O O . ASP B 1 81 ? -15.461 -8.789 0.733 1 85.62 81 ASP B O 1
ATOM 2891 N N . LEU B 1 82 ? -13.734 -7.465 0.87 1 86.12 82 LEU B N 1
ATOM 2892 C CA . LEU B 1 82 ? -14.523 -6.258 0.663 1 86.12 82 LEU B CA 1
ATOM 2893 C C . LEU B 1 82 ? -15.125 -6.234 -0.739 1 86.12 82 LEU B C 1
ATOM 2895 O O . LEU B 1 82 ? -16.281 -5.836 -0.919 1 86.12 82 LEU B O 1
ATOM 2899 N N . LEU B 1 83 ? -14.336 -6.648 -1.639 1 83.88 83 LEU B N 1
ATOM 2900 C CA . LEU B 1 83 ? -14.766 -6.656 -3.031 1 83.88 83 LEU B CA 1
ATOM 2901 C C . LEU B 1 83 ? -15.836 -7.723 -3.264 1 83.88 83 LEU B C 1
ATOM 2903 O O . LEU B 1 83 ? -16.812 -7.477 -3.967 1 83.88 83 LEU B O 1
ATOM 2907 N N . ASP B 1 84 ? -15.703 -8.844 -2.639 1 76.75 84 ASP B N 1
ATOM 2908 C CA . ASP B 1 84 ? -16.609 -9.977 -2.809 1 76.75 84 ASP B CA 1
ATOM 2909 C C . ASP B 1 84 ? -17.953 -9.695 -2.152 1 76.75 84 ASP B C 1
ATOM 2911 O O . ASP B 1 84 ? -19 -10.141 -2.643 1 76.75 84 ASP B O 1
ATOM 2915 N N . GLN B 1 85 ? -17.969 -9.219 -0.945 1 65.94 85 GLN B N 1
ATOM 2916 C CA . GLN B 1 85 ? -19.203 -8.938 -0.211 1 65.94 85 GLN B CA 1
ATOM 2917 C C . GLN B 1 85 ? -19.984 -7.797 -0.854 1 65.94 85 GLN B C 1
ATOM 2919 O O . GLN B 1 85 ? -21.156 -7.605 -0.566 1 65.94 85 GLN B O 1
ATOM 2924 N N . GLY B 1 86 ? -19.594 -7.285 -1.894 1 57.78 86 GLY B N 1
ATOM 2925 C CA . GLY B 1 86 ? -20.219 -6.129 -2.508 1 57.78 86 GLY B CA 1
ATOM 2926 C C . GLY B 1 86 ? -20.016 -4.848 -1.724 1 57.78 86 GLY B C 1
ATOM 2927 O O . GLY B 1 86 ? -20.375 -4.766 -0.548 1 57.78 86 GLY B O 1
ATOM 2928 N N . LEU B 1 87 ? -18.922 -4.074 -1.975 1 49.34 87 LEU B N 1
ATOM 2929 C CA . LEU B 1 87 ? -18.781 -2.801 -1.278 1 49.34 87 LEU B CA 1
ATOM 2930 C C . LEU B 1 87 ? -20.141 -2.111 -1.132 1 49.34 87 LEU B C 1
ATOM 2932 O O . LEU B 1 87 ? -20.344 -1.317 -0.211 1 49.34 87 LEU B O 1
ATOM 2936 N N . VAL B 1 88 ? -21 -2.287 -2.082 1 38 88 VAL B N 1
ATOM 2937 C CA . VAL B 1 88 ? -22.312 -1.65 -2.121 1 38 88 VAL B CA 1
ATOM 2938 C C . VAL B 1 88 ? -23.312 -2.486 -1.332 1 38 88 VAL B C 1
ATOM 2940 O O . VAL B 1 88 ? -24.484 -2.125 -1.231 1 38 88 VAL B O 1
ATOM 2943 N N . ARG B 1 89 ? -23.219 -3.824 -1.422 1 35.94 89 ARG B N 1
ATOM 2944 C CA . ARG B 1 89 ? -24.5 -4.496 -1.178 1 35.94 89 ARG B CA 1
ATOM 2945 C C . ARG B 1 89 ? -24.953 -4.289 0.262 1 35.94 89 ARG B C 1
ATOM 2947 O O . ARG B 1 89 ? -24.141 -4.121 1.164 1 35.94 89 ARG B O 1
ATOM 2954 N N . ARG B 1 90 ? -26.391 -4.316 0.461 1 31.23 90 ARG B N 1
ATOM 2955 C CA . ARG B 1 90 ? -27.328 -4.102 1.566 1 31.23 90 ARG B CA 1
ATOM 2956 C C . ARG B 1 90 ? -26.953 -4.957 2.771 1 31.23 90 ARG B C 1
ATOM 2958 O O . ARG B 1 90 ? -26.688 -4.434 3.854 1 31.23 90 ARG B O 1
ATOM 2965 N N . ASN B 1 91 ? -27.828 -6.031 3.07 1 30.27 91 ASN B N 1
ATOM 2966 C CA . ASN B 1 91 ? -28.406 -6.613 4.273 1 30.27 91 ASN B CA 1
ATOM 2967 C C . ASN B 1 91 ? -27.438 -7.566 4.965 1 30.27 91 ASN B C 1
ATOM 2969 O O . ASN B 1 91 ? -27.766 -8.148 6 1 30.27 91 ASN B O 1
ATOM 2973 N N . LEU B 1 92 ? -26.844 -8.555 4.164 1 31.42 92 LEU B N 1
ATOM 2974 C CA . LEU B 1 92 ? -26.5 -9.711 4.988 1 31.42 92 LEU B CA 1
ATOM 2975 C C . LEU B 1 92 ? -25.141 -9.516 5.664 1 31.42 92 LEU B C 1
ATOM 2977 O O . LEU B 1 92 ? -24.234 -8.93 5.078 1 31.42 92 LEU B O 1
ATOM 2981 N N . PRO B 1 93 ? -25.016 -9.938 6.844 1 34.69 93 PRO B N 1
ATOM 2982 C CA . PRO B 1 93 ? -23.938 -9.867 7.848 1 34.69 93 PRO B CA 1
ATOM 2983 C C . PRO B 1 93 ? -22.641 -10.523 7.379 1 34.69 93 PRO B C 1
ATOM 2985 O O . PRO B 1 93 ? -21.781 -10.852 8.203 1 34.69 93 PRO B O 1
ATOM 2988 N N . SER B 1 94 ? -22.281 -10.75 6.215 1 33.56 94 SER B N 1
ATOM 2989 C CA . SER B 1 94 ? -21.062 -11.531 6.102 1 33.56 94 SER B CA 1
ATOM 2990 C C . SER B 1 94 ? -19.938 -10.93 6.945 1 33.56 94 SER B C 1
ATOM 2992 O O . SER B 1 94 ? -20.047 -9.781 7.395 1 33.56 94 SER B O 1
ATOM 2994 N N . ALA B 1 95 ? -18.656 -11.422 6.809 1 38.59 95 ALA B N 1
ATOM 2995 C CA . ALA B 1 95 ? -17.531 -11.195 7.715 1 38.59 95 ALA B CA 1
ATOM 2996 C C . ALA B 1 95 ? -17.406 -9.711 8.062 1 38.59 95 ALA B C 1
ATOM 2998 O O . ALA B 1 95 ? -17.078 -9.367 9.203 1 38.59 95 ALA B O 1
ATOM 2999 N N . PRO B 1 96 ? -17.047 -8.766 7.008 1 45.81 96 PRO B N 1
ATOM 3000 C CA . PRO B 1 96 ? -16.438 -7.648 7.73 1 45.81 96 PRO B CA 1
ATOM 3001 C C . PRO B 1 96 ? -17.344 -7.102 8.836 1 45.81 96 PRO B C 1
ATOM 3003 O O . PRO B 1 96 ? -17.312 -5.902 9.125 1 45.81 96 PRO B O 1
ATOM 3006 N N . GLU B 1 97 ? -18.047 -7.988 9.117 1 49.91 97 GLU B N 1
ATOM 3007 C CA . GLU B 1 97 ? -19.156 -7.809 10.039 1 49.91 97 GLU B CA 1
ATOM 3008 C C . GLU B 1 97 ? -18.688 -7.336 11.406 1 49.91 97 GLU B C 1
ATOM 3010 O O . GLU B 1 97 ? -19.344 -6.512 12.047 1 49.91 97 GLU B O 1
ATOM 3015 N N . LYS B 1 98 ? -17.484 -8.047 11.656 1 56.19 98 LYS B N 1
ATOM 3016 C CA . LYS B 1 98 ? -17.078 -7.793 13.031 1 56.19 98 LYS B CA 1
ATOM 3017 C C . LYS B 1 98 ? -16.594 -6.359 13.211 1 56.19 98 LYS B C 1
ATOM 3019 O O . LYS B 1 98 ? -16.906 -5.711 14.211 1 56.19 98 LYS B O 1
ATOM 3024 N N . PHE B 1 99 ? -15.906 -5.941 12.055 1 65.81 99 PHE B N 1
ATOM 3025 C CA . PHE B 1 99 ? -15.289 -4.637 12.273 1 65.81 99 PHE B CA 1
ATOM 3026 C C . PHE B 1 99 ? -15.898 -3.59 11.352 1 65.81 99 PHE B C 1
ATOM 3028 O O . PHE B 1 99 ? -15.781 -2.389 11.602 1 65.81 99 PHE B O 1
ATOM 3035 N N . GLY B 1 100 ? -16.562 -4.137 10.266 1 79.19 100 GLY B N 1
ATOM 3036 C CA . GLY B 1 100 ? -17.156 -3.203 9.32 1 79.19 100 GLY B CA 1
ATOM 3037 C C . GLY B 1 100 ? -16.25 -2.863 8.156 1 79.19 100 GLY B C 1
ATOM 3038 O O . GLY B 1 100 ? -15.031 -3.014 8.25 1 79.19 100 GLY B O 1
ATOM 3039 N N . PRO B 1 101 ? -16.734 -2.484 7.027 1 84.31 101 PRO B N 1
ATOM 3040 C CA . PRO B 1 101 ? -15.992 -2.26 5.785 1 84.31 101 PRO B CA 1
ATOM 3041 C C . PRO B 1 101 ? -14.922 -1.178 5.918 1 84.31 101 PRO B C 1
ATOM 3043 O O . PRO B 1 101 ? -13.859 -1.274 5.301 1 84.31 101 PRO B O 1
ATOM 3046 N N . SER B 1 102 ? -15.203 -0.171 6.715 1 87.12 102 SER B N 1
ATOM 3047 C CA . SER B 1 102 ? -14.25 0.917 6.891 1 87.12 102 SER B CA 1
ATOM 3048 C C . SER B 1 102 ? -12.969 0.428 7.566 1 87.12 102 SER B C 1
ATOM 3050 O O . SER B 1 102 ? -11.867 0.728 7.109 1 87.12 102 SER B O 1
ATOM 3052 N N . ARG B 1 103 ? -13.133 -0.323 8.617 1 87.94 103 ARG B N 1
ATOM 3053 C CA . ARG B 1 103 ? -11.992 -0.884 9.328 1 87.94 103 ARG B CA 1
ATOM 3054 C C . ARG B 1 103 ? -11.211 -1.85 8.438 1 87.94 103 ARG B C 1
ATOM 3056 O O . ARG B 1 103 ? -9.984 -1.881 8.477 1 87.94 103 ARG B O 1
ATOM 3063 N N . ALA B 1 104 ? -11.953 -2.629 7.672 1 90.25 104 ALA B N 1
ATOM 3064 C CA . ALA B 1 104 ? -11.32 -3.592 6.777 1 90.25 104 ALA B CA 1
ATOM 3065 C C . ALA B 1 104 ? -10.445 -2.885 5.742 1 90.25 104 ALA B C 1
ATOM 3067 O O . ALA B 1 104 ? -9.312 -3.291 5.5 1 90.25 104 ALA B O 1
ATOM 3068 N N . LEU B 1 105 ? -11.039 -1.836 5.145 1 93.75 105 LEU B N 1
ATOM 3069 C CA . LEU B 1 105 ? -10.281 -1.071 4.156 1 93.75 105 LEU B CA 1
ATOM 3070 C C . LEU B 1 105 ? -9 -0.522 4.758 1 93.75 105 LEU B C 1
ATOM 3072 O O . LEU B 1 105 ? -7.918 -0.69 4.188 1 93.75 105 LEU B O 1
ATOM 3076 N N . LEU B 1 106 ? -9.086 0.035 5.926 1 95.06 106 LEU B N 1
ATOM 3077 C CA . LEU B 1 106 ? -7.953 0.702 6.559 1 95.06 106 LEU B CA 1
ATOM 3078 C C . LEU B 1 106 ? -6.941 -0.316 7.078 1 95.06 106 LEU B C 1
ATOM 3080 O O . LEU B 1 106 ? -5.734 -0.058 7.07 1 95.06 106 LEU B O 1
ATOM 3084 N N . CYS B 1 107 ? -7.434 -1.426 7.512 1 94.25 107 CYS B N 1
ATOM 3085 C CA . CYS B 1 107 ? -6.539 -2.498 7.934 1 94.25 107 CYS B CA 1
ATOM 3086 C C . CYS B 1 107 ? -5.672 -2.975 6.777 1 94.25 107 CYS B C 1
ATOM 3088 O O . CYS B 1 107 ? -4.465 -3.17 6.938 1 94.25 107 CYS B O 1
ATOM 3090 N N . GLY B 1 108 ? -6.297 -3.213 5.621 1 96.62 108 GLY B N 1
ATOM 3091 C CA . GLY B 1 108 ? -5.527 -3.561 4.441 1 96.62 108 GLY B CA 1
ATOM 3092 C C . GLY B 1 108 ? -4.473 -2.527 4.086 1 96.62 108 GLY B C 1
ATOM 3093 O O . GLY B 1 108 ? -3.322 -2.875 3.812 1 96.62 108 GLY B O 1
ATOM 3094 N N . ASP B 1 109 ? -4.871 -1.271 4.145 1 98.12 109 ASP B N 1
ATOM 3095 C CA . ASP B 1 109 ? -3.941 -0.184 3.854 1 98.12 109 ASP B CA 1
ATOM 3096 C C . ASP B 1 109 ? -2.773 -0.185 4.836 1 98.12 109 ASP B C 1
ATOM 3098 O O . ASP B 1 109 ? -1.623 0.023 4.441 1 98.12 109 ASP B O 1
ATOM 3102 N N . TYR B 1 110 ? -3.084 -0.368 6.09 1 97.56 110 TYR B N 1
ATOM 3103 C CA . TYR B 1 110 ? -2.062 -0.388 7.129 1 97.56 110 TYR B CA 1
ATOM 3104 C C . TYR B 1 110 ? -1.056 -1.506 6.883 1 97.56 110 TYR B C 1
ATOM 3106 O O . TYR B 1 110 ? 0.154 -1.299 7.004 1 97.56 110 TYR B O 1
ATOM 3114 N N . LEU B 1 111 ? -1.562 -2.645 6.598 1 97.56 111 LEU B N 1
ATOM 3115 C CA . LEU B 1 111 ? -0.694 -3.793 6.363 1 97.56 111 LEU B CA 1
ATOM 3116 C C . LEU B 1 111 ? 0.197 -3.564 5.148 1 97.56 111 LEU B C 1
ATOM 3118 O O . LEU B 1 111 ? 1.38 -3.912 5.168 1 97.56 111 LEU B O 1
ATOM 3122 N N . ILE B 1 112 ? -0.36 -2.996 4.051 1 98.62 112 ILE B N 1
ATOM 3123 C CA . ILE B 1 112 ? 0.453 -2.686 2.879 1 98.62 112 ILE B CA 1
ATOM 3124 C C . ILE B 1 112 ? 1.542 -1.686 3.256 1 98.62 112 ILE B C 1
ATOM 3126 O O . ILE B 1 112 ? 2.697 -1.834 2.852 1 98.62 112 ILE B O 1
ATOM 3130 N N . ALA B 1 113 ? 1.174 -0.692 4.023 1 98.44 113 ALA B N 1
ATOM 3131 C CA . ALA B 1 113 ? 2.152 0.3 4.461 1 98.44 113 ALA B CA 1
ATOM 3132 C C . ALA B 1 113 ? 3.256 -0.347 5.293 1 98.44 113 ALA B C 1
ATOM 3134 O O . ALA B 1 113 ? 4.43 0.007 5.164 1 98.44 113 ALA B O 1
ATOM 3135 N N . LYS B 1 114 ? 2.893 -1.258 6.145 1 98.06 114 LYS B N 1
ATOM 3136 C CA . LYS B 1 114 ? 3.855 -1.964 6.984 1 98.06 114 LYS B CA 1
ATOM 3137 C C . LYS B 1 114 ? 4.875 -2.717 6.141 1 98.06 114 LYS B C 1
ATOM 3139 O O . LYS B 1 114 ? 6.027 -2.887 6.551 1 98.06 114 LYS B O 1
ATOM 3144 N N . CYS B 1 115 ? 4.496 -3.143 4.961 1 98.81 115 CYS B N 1
ATOM 3145 C CA . CYS B 1 115 ? 5.395 -3.871 4.074 1 98.81 115 CYS B CA 1
ATOM 3146 C C . CYS B 1 115 ? 6.602 -3.02 3.703 1 98.81 115 CYS B C 1
ATOM 3148 O O . CYS B 1 115 ? 7.703 -3.541 3.52 1 98.81 115 CYS B O 1
ATOM 3150 N N . PHE B 1 116 ? 6.414 -1.664 3.596 1 98.75 116 PHE B N 1
ATOM 3151 C CA . PHE B 1 116 ? 7.551 -0.792 3.316 1 98.75 116 PHE B CA 1
ATOM 3152 C C . PHE B 1 116 ? 8.641 -0.966 4.371 1 98.75 116 PHE B C 1
ATOM 3154 O O . PHE B 1 116 ? 9.82 -1.072 4.035 1 98.75 116 PHE B O 1
ATOM 3161 N N . GLU B 1 117 ? 8.203 -1.001 5.637 1 98.06 117 GLU B N 1
ATOM 3162 C CA . GLU B 1 117 ? 9.156 -1.165 6.727 1 98.06 117 GLU B CA 1
ATOM 3163 C C . GLU B 1 117 ? 9.852 -2.521 6.652 1 98.06 117 GLU B C 1
ATOM 3165 O O . GLU B 1 117 ? 11.078 -2.602 6.773 1 98.06 117 GLU B O 1
ATOM 3170 N N . PHE B 1 118 ? 9.125 -3.539 6.414 1 98.62 118 PHE B N 1
ATOM 3171 C CA . PHE B 1 118 ? 9.656 -4.895 6.422 1 98.62 118 PHE B CA 1
ATOM 3172 C C . PHE B 1 118 ? 10.617 -5.109 5.258 1 98.62 118 PHE B C 1
ATOM 3174 O O . PHE B 1 118 ? 11.633 -5.793 5.398 1 98.62 118 PHE B O 1
ATOM 3181 N N . ILE B 1 119 ? 10.32 -4.531 4.074 1 98.75 119 ILE B N 1
ATOM 3182 C CA . ILE B 1 119 ? 11.055 -4.891 2.869 1 98.75 119 ILE B CA 1
ATOM 3183 C C . ILE B 1 119 ? 12.219 -3.922 2.668 1 98.75 119 ILE B C 1
ATOM 3185 O O . ILE B 1 119 ? 13.125 -4.188 1.875 1 98.75 119 ILE B O 1
ATOM 3189 N N . SER B 1 120 ? 12.305 -2.805 3.432 1 98.44 120 SER B N 1
ATOM 3190 C CA . SER B 1 120 ? 13.211 -1.68 3.236 1 98.44 120 SER B CA 1
ATOM 3191 C C . SER B 1 120 ? 14.672 -2.115 3.363 1 98.44 120 SER B C 1
ATOM 3193 O O . SER B 1 120 ? 15.547 -1.584 2.678 1 98.44 120 SER B O 1
ATOM 3195 N N . PRO B 1 121 ? 15 -3.156 4.164 1 98.06 121 PRO B N 1
ATOM 3196 C CA . PRO B 1 121 ? 16.422 -3.48 4.363 1 98.06 121 PRO B CA 1
ATOM 3197 C C . PRO B 1 121 ? 17.031 -4.23 3.18 1 98.06 121 PRO B C 1
ATOM 3199 O O . PRO B 1 121 ? 18.234 -4.426 3.127 1 98.06 121 PRO B O 1
ATOM 3202 N N . TYR B 1 122 ? 16.281 -4.578 2.201 1 98.06 122 TYR B N 1
ATOM 3203 C CA . TYR B 1 122 ? 16.75 -5.578 1.252 1 98.06 122 TYR B CA 1
ATOM 3204 C C . TYR B 1 122 ? 17.156 -4.93 -0.067 1 98.06 122 TYR B C 1
ATOM 3206 O O . TYR B 1 122 ? 17.391 -5.625 -1.059 1 98.06 122 TYR B O 1
ATOM 3214 N N . GLY B 1 123 ? 17.125 -3.627 -0.144 1 97.06 123 GLY B N 1
ATOM 3215 C CA . GLY B 1 123 ? 17.719 -2.922 -1.271 1 97.06 123 GLY B CA 1
ATOM 3216 C C . GLY B 1 123 ? 16.719 -2.588 -2.357 1 97.06 123 GLY B C 1
ATOM 3217 O O . GLY B 1 123 ? 15.578 -3.061 -2.324 1 97.06 123 GLY B O 1
ATOM 3218 N N . GLU B 1 124 ? 17.125 -1.809 -3.301 1 97.88 124 GLU B N 1
ATOM 3219 C CA . GLU B 1 124 ? 16.281 -1.212 -4.34 1 97.88 124 GLU B CA 1
ATOM 3220 C C . GLU B 1 124 ? 15.609 -2.285 -5.184 1 97.88 124 GLU B C 1
ATOM 3222 O O . GLU B 1 124 ? 14.398 -2.223 -5.422 1 97.88 124 GLU B O 1
ATOM 3227 N N . LYS B 1 125 ? 16.344 -3.27 -5.598 1 97.25 125 LYS B N 1
ATOM 3228 C CA . LYS B 1 125 ? 15.82 -4.297 -6.492 1 97.25 125 LYS B CA 1
ATOM 3229 C C . LYS B 1 125 ? 14.68 -5.066 -5.832 1 97.25 125 LYS B C 1
ATOM 3231 O O . LYS B 1 125 ? 13.633 -5.273 -6.445 1 97.25 125 LYS B O 1
ATOM 3236 N N . VAL B 1 126 ? 14.914 -5.5 -4.598 1 98.31 126 VAL B N 1
ATOM 3237 C CA . VAL B 1 126 ? 13.922 -6.297 -3.877 1 98.31 126 VAL B CA 1
ATOM 3238 C C . VAL B 1 126 ? 12.672 -5.465 -3.627 1 98.31 126 VAL B C 1
ATOM 3240 O O . VAL B 1 126 ? 11.547 -5.934 -3.842 1 98.31 126 VAL B O 1
ATOM 3243 N N . VAL B 1 127 ? 12.859 -4.199 -3.236 1 98.75 127 VAL B N 1
ATOM 3244 C CA . VAL B 1 127 ? 11.727 -3.314 -2.961 1 98.75 127 VAL B CA 1
ATOM 3245 C C . VAL B 1 127 ? 10.938 -3.072 -4.242 1 98.75 127 VAL B C 1
ATOM 3247 O O . VAL B 1 127 ? 9.703 -3.096 -4.23 1 98.75 127 VAL B O 1
ATOM 3250 N N . ARG B 1 128 ? 11.609 -2.863 -5.312 1 98.12 128 ARG B N 1
ATOM 3251 C CA . ARG B 1 128 ? 10.961 -2.639 -6.602 1 98.12 128 ARG B CA 1
ATOM 3252 C C . ARG B 1 128 ? 10.18 -3.871 -7.047 1 98.12 128 ARG B C 1
ATOM 3254 O O . ARG B 1 128 ? 9.039 -3.764 -7.488 1 98.12 128 ARG B O 1
ATOM 3261 N N . ASP B 1 129 ? 10.812 -5.059 -6.961 1 98.06 129 ASP B N 1
ATOM 3262 C CA . ASP B 1 129 ? 10.156 -6.301 -7.348 1 98.06 129 ASP B CA 1
ATOM 3263 C C . ASP B 1 129 ? 8.914 -6.562 -6.488 1 98.06 129 ASP B C 1
ATOM 3265 O O . ASP B 1 129 ? 7.891 -7.02 -6.992 1 98.06 129 ASP B O 1
ATOM 3269 N N . PHE B 1 130 ? 9.07 -6.281 -5.195 1 98.75 130 PHE B N 1
ATOM 3270 C CA . PHE B 1 130 ? 7.953 -6.426 -4.27 1 98.75 130 PHE B CA 1
ATOM 3271 C C . PHE B 1 130 ? 6.793 -5.523 -4.676 1 98.75 130 PHE B C 1
ATOM 3273 O O . PHE B 1 130 ? 5.641 -5.961 -4.703 1 98.75 130 PHE B O 1
ATOM 3280 N N . GLY B 1 131 ? 7.117 -4.281 -4.988 1 98.56 131 GLY B N 1
ATOM 3281 C CA . GLY B 1 131 ? 6.109 -3.336 -5.445 1 98.56 131 GLY B CA 1
ATOM 3282 C C . GLY B 1 131 ? 5.43 -3.768 -6.73 1 98.56 131 GLY B C 1
ATOM 3283 O O . GLY B 1 131 ? 4.215 -3.609 -6.883 1 98.56 131 GLY B O 1
ATOM 3284 N N . LYS B 1 132 ? 6.18 -4.293 -7.648 1 98.06 132 LYS B N 1
ATOM 3285 C CA . LYS B 1 132 ? 5.625 -4.766 -8.914 1 98.06 132 LYS B CA 1
ATOM 3286 C C . LYS B 1 132 ? 4.609 -5.883 -8.688 1 98.06 132 LYS B C 1
ATOM 3288 O O . LYS B 1 132 ? 3.566 -5.926 -9.344 1 98.06 132 LYS B O 1
ATOM 3293 N N . ALA B 1 133 ? 4.957 -6.738 -7.793 1 98.5 133 ALA B N 1
ATOM 3294 C CA . ALA B 1 133 ? 4.008 -7.797 -7.465 1 98.5 133 ALA B CA 1
ATOM 3295 C C . ALA B 1 133 ? 2.709 -7.215 -6.91 1 98.5 133 ALA B C 1
ATOM 3297 O O . ALA B 1 133 ? 1.62 -7.695 -7.23 1 98.5 133 ALA B O 1
ATOM 3298 N N . GLY B 1 134 ? 2.842 -6.227 -6.02 1 98.31 134 GLY B N 1
ATOM 3299 C CA . GLY B 1 134 ? 1.651 -5.555 -5.52 1 98.31 134 GLY B CA 1
ATOM 3300 C C . GLY B 1 134 ? 0.806 -4.941 -6.621 1 98.31 134 GLY B C 1
ATOM 3301 O O . GLY B 1 134 ? -0.422 -5.047 -6.598 1 98.31 134 GLY B O 1
ATOM 3302 N N . MET B 1 135 ? 1.432 -4.266 -7.582 1 97.62 135 MET B N 1
ATOM 3303 C CA . MET B 1 135 ? 0.729 -3.693 -8.727 1 97.62 135 MET B CA 1
ATOM 3304 C C . MET B 1 135 ? 0.044 -4.785 -9.547 1 97.62 135 MET B C 1
ATOM 3306 O O . MET B 1 135 ? -1.11 -4.629 -9.953 1 97.62 135 MET B O 1
ATOM 3310 N N . ASP B 1 136 ? 0.774 -5.875 -9.742 1 97.56 136 ASP B N 1
ATOM 3311 C CA . ASP B 1 136 ? 0.209 -7.012 -10.461 1 97.56 136 ASP B CA 1
ATOM 3312 C C . ASP B 1 136 ? -1.04 -7.539 -9.758 1 97.56 136 ASP B C 1
ATOM 3314 O O . ASP B 1 136 ? -2.051 -7.82 -10.406 1 97.56 136 ASP B O 1
ATOM 3318 N N . MET B 1 137 ? -0.958 -7.676 -8.492 1 97.81 137 MET B N 1
ATOM 3319 C CA . MET B 1 137 ? -2.086 -8.203 -7.734 1 97.81 137 MET B CA 1
ATOM 3320 C C . MET B 1 137 ? -3.318 -7.324 -7.902 1 97.81 137 MET B C 1
ATOM 3322 O O . MET B 1 137 ? -4.426 -7.828 -8.094 1 97.81 137 MET B O 1
ATOM 3326 N N . ALA B 1 138 ? -3.137 -6.027 -7.812 1 96.19 138 ALA B N 1
ATOM 3327 C CA . ALA B 1 138 ? -4.254 -5.109 -8.023 1 96.19 138 ALA B CA 1
ATOM 3328 C C . ALA B 1 138 ? -4.816 -5.246 -9.438 1 96.19 138 ALA B C 1
ATOM 3330 O O . ALA B 1 138 ? -6.031 -5.324 -9.617 1 96.19 138 ALA B O 1
ATOM 3331 N N . GLU B 1 139 ? -3.957 -5.285 -10.414 1 94.81 139 GLU B N 1
ATOM 3332 C CA . GLU B 1 139 ? -4.375 -5.441 -11.805 1 94.81 139 GLU B CA 1
ATOM 3333 C C . GLU B 1 139 ? -5.07 -6.785 -12.016 1 94.81 139 GLU B C 1
ATOM 3335 O O . GLU B 1 139 ? -6.031 -6.875 -12.781 1 94.81 139 GLU B O 1
ATOM 3340 N N . GLY B 1 140 ? -4.527 -7.82 -11.391 1 94.44 140 GLY B N 1
ATOM 3341 C CA . GLY B 1 140 ? -5.148 -9.133 -11.469 1 94.44 140 GLY B CA 1
ATOM 3342 C C . GLY B 1 140 ? -6.574 -9.148 -10.945 1 94.44 140 GLY B C 1
ATOM 3343 O O . GLY B 1 140 ? -7.445 -9.797 -11.523 1 94.44 140 GLY B O 1
ATOM 3344 N N . GLU B 1 141 ? -6.789 -8.445 -9.844 1 92.62 141 GLU B N 1
ATOM 3345 C CA . GLU B 1 141 ? -8.133 -8.359 -9.281 1 92.62 141 GLU B CA 1
ATOM 3346 C C . GLU B 1 141 ? -9.078 -7.605 -10.211 1 92.62 141 GLU B C 1
ATOM 3348 O O . GLU B 1 141 ? -10.25 -7.949 -10.328 1 92.62 141 GLU B O 1
ATOM 3353 N N . VAL B 1 142 ? -8.578 -6.59 -10.867 1 90.31 142 VAL B N 1
ATOM 3354 C CA . VAL B 1 142 ? -9.359 -5.848 -11.844 1 90.31 142 VAL B CA 1
ATOM 3355 C C . VAL B 1 142 ? -9.812 -6.781 -12.969 1 90.31 142 VAL B C 1
ATOM 3357 O O . VAL B 1 142 ? -10.969 -6.742 -13.391 1 90.31 142 VAL B O 1
ATOM 3360 N N . LEU B 1 143 ? -8.891 -7.59 -13.445 1 88.88 143 LEU B N 1
ATOM 3361 C CA . LEU B 1 143 ? -9.195 -8.562 -14.484 1 88.88 143 LEU B CA 1
ATOM 3362 C C . LEU B 1 143 ? -10.211 -9.586 -13.992 1 88.88 143 LEU B C 1
ATOM 3364 O O . LEU B 1 143 ? -11.148 -9.938 -14.719 1 88.88 143 LEU B O 1
ATOM 3368 N N . ASP B 1 144 ? -10.016 -10 -12.781 1 88.88 144 ASP B N 1
ATOM 3369 C CA . ASP B 1 144 ? -10.875 -11.023 -12.188 1 88.88 144 ASP B CA 1
ATOM 3370 C C . ASP B 1 144 ? -12.312 -10.531 -12.078 1 88.88 144 ASP B C 1
ATOM 3372 O O . ASP B 1 144 ? -13.258 -11.305 -12.305 1 88.88 144 ASP B O 1
ATOM 3376 N N . LEU B 1 145 ? -12.453 -9.281 -11.758 1 83.75 145 LEU B N 1
ATOM 3377 C CA . LEU B 1 145 ? -13.773 -8.695 -11.578 1 83.75 145 LEU B CA 1
ATOM 3378 C C . LEU B 1 145 ? -14.367 -8.273 -12.922 1 83.75 145 LEU B C 1
ATOM 3380 O O . LEU B 1 145 ? -15.5 -7.797 -12.977 1 83.75 145 LEU B O 1
ATOM 3384 N N . ARG B 1 146 ? -13.609 -8.469 -14.031 1 80.12 146 ARG B N 1
ATOM 3385 C CA . ARG B 1 146 ? -14.039 -8.117 -15.383 1 80.12 146 ARG B CA 1
ATOM 3386 C C . ARG B 1 146 ? -14.477 -6.656 -15.461 1 80.12 146 ARG B C 1
ATOM 3388 O O . ARG B 1 146 ? -15.547 -6.352 -15.984 1 80.12 146 ARG B O 1
ATOM 3395 N N . LEU B 1 147 ? -13.703 -5.938 -14.836 1 68.81 147 LEU B N 1
ATOM 3396 C CA . LEU B 1 147 ? -14.039 -4.516 -14.797 1 68.81 147 LEU B CA 1
ATOM 3397 C C . LEU B 1 147 ? -13.75 -3.857 -16.141 1 68.81 147 LEU B C 1
ATOM 3399 O O . LEU B 1 147 ? -14.211 -2.748 -16.406 1 68.81 147 LEU B O 1
ATOM 3403 N N . ASP B 1 148 ? -13.008 -4.473 -17.156 1 70.12 148 ASP B N 1
ATOM 3404 C CA . ASP B 1 148 ? -12.68 -3.941 -18.469 1 70.12 148 ASP B CA 1
ATOM 3405 C C . ASP B 1 148 ? -13.43 -4.699 -19.562 1 70.12 148 ASP B C 1
ATOM 3407 O O . ASP B 1 148 ? -13.539 -4.215 -20.688 1 70.12 148 ASP B O 1
ATOM 3411 N N . LYS B 1 149 ? -14.766 -4.93 -19.641 1 64.94 149 LYS B N 1
ATOM 3412 C CA . LYS B 1 149 ? -15.797 -5.547 -20.469 1 64.94 149 LYS B CA 1
ATOM 3413 C C . LYS B 1 149 ? -15.18 -6.418 -21.547 1 64.94 149 LYS B C 1
ATOM 3415 O O . LYS B 1 149 ? -15.898 -7.117 -22.266 1 64.94 149 LYS B O 1
ATOM 3420 N N . ASP B 1 150 ? -14.062 -6.699 -21.688 1 64.06 150 ASP B N 1
ATOM 3421 C CA . ASP B 1 150 ? -13.688 -7.422 -22.891 1 64.06 150 ASP B CA 1
ATOM 3422 C C . ASP B 1 150 ? -13.93 -8.922 -22.734 1 64.06 150 ASP B C 1
ATOM 3424 O O . ASP B 1 150 ? -14.289 -9.391 -21.656 1 64.06 150 ASP B O 1
ATOM 3428 N N . ASN B 1 151 ? -13.953 -9.727 -23.797 1 75.5 151 ASN B N 1
ATOM 3429 C CA . ASN B 1 151 ? -13.992 -11.188 -23.828 1 75.5 151 ASN B CA 1
ATOM 3430 C C . ASN B 1 151 ? -12.914 -11.797 -22.938 1 75.5 151 ASN B C 1
ATOM 3432 O O . ASN B 1 151 ? -11.75 -11.391 -23 1 75.5 151 ASN B O 1
ATOM 3436 N N . PHE B 1 152 ? -13.391 -12.609 -21.953 1 86.88 152 PHE B N 1
ATOM 3437 C CA . PHE B 1 152 ? -12.5 -13.273 -21.016 1 86.88 152 PHE B CA 1
ATOM 3438 C C . PHE B 1 152 ? -12.219 -14.711 -21.453 1 86.88 152 PHE B C 1
ATOM 3440 O O . PHE B 1 152 ? -13.062 -15.594 -21.266 1 86.88 152 PHE B O 1
ATOM 3447 N N . GLY B 1 153 ? -11.07 -14.906 -22.203 1 89.88 153 GLY B N 1
ATOM 3448 C CA . GLY B 1 153 ? -10.656 -16.219 -22.656 1 89.88 153 GLY B CA 1
ATOM 3449 C C . GLY B 1 153 ? -9.492 -16.797 -21.875 1 89.88 153 GLY B C 1
ATOM 3450 O O . GLY B 1 153 ? -9.203 -16.344 -20.766 1 89.88 153 GLY B O 1
ATOM 3451 N N . GLU B 1 154 ? -8.922 -17.828 -22.406 1 94.56 154 GLU B N 1
ATOM 3452 C CA . GLU B 1 154 ? -7.863 -18.578 -21.734 1 94.56 154 GLU B CA 1
ATOM 3453 C C . GLU B 1 154 ? -6.66 -17.688 -21.453 1 94.56 154 GLU B C 1
ATOM 3455 O O . GLU B 1 154 ? -6.098 -17.734 -20.359 1 94.56 154 GLU B O 1
ATOM 3460 N N . ASN B 1 155 ? -6.293 -16.859 -22.438 1 94.5 155 ASN B N 1
ATOM 3461 C CA . ASN B 1 155 ? -5.156 -15.969 -22.25 1 94.5 155 ASN B CA 1
ATOM 3462 C C . ASN B 1 155 ? -5.406 -14.969 -21.125 1 94.5 155 ASN B C 1
ATOM 3464 O O . ASN B 1 155 ? -4.508 -14.664 -20.344 1 94.5 155 ASN B O 1
ATOM 3468 N N . ASN B 1 156 ? -6.609 -14.469 -21.078 1 93.25 156 ASN B N 1
ATOM 3469 C CA . ASN B 1 156 ? -6.977 -13.539 -20.016 1 93.25 156 ASN B CA 1
ATOM 3470 C C . ASN B 1 156 ? -6.945 -14.227 -18.641 1 93.25 156 ASN B C 1
ATOM 3472 O O . ASN B 1 156 ? -6.535 -13.617 -17.656 1 93.25 156 ASN B O 1
ATOM 3476 N N . TYR B 1 157 ? -7.371 -15.461 -18.672 1 95.38 157 TYR B N 1
ATOM 3477 C CA . TYR B 1 157 ? -7.375 -16.219 -17.438 1 95.38 157 TYR B CA 1
ATOM 3478 C C . TYR B 1 157 ? -5.965 -16.359 -16.875 1 95.38 157 TYR B C 1
ATOM 3480 O O . TYR B 1 157 ? -5.727 -16.078 -15.695 1 95.38 157 TYR B O 1
ATOM 3488 N N . PHE B 1 158 ? -5.098 -16.734 -17.734 1 97.69 158 PHE B N 1
ATOM 3489 C CA . PHE B 1 158 ? -3.74 -16.984 -17.266 1 97.69 158 PHE B CA 1
ATOM 3490 C C . PHE B 1 158 ? -3.059 -15.688 -16.859 1 97.69 158 PHE B C 1
ATOM 3492 O O . PHE B 1 158 ? -2.268 -15.664 -15.922 1 97.69 158 PHE B O 1
ATOM 3499 N N . GLU B 1 159 ? -3.344 -14.609 -17.594 1 95.75 159 GLU B N 1
ATOM 3500 C CA . GLU B 1 159 ? -2.834 -13.305 -17.172 1 95.75 159 GLU B CA 1
ATOM 3501 C C . GLU B 1 159 ? -3.387 -12.906 -15.805 1 95.75 159 GLU B C 1
ATOM 3503 O O . GLU B 1 159 ? -2.646 -12.422 -14.945 1 95.75 159 GLU B O 1
ATOM 3508 N N . CYS B 1 160 ? -4.621 -13.172 -15.594 1 95.25 160 CYS B N 1
ATOM 3509 C CA . CYS B 1 160 ? -5.312 -12.844 -14.352 1 95.25 160 CYS B CA 1
ATOM 3510 C C . CYS B 1 160 ? -4.703 -13.594 -13.172 1 95.25 160 CYS B C 1
ATOM 3512 O O . CYS B 1 160 ? -4.328 -12.984 -12.164 1 95.25 160 CYS B O 1
ATOM 3514 N N . ILE B 1 161 ? -4.504 -14.875 -13.336 1 97.31 161 ILE B N 1
ATOM 3515 C CA . ILE B 1 161 ? -4.082 -15.656 -12.172 1 97.31 161 ILE B CA 1
ATOM 3516 C C . ILE B 1 161 ? -2.592 -15.445 -11.922 1 97.31 161 ILE B C 1
ATOM 3518 O O . ILE B 1 161 ? -2.129 -15.531 -10.789 1 97.31 161 ILE B O 1
ATOM 3522 N N . TYR B 1 162 ? -1.871 -15.133 -12.992 1 98 162 TYR B N 1
ATOM 3523 C CA . TYR B 1 162 ? -0.49 -14.742 -12.742 1 98 162 TYR B CA 1
ATOM 3524 C C . TYR B 1 162 ? -0.428 -13.484 -11.875 1 98 162 TYR B C 1
ATOM 3526 O O . TYR B 1 162 ? 0.255 -13.469 -10.844 1 98 162 TYR B O 1
ATOM 3534 N N . LYS B 1 163 ? -1.1 -12.484 -12.289 1 97.38 163 LYS B N 1
ATOM 3535 C CA . LYS B 1 163 ? -1.051 -11.203 -11.602 1 97.38 163 LYS B CA 1
ATOM 3536 C C . LYS B 1 163 ? -1.647 -11.305 -10.203 1 97.38 163 LYS B C 1
ATOM 3538 O O . LYS B 1 163 ? -1.037 -10.859 -9.227 1 97.38 163 LYS B O 1
ATOM 3543 N N . LYS B 1 164 ? -2.748 -11.961 -10.102 1 96.81 164 LYS B N 1
ATOM 3544 C CA . LYS B 1 164 ? -3.508 -11.992 -8.852 1 96.81 164 LYS B CA 1
ATOM 3545 C C . LYS B 1 164 ? -2.838 -12.898 -7.824 1 96.81 164 LYS B C 1
ATOM 3547 O O . LYS B 1 164 ? -2.902 -12.633 -6.625 1 96.81 164 LYS B O 1
ATOM 3552 N N . THR B 1 165 ? -2.184 -14 -8.281 1 97.94 165 THR B N 1
ATOM 3553 C CA . THR B 1 165 ? -1.766 -15.031 -7.344 1 97.94 165 THR B CA 1
ATOM 3554 C C . THR B 1 165 ? -0.305 -15.414 -7.574 1 97.94 165 THR B C 1
ATOM 3556 O O . THR B 1 165 ? 0.522 -15.297 -6.668 1 97.94 165 THR B O 1
ATOM 3559 N N . ALA B 1 166 ? 0.083 -15.758 -8.781 1 98.81 166 ALA B N 1
ATOM 3560 C CA . ALA B 1 166 ? 1.378 -16.375 -9.062 1 98.81 166 ALA B CA 1
ATOM 3561 C C . ALA B 1 166 ? 2.512 -15.367 -8.891 1 98.81 166 ALA B C 1
ATOM 3563 O O . ALA B 1 166 ? 3.629 -15.742 -8.523 1 98.81 166 ALA B O 1
ATOM 3564 N N . SER B 1 167 ? 2.229 -14.117 -9.117 1 98.75 167 SER B N 1
ATOM 3565 C CA . SER B 1 167 ? 3.258 -13.086 -8.992 1 98.75 167 SER B CA 1
ATOM 3566 C C . SER B 1 167 ? 3.832 -13.055 -7.582 1 98.75 167 SER B C 1
ATOM 3568 O O . SER B 1 167 ? 5.047 -12.953 -7.402 1 98.75 167 SER B O 1
ATOM 3570 N N . LEU B 1 168 ? 2.977 -13.172 -6.578 1 98.81 168 LEU B N 1
ATOM 3571 C CA . LEU B 1 168 ? 3.438 -13.133 -5.191 1 98.81 168 LEU B CA 1
ATOM 3572 C C . LEU B 1 168 ? 4.223 -14.391 -4.84 1 98.81 168 LEU B C 1
ATOM 3574 O O . LEU B 1 168 ? 5.191 -14.328 -4.078 1 98.81 168 LEU B O 1
ATOM 3578 N N . PHE B 1 169 ? 3.852 -15.562 -5.398 1 98.88 169 PHE B N 1
ATOM 3579 C CA . PHE B 1 169 ? 4.633 -16.781 -5.242 1 98.88 169 PHE B CA 1
ATOM 3580 C C . PHE B 1 169 ? 6.016 -16.625 -5.859 1 98.88 169 PHE B C 1
ATOM 3582 O O . PHE B 1 169 ? 7.02 -17 -5.258 1 98.88 169 PHE B O 1
ATOM 3589 N N . ALA B 1 170 ? 6.012 -16.078 -7.055 1 98.94 170 ALA B N 1
ATOM 3590 C CA . ALA B 1 170 ? 7.258 -15.898 -7.793 1 98.94 170 ALA B CA 1
ATOM 3591 C C . ALA B 1 170 ? 8.242 -15.039 -7.012 1 98.94 170 ALA B C 1
ATOM 3593 O O . ALA B 1 170 ? 9.406 -15.414 -6.844 1 98.94 170 ALA B O 1
ATOM 3594 N N . ILE B 1 171 ? 7.754 -13.93 -6.449 1 98.88 171 ILE B N 1
ATOM 3595 C CA . ILE B 1 171 ? 8.688 -13.039 -5.766 1 98.88 171 ILE B CA 1
ATOM 3596 C C . ILE B 1 171 ? 9.016 -13.602 -4.383 1 98.88 171 ILE B C 1
ATOM 3598 O O . ILE B 1 171 ? 10.086 -13.336 -3.836 1 98.88 171 ILE B O 1
ATOM 3602 N N . SER B 1 172 ? 8.109 -14.367 -3.758 1 98.88 172 SER B N 1
ATOM 3603 C CA . SER B 1 172 ? 8.453 -15.055 -2.518 1 98.88 172 SER B CA 1
ATOM 3604 C C . SER B 1 172 ? 9.703 -15.914 -2.693 1 98.88 172 SER B C 1
ATOM 3606 O O . SER B 1 172 ? 10.641 -15.82 -1.901 1 98.88 172 SER B O 1
ATOM 3608 N N . ALA B 1 173 ? 9.719 -16.688 -3.791 1 98.94 173 ALA B N 1
ATOM 3609 C CA . ALA B 1 173 ? 10.859 -17.578 -4.059 1 98.94 173 ALA B CA 1
ATOM 3610 C C . ALA B 1 173 ? 12.094 -16.766 -4.445 1 98.94 173 ALA B C 1
ATOM 3612 O O . ALA B 1 173 ? 13.188 -17 -3.92 1 98.94 173 ALA B O 1
ATOM 3613 N N . SER B 1 174 ? 11.961 -15.781 -5.34 1 98.88 174 SER B N 1
ATOM 3614 C CA . SER B 1 174 ? 13.117 -15.062 -5.871 1 98.88 174 SER B CA 1
ATOM 3615 C C . SER B 1 174 ? 13.727 -14.148 -4.816 1 98.88 174 SER B C 1
ATOM 3617 O O . SER B 1 174 ? 14.953 -14.039 -4.711 1 98.88 174 SER B O 1
ATOM 3619 N N . ILE B 1 175 ? 12.883 -13.438 -4.02 1 98.81 175 ILE B N 1
ATOM 3620 C CA . ILE B 1 175 ? 13.406 -12.578 -2.961 1 98.81 175 ILE B CA 1
ATOM 3621 C C . ILE B 1 175 ? 14.109 -13.43 -1.904 1 98.81 175 ILE B C 1
ATOM 3623 O O . ILE B 1 175 ? 15.156 -13.039 -1.384 1 98.81 175 ILE B O 1
ATOM 3627 N N . GLY B 1 176 ? 13.516 -14.609 -1.604 1 98.81 176 GLY B N 1
ATOM 3628 C CA . GLY B 1 176 ? 14.195 -15.523 -0.701 1 98.81 176 GLY B CA 1
ATOM 3629 C C . GLY B 1 176 ? 15.586 -15.906 -1.174 1 98.81 176 GLY B C 1
ATOM 3630 O O . GLY B 1 176 ? 16.547 -15.82 -0.413 1 98.81 176 GLY B O 1
ATOM 3631 N N . ALA B 1 177 ? 15.656 -16.281 -2.428 1 98.81 177 ALA B N 1
ATOM 3632 C CA . ALA B 1 177 ? 16.953 -16.656 -3 1 98.81 177 ALA B CA 1
ATOM 3633 C C . ALA B 1 177 ? 17.922 -15.484 -2.951 1 98.81 177 ALA B C 1
ATOM 3635 O O . ALA B 1 177 ? 19.078 -15.648 -2.57 1 98.81 177 ALA B O 1
ATOM 3636 N N . TYR B 1 178 ? 17.438 -14.344 -3.27 1 98.31 178 TYR B N 1
ATOM 3637 C CA . TYR B 1 178 ? 18.266 -13.141 -3.293 1 98.31 178 TYR B CA 1
ATOM 3638 C C . TYR B 1 178 ? 18.812 -12.828 -1.903 1 98.31 178 TYR B C 1
ATOM 3640 O O . TYR B 1 178 ? 20 -12.547 -1.745 1 98.31 178 TYR B O 1
ATOM 3648 N N . THR B 1 179 ? 17.969 -12.875 -0.92 1 97.31 179 THR B N 1
ATOM 3649 C CA . THR B 1 179 ? 18.375 -12.578 0.447 1 97.31 179 THR B CA 1
ATOM 3650 C C . THR B 1 179 ? 19.359 -13.625 0.958 1 97.31 179 THR B C 1
ATOM 3652 O O . THR B 1 179 ? 20.125 -13.359 1.89 1 97.31 179 THR B O 1
ATOM 3655 N N . GLY B 1 180 ? 19.281 -14.805 0.343 1 97.31 180 GLY B N 1
ATOM 3656 C CA . GLY B 1 180 ? 20.203 -15.867 0.707 1 97.31 180 GLY B CA 1
ATOM 3657 C C . GLY B 1 180 ? 21.531 -15.773 -0.014 1 97.31 180 GLY B C 1
ATOM 3658 O O . GLY B 1 180 ? 22.438 -16.578 0.235 1 97.31 180 GLY B O 1
ATOM 3659 N N . GLY B 1 181 ? 21.641 -14.82 -0.979 1 96.81 181 GLY B N 1
ATOM 3660 C CA . GLY B 1 181 ? 22.922 -14.594 -1.629 1 96.81 181 GLY B CA 1
ATOM 3661 C C . GLY B 1 181 ? 22.953 -15.086 -3.064 1 96.81 181 GLY B C 1
ATOM 3662 O O . GLY B 1 181 ? 24.016 -15.102 -3.695 1 96.81 181 GLY B O 1
ATOM 3663 N N . ALA B 1 182 ? 21.859 -15.461 -3.59 1 97.75 182 ALA B N 1
ATOM 3664 C CA . ALA B 1 182 ? 21.812 -15.945 -4.965 1 97.75 182 ALA B CA 1
ATOM 3665 C C . ALA B 1 182 ? 22.188 -14.844 -5.949 1 97.75 182 ALA B C 1
ATOM 3667 O O . ALA B 1 182 ? 21.859 -13.672 -5.727 1 97.75 182 ALA B O 1
ATOM 3668 N N . ASP B 1 183 ? 22.828 -15.227 -7.039 1 97.5 183 ASP B N 1
ATOM 3669 C CA . ASP B 1 183 ? 23.078 -14.273 -8.125 1 97.5 183 ASP B CA 1
ATOM 3670 C C . ASP B 1 183 ? 21.828 -14.086 -8.977 1 97.5 183 ASP B C 1
ATOM 3672 O O . ASP B 1 183 ? 20.781 -14.688 -8.703 1 97.5 183 ASP B O 1
ATOM 3676 N N . GLU B 1 184 ? 21.891 -13.266 -9.938 1 97.56 184 GLU B N 1
ATOM 3677 C CA . GLU B 1 184 ? 20.719 -12.883 -10.734 1 97.56 184 GLU B CA 1
ATOM 3678 C C . GLU B 1 184 ? 20.141 -14.086 -11.477 1 97.56 184 GLU B C 1
ATOM 3680 O O . GLU B 1 184 ? 18.922 -14.234 -11.57 1 97.56 184 GLU B O 1
ATOM 3685 N N . VAL B 1 185 ? 20.969 -14.938 -11.953 1 98.12 185 VAL B N 1
ATOM 3686 C CA . VAL B 1 185 ? 20.547 -16.094 -12.742 1 98.12 185 VAL B CA 1
ATOM 3687 C C . VAL B 1 185 ? 19.781 -17.062 -11.859 1 98.12 185 VAL B C 1
ATOM 3689 O O . VAL B 1 185 ? 18.688 -17.516 -12.219 1 98.12 185 VAL B O 1
ATOM 3692 N N . LEU B 1 186 ? 20.391 -17.359 -10.758 1 98.5 186 LEU B N 1
ATOM 3693 C CA . LEU B 1 186 ? 19.734 -18.266 -9.828 1 98.5 186 LEU B CA 1
ATOM 3694 C C . LEU B 1 186 ? 18.453 -17.656 -9.273 1 98.5 186 LEU B C 1
ATOM 3696 O O . LEU B 1 186 ? 17.438 -18.359 -9.133 1 98.5 186 LEU B O 1
ATOM 3700 N N . THR B 1 187 ? 18.469 -16.391 -8.945 1 98.62 187 THR B N 1
ATOM 3701 C CA . THR B 1 187 ? 17.281 -15.68 -8.469 1 98.62 187 THR B CA 1
ATOM 3702 C C . THR B 1 187 ? 16.156 -15.797 -9.492 1 98.62 187 THR B C 1
ATOM 3704 O O . THR B 1 187 ? 15 -16.031 -9.117 1 98.62 187 THR B O 1
ATOM 3707 N N . ARG B 1 188 ? 16.484 -15.688 -10.734 1 98.5 188 ARG B N 1
ATOM 3708 C CA . ARG B 1 188 ? 15.492 -15.797 -11.797 1 98.5 188 ARG B CA 1
ATOM 3709 C C . ARG B 1 188 ? 14.906 -17.203 -11.859 1 98.5 188 ARG B C 1
ATOM 3711 O O . ARG B 1 188 ? 13.719 -17.375 -12.141 1 98.5 188 ARG B O 1
ATOM 3718 N N . ARG B 1 189 ? 15.664 -18.172 -11.641 1 98.75 189 ARG B N 1
ATOM 3719 C CA . ARG B 1 189 ? 15.164 -19.547 -11.648 1 98.75 189 ARG B CA 1
ATOM 3720 C C . ARG B 1 189 ? 14.18 -19.781 -10.508 1 98.75 189 ARG B C 1
ATOM 3722 O O . ARG B 1 189 ? 13.188 -20.484 -10.672 1 98.75 189 ARG B O 1
ATOM 3729 N N . PHE B 1 190 ? 14.523 -19.172 -9.375 1 98.94 190 PHE B N 1
ATOM 3730 C CA . PHE B 1 190 ? 13.586 -19.25 -8.266 1 98.94 190 PHE B CA 1
ATOM 3731 C C . PHE B 1 190 ? 12.281 -18.547 -8.602 1 98.94 190 PHE B C 1
ATOM 3733 O O . PHE B 1 190 ? 11.203 -19 -8.227 1 98.94 190 PHE B O 1
ATOM 3740 N N . ASN B 1 191 ? 12.422 -17.422 -9.266 1 98.94 191 ASN B N 1
ATOM 3741 C CA . ASN B 1 191 ? 11.227 -16.719 -9.727 1 98.94 191 ASN B CA 1
ATOM 3742 C C . ASN B 1 191 ? 10.367 -17.594 -10.625 1 98.94 191 ASN B C 1
ATOM 3744 O O . ASN B 1 191 ? 9.148 -17.656 -10.461 1 98.94 191 ASN B O 1
ATOM 3748 N N . VAL B 1 192 ? 10.969 -18.312 -11.516 1 98.81 192 VAL B N 1
ATOM 3749 C CA . VAL B 1 192 ? 10.297 -19.203 -12.461 1 98.81 192 VAL B CA 1
ATOM 3750 C C . VAL B 1 192 ? 9.617 -20.344 -11.711 1 98.81 192 VAL B C 1
ATOM 3752 O O . VAL B 1 192 ? 8.461 -20.672 -11.977 1 98.81 192 VAL B O 1
ATOM 3755 N N . PHE B 1 193 ? 10.352 -20.859 -10.758 1 98.94 193 PHE B N 1
ATOM 3756 C CA . PHE B 1 193 ? 9.781 -21.891 -9.906 1 98.94 193 PHE B CA 1
ATOM 3757 C C . PHE B 1 193 ? 8.508 -21.391 -9.219 1 98.94 193 PHE B C 1
ATOM 3759 O O . PHE B 1 193 ? 7.469 -22.047 -9.289 1 98.94 193 PHE B O 1
ATOM 3766 N N . GLY B 1 194 ? 8.609 -20.234 -8.562 1 98.94 194 GLY B N 1
ATOM 3767 C CA . GLY B 1 194 ? 7.461 -19.672 -7.871 1 98.94 194 GLY B CA 1
ATOM 3768 C C . GLY B 1 194 ? 6.285 -19.406 -8.789 1 98.94 194 GLY B C 1
ATOM 3769 O O . GLY B 1 194 ? 5.129 -19.594 -8.398 1 98.94 194 GLY B O 1
ATOM 3770 N N . ASN B 1 195 ? 6.582 -18.953 -9.992 1 98.88 195 ASN B N 1
ATOM 3771 C CA . ASN B 1 195 ? 5.539 -18.688 -10.977 1 98.88 195 ASN B CA 1
ATOM 3772 C C . ASN B 1 195 ? 4.789 -19.969 -11.359 1 98.88 195 ASN B C 1
ATOM 3774 O O . ASN B 1 195 ? 3.557 -19.984 -11.383 1 98.88 195 ASN B O 1
ATOM 3778 N N . TYR B 1 196 ? 5.551 -21.031 -11.641 1 98.88 196 TYR B N 1
ATOM 3779 C CA . TYR B 1 196 ? 4.926 -22.312 -11.977 1 98.88 196 TYR B CA 1
ATOM 3780 C C . TYR B 1 196 ? 4.066 -22.812 -10.82 1 98.88 196 TYR B C 1
ATOM 3782 O O . TYR B 1 196 ? 2.92 -23.219 -11.023 1 98.88 196 TYR B O 1
ATOM 3790 N N . LEU B 1 197 ? 4.609 -22.75 -9.656 1 98.88 197 LEU B N 1
ATOM 3791 C CA . LEU B 1 197 ? 3.908 -23.234 -8.477 1 98.88 197 LEU B CA 1
ATOM 3792 C C . LEU B 1 197 ? 2.65 -22.422 -8.211 1 98.88 197 LEU B C 1
ATOM 3794 O O . LEU B 1 197 ? 1.574 -22.969 -7.992 1 98.88 197 LEU B O 1
ATOM 3798 N N . GLY B 1 198 ? 2.818 -21.094 -8.211 1 98.88 198 GLY B N 1
ATOM 3799 C CA . GLY B 1 198 ? 1.685 -20.219 -7.957 1 98.88 198 GLY B CA 1
ATOM 3800 C C . GLY B 1 198 ? 0.569 -20.375 -8.969 1 98.88 198 GLY B C 1
ATOM 3801 O O . GLY B 1 198 ? -0.611 -20.312 -8.617 1 98.88 198 GLY B O 1
ATOM 3802 N N . THR B 1 199 ? 0.949 -20.547 -10.219 1 98.75 199 THR B N 1
ATOM 3803 C CA . THR B 1 199 ? -0.036 -20.75 -11.273 1 98.75 199 THR B CA 1
ATOM 3804 C C . THR B 1 199 ? -0.79 -22.062 -11.062 1 98.75 199 THR B C 1
ATOM 3806 O O . THR B 1 199 ? -2.02 -22.094 -11.125 1 98.75 199 THR B O 1
ATOM 3809 N N . ALA B 1 200 ? -0.043 -23.109 -10.797 1 98.81 200 ALA B N 1
ATOM 3810 C CA . ALA B 1 200 ? -0.67 -24.406 -10.523 1 98.81 200 ALA B CA 1
ATOM 3811 C C . ALA B 1 200 ? -1.614 -24.312 -9.328 1 98.81 200 ALA B C 1
ATOM 3813 O O . ALA B 1 200 ? -2.73 -24.828 -9.367 1 98.81 200 ALA B O 1
ATOM 3814 N N . TYR B 1 201 ? -1.147 -23.688 -8.312 1 98.5 201 TYR B N 1
ATOM 3815 C CA . TYR B 1 201 ? -1.92 -23.5 -7.086 1 98.5 201 TYR B CA 1
ATOM 3816 C C . TYR B 1 201 ? -3.262 -22.844 -7.383 1 98.5 201 TYR B C 1
ATOM 3818 O O . TYR B 1 201 ? -4.301 -23.297 -6.891 1 98.5 201 TYR B O 1
ATOM 3826 N N . GLN B 1 202 ? -3.234 -21.781 -8.125 1 97.75 202 GLN B N 1
ATOM 3827 C CA . GLN B 1 202 ? -4.469 -21.047 -8.383 1 97.75 202 GLN B CA 1
ATOM 3828 C C . GLN B 1 202 ? -5.426 -21.875 -9.25 1 97.75 202 GLN B C 1
ATOM 3830 O O . GLN B 1 202 ? -6.641 -21.844 -9.031 1 97.75 202 GLN B O 1
ATOM 3835 N N . ILE B 1 203 ? -4.898 -22.594 -10.266 1 97.94 203 ILE B N 1
ATOM 3836 C CA . ILE B 1 203 ? -5.758 -23.438 -11.094 1 97.94 203 ILE B CA 1
ATOM 3837 C C . ILE B 1 203 ? -6.449 -24.484 -10.219 1 97.94 203 ILE B C 1
ATOM 3839 O O . ILE B 1 203 ? -7.645 -24.734 -10.367 1 97.94 203 ILE B O 1
ATOM 3843 N N . VAL B 1 204 ? -5.719 -25.078 -9.312 1 97.25 204 VAL B N 1
ATOM 3844 C CA . VAL B 1 204 ? -6.277 -26.078 -8.414 1 97.25 204 VAL B CA 1
ATOM 3845 C C . VAL B 1 204 ? -7.41 -25.453 -7.594 1 97.25 204 VAL B C 1
ATOM 3847 O O . VAL B 1 204 ? -8.492 -26.047 -7.48 1 97.25 204 VAL B O 1
ATOM 3850 N N . ASP B 1 205 ? -7.109 -24.312 -7.043 1 94.31 205 ASP B N 1
ATOM 3851 C CA . ASP B 1 205 ? -8.133 -23.609 -6.27 1 94.31 205 ASP B CA 1
ATOM 3852 C C . ASP B 1 205 ? -9.391 -23.375 -7.102 1 94.31 205 ASP B C 1
ATOM 3854 O O . ASP B 1 205 ? -10.508 -23.547 -6.609 1 94.31 205 ASP B O 1
ATOM 3858 N N . ASP B 1 206 ? -9.227 -23.031 -8.32 1 93.88 206 ASP B N 1
ATOM 3859 C CA . ASP B 1 206 ? -10.344 -22.75 -9.219 1 93.88 206 ASP B CA 1
ATOM 3860 C C . ASP B 1 206 ? -11.117 -24.031 -9.539 1 93.88 206 ASP B C 1
ATOM 3862 O O . ASP B 1 206 ? -12.344 -24.016 -9.648 1 93.88 206 ASP B O 1
ATOM 3866 N N . ILE B 1 207 ? -10.398 -25.109 -9.742 1 94.75 207 ILE B N 1
ATOM 3867 C CA . ILE B 1 207 ? -11.031 -26.406 -10.016 1 94.75 207 ILE B CA 1
ATOM 3868 C C . ILE B 1 207 ? -11.898 -26.812 -8.82 1 94.75 207 ILE B C 1
ATOM 3870 O O . ILE B 1 207 ? -13.047 -27.234 -8.992 1 94.75 207 ILE B O 1
ATOM 3874 N N . LEU B 1 208 ? -11.352 -26.672 -7.648 1 92.44 208 LEU B N 1
ATOM 3875 C CA . LEU B 1 208 ? -12.062 -27.062 -6.438 1 92.44 208 LEU B CA 1
ATOM 3876 C C . LEU B 1 208 ? -13.305 -26.188 -6.242 1 92.44 208 LEU B C 1
ATOM 3878 O O . LEU B 1 208 ? -14.359 -26.688 -5.828 1 92.44 208 LEU B O 1
ATOM 3882 N N . GLU B 1 209 ? -13.141 -24.953 -6.539 1 87.69 209 GLU B N 1
ATOM 3883 C CA . GLU B 1 209 ? -14.289 -24.047 -6.492 1 87.69 209 GLU B CA 1
ATOM 3884 C C . GLU B 1 209 ? -15.359 -24.453 -7.504 1 87.69 209 GLU B C 1
ATOM 3886 O O . GLU B 1 209 ? -16.547 -24.469 -7.191 1 87.69 209 GLU B O 1
ATOM 3891 N N . PHE B 1 210 ? -14.961 -24.734 -8.641 1 88.31 210 PHE B N 1
ATOM 3892 C CA . PHE B 1 210 ? -15.852 -25.125 -9.734 1 88.31 210 PHE B CA 1
ATOM 3893 C C . PHE B 1 210 ? -16.625 -26.375 -9.367 1 88.31 210 PHE B C 1
ATOM 3895 O O . PHE B 1 210 ? -17.812 -26.484 -9.68 1 88.31 210 PHE B O 1
ATOM 3902 N N . LEU B 1 211 ? -16.016 -27.219 -8.711 1 88.62 211 LEU B N 1
ATOM 3903 C CA . LEU B 1 211 ? -16.625 -28.5 -8.352 1 88.62 211 LEU B CA 1
ATOM 3904 C C . LEU B 1 211 ? -17.391 -28.391 -7.039 1 88.62 211 LEU B C 1
ATOM 3906 O O . LEU B 1 211 ? -18.016 -29.359 -6.598 1 88.62 211 LEU B O 1
ATOM 3910 N N . GLU B 1 212 ? -17.484 -27.188 -6.426 1 76.12 212 GLU B N 1
ATOM 3911 C CA . GLU B 1 212 ? -18.172 -26.906 -5.172 1 76.12 212 GLU B CA 1
ATOM 3912 C C . GLU B 1 212 ? -17.703 -27.828 -4.055 1 76.12 212 GLU B C 1
ATOM 3914 O O . GLU B 1 212 ? -18.5 -28.312 -3.262 1 76.12 212 GLU B O 1
ATOM 3919 N N . VAL B 1 213 ? -16.656 -28.297 -4.324 1 62.5 213 VAL B N 1
ATOM 3920 C CA . VAL B 1 213 ? -16.109 -29.188 -3.311 1 62.5 213 VAL B CA 1
ATOM 3921 C C . VAL B 1 213 ? -15.828 -28.406 -2.027 1 62.5 213 VAL B C 1
ATOM 3923 O O . VAL B 1 213 ? -15.93 -28.953 -0.927 1 62.5 213 VAL B O 1
ATOM 3926 N N . VAL B 1 214 ? -15.508 -27.172 -2.125 1 57 214 VAL B N 1
ATOM 3927 C CA . VAL B 1 214 ? -15.188 -26.406 -0.924 1 57 214 VAL B CA 1
ATOM 3928 C C . VAL B 1 214 ? -16.406 -25.594 -0.489 1 57 214 VAL B C 1
ATOM 3930 O O . VAL B 1 214 ? -16.938 -24.797 -1.268 1 57 214 VAL B O 1
ATOM 3933 N N . GLU B 1 215 ? -17.141 -26.016 0.521 1 51.53 215 GLU B N 1
ATOM 3934 C CA . GLU B 1 215 ? -18.297 -25.391 1.178 1 51.53 215 GLU B CA 1
ATOM 3935 C C . GLU B 1 215 ? -17.953 -23.984 1.662 1 51.53 215 GLU B C 1
ATOM 3937 O O . GLU B 1 215 ? -16.828 -23.734 2.102 1 51.53 215 GLU B O 1
ATOM 3942 N N . GLY B 1 216 ? -18.797 -22.922 1.165 1 48.72 216 GLY B N 1
ATOM 3943 C CA . GLY B 1 216 ? -18.734 -21.656 1.871 1 48.72 216 GLY B CA 1
ATOM 3944 C C . GLY B 1 216 ? -18.172 -20.531 1.026 1 48.72 216 GLY B C 1
ATOM 3945 O O . GLY B 1 216 ? -18.062 -19.391 1.49 1 48.72 216 GLY B O 1
ATOM 3946 N N . LYS B 1 217 ? -17.547 -21.031 -0.086 1 51.75 217 LYS B N 1
ATOM 3947 C CA . LYS B 1 217 ? -17.047 -19.922 -0.887 1 51.75 217 LYS B CA 1
ATOM 3948 C C . LYS B 1 217 ? -18.156 -19.281 -1.713 1 51.75 217 LYS B C 1
ATOM 3950 O O . LYS B 1 217 ? -18.359 -19.641 -2.875 1 51.75 217 LYS B O 1
ATOM 3955 N N . GLU B 1 218 ? -19.203 -18.906 -1.066 1 48.97 218 GLU B N 1
ATOM 3956 C CA . GLU B 1 218 ? -20.219 -18.156 -1.807 1 48.97 218 GLU B CA 1
ATOM 3957 C C . GLU B 1 218 ? -19.766 -16.734 -2.084 1 48.97 218 GLU B C 1
ATOM 3959 O O . GLU B 1 218 ? -19.438 -15.984 -1.157 1 48.97 218 GLU B O 1
ATOM 3964 N N . SER B 1 219 ? -19.141 -16.469 -3.139 1 56.09 219 SER B N 1
ATOM 3965 C CA . SER B 1 219 ? -18.859 -15.094 -3.561 1 56.09 219 SER B CA 1
ATOM 3966 C C . SER B 1 219 ? -20 -14.539 -4.414 1 56.09 219 SER B C 1
ATOM 3968 O O . SER B 1 219 ? -20.656 -15.281 -5.145 1 56.09 219 SER B O 1
ATOM 3970 N N . LYS B 1 220 ? -20.359 -13.328 -4.051 1 53.16 220 LYS B N 1
ATOM 3971 C CA . LYS B 1 220 ? -21.328 -12.633 -4.879 1 53.16 220 LYS B CA 1
ATOM 3972 C C . LYS B 1 220 ? -20.844 -12.5 -6.316 1 53.16 220 LYS B C 1
ATOM 3974 O O . LYS B 1 220 ? -21.641 -12.344 -7.238 1 53.16 220 LYS B O 1
ATOM 3979 N N . PHE B 1 221 ? -19.562 -12.5 -6.41 1 59.19 221 PHE B N 1
ATOM 3980 C CA . PHE B 1 221 ? -18.969 -12.43 -7.742 1 59.19 221 PHE B CA 1
ATOM 3981 C C . PHE B 1 221 ? -18.266 -13.742 -8.094 1 59.19 221 PHE B C 1
ATOM 3983 O O . PHE B 1 221 ? -17.516 -14.281 -7.281 1 59.19 221 PHE B O 1
ATOM 3990 N N . THR B 1 222 ? -18.781 -14.32 -9.07 1 63.28 222 THR B N 1
ATOM 3991 C CA . THR B 1 222 ? -18.172 -15.586 -9.477 1 63.28 222 THR B CA 1
ATOM 3992 C C . THR B 1 222 ? -17.016 -15.352 -10.438 1 63.28 222 THR B C 1
ATOM 3994 O O . THR B 1 222 ? -17.188 -14.766 -11.508 1 63.28 222 THR B O 1
ATOM 3997 N N . SER B 1 223 ? -15.852 -15.656 -10.016 1 76.06 223 SER B N 1
ATOM 3998 C CA . SER B 1 223 ? -14.68 -15.617 -10.891 1 76.06 223 SER B CA 1
ATOM 3999 C C . SER B 1 223 ? -14.812 -16.594 -12.047 1 76.06 223 SER B C 1
ATOM 4001 O O . SER B 1 223 ? -15.445 -17.641 -11.906 1 76.06 223 SER B O 1
ATOM 4003 N N . GLU B 1 224 ? -14.367 -16.172 -13.219 1 85.56 224 GLU B N 1
ATOM 4004 C CA . GLU B 1 224 ? -14.32 -17.094 -14.344 1 85.56 224 GLU B CA 1
ATOM 4005 C C . GLU B 1 224 ? -13.141 -18.062 -14.227 1 85.56 224 GLU B C 1
ATOM 4007 O O . GLU B 1 224 ? -12.016 -17.719 -14.617 1 85.56 224 GLU B O 1
ATOM 4012 N N . THR B 1 225 ? -13.43 -19.25 -13.75 1 92 225 THR B N 1
ATOM 4013 C CA . THR B 1 225 ? -12.375 -20.234 -13.523 1 92 225 THR B CA 1
ATOM 4014 C C . THR B 1 225 ? -11.984 -20.906 -14.836 1 92 225 THR B C 1
ATOM 4016 O O . THR B 1 225 ? -12.688 -20.781 -15.836 1 92 225 THR B O 1
ATOM 4019 N N . LEU B 1 226 ? -10.867 -21.578 -14.766 1 95.75 226 LEU B N 1
ATOM 4020 C CA . LEU B 1 226 ? -10.328 -22.203 -15.969 1 95.75 226 LEU B CA 1
ATOM 4021 C C . LEU B 1 226 ? -11.32 -23.203 -16.562 1 95.75 226 LEU B C 1
ATOM 4023 O O . LEU B 1 226 ? -11.586 -23.172 -17.766 1 95.75 226 LEU B O 1
ATOM 4027 N N . PRO B 1 227 ? -11.961 -24.031 -15.719 1 94.94 227 PRO B N 1
ATOM 4028 C CA . PRO B 1 227 ? -12.969 -24.938 -16.281 1 94.94 227 PRO B CA 1
ATOM 4029 C C . PRO B 1 227 ? -14.109 -24.188 -16.969 1 94.94 227 PRO B C 1
ATOM 4031 O O . PRO B 1 227 ? -14.594 -24.625 -18.016 1 94.94 227 PRO B O 1
ATOM 4034 N N . HIS B 1 228 ? -14.547 -23.109 -16.344 1 92.75 228 HIS B N 1
ATOM 4035 C CA . HIS B 1 228 ? -15.594 -22.312 -16.984 1 92.75 228 HIS B CA 1
ATOM 4036 C C . HIS B 1 228 ? -15.148 -21.797 -18.359 1 92.75 228 HIS B C 1
ATOM 4038 O O . HIS B 1 228 ? -15.945 -21.781 -19.297 1 92.75 228 HIS B O 1
ATOM 4044 N N . VAL B 1 229 ? -13.93 -21.359 -18.438 1 94.12 229 VAL B N 1
ATOM 4045 C CA . VAL B 1 229 ? -13.383 -20.844 -19.688 1 94.12 229 VAL B CA 1
ATOM 4046 C C . VAL B 1 229 ? -13.383 -21.953 -20.75 1 94.12 229 VAL B C 1
ATOM 4048 O O . VAL B 1 229 ? -13.797 -21.734 -21.891 1 94.12 229 VAL B O 1
ATOM 4051 N N . TYR B 1 230 ? -13 -23.141 -20.359 1 95.75 230 TYR B N 1
ATOM 4052 C CA . TYR B 1 230 ? -12.898 -24.266 -21.281 1 95.75 230 TYR B CA 1
ATOM 4053 C C . TYR B 1 230 ? -14.273 -24.781 -21.672 1 95.75 230 TYR B C 1
ATOM 4055 O O . TYR B 1 230 ? -14.477 -25.234 -22.797 1 95.75 230 TYR B O 1
ATOM 4063 N N . MET B 1 231 ? -15.219 -24.641 -20.828 1 94.75 231 MET B N 1
ATOM 4064 C CA . MET B 1 231 ? -16.562 -25.172 -21.047 1 94.75 231 MET B CA 1
ATOM 4065 C C . MET B 1 231 ? -17.266 -24.422 -22.156 1 94.75 231 MET B C 1
ATOM 4067 O O . MET B 1 231 ? -18.297 -24.875 -22.672 1 94.75 231 MET B O 1
ATOM 4071 N N . LYS B 1 232 ? -16.75 -23.297 -22.438 1 92.06 232 LYS B N 1
ATOM 4072 C CA . LYS B 1 232 ? -17.328 -22.531 -23.547 1 92.06 232 LYS B CA 1
ATOM 4073 C C . LYS B 1 232 ? -17.188 -23.312 -24.859 1 92.06 232 LYS B C 1
ATOM 4075 O O . LYS B 1 232 ? -17.984 -23.109 -25.781 1 92.06 232 LYS B O 1
ATOM 4080 N N . ASN B 1 233 ? -16.234 -24.203 -25 1 95 233 ASN B N 1
ATOM 4081 C CA . ASN B 1 233 ? -15.953 -24.859 -26.281 1 95 233 ASN B CA 1
ATOM 4082 C C . ASN B 1 233 ? -15.859 -26.375 -26.109 1 95 233 ASN B C 1
ATOM 4084 O O . ASN B 1 233 ? -15.539 -27.078 -27.078 1 95 233 ASN B O 1
ATOM 4088 N N . MET B 1 234 ? -16.078 -26.859 -24.906 1 96.5 234 MET B N 1
ATOM 4089 C CA . MET B 1 234 ? -15.945 -28.297 -24.672 1 96.5 234 MET B CA 1
ATOM 4090 C C . MET B 1 234 ? -16.859 -28.766 -23.547 1 96.5 234 MET B C 1
ATOM 4092 O O . MET B 1 234 ? -17.484 -27.938 -22.875 1 96.5 234 MET B O 1
ATOM 4096 N N . SER B 1 235 ? -17.016 -30.078 -23.375 1 96.5 235 SER B N 1
ATOM 4097 C CA . SER B 1 235 ? -17.875 -30.609 -22.328 1 96.5 235 SER B CA 1
ATOM 4098 C C . SER B 1 235 ? -17.297 -30.344 -20.938 1 96.5 235 SER B C 1
ATOM 4100 O O . SER B 1 235 ? -16.094 -30.047 -20.812 1 96.5 235 SER B O 1
ATOM 4102 N N . LYS B 1 236 ? -18.062 -30.406 -19.938 1 94.88 236 LYS B N 1
ATOM 4103 C CA . LYS B 1 236 ? -17.625 -30.219 -18.562 1 94.88 236 LYS B CA 1
ATOM 4104 C C . LYS B 1 236 ? -16.5 -31.188 -18.203 1 94.88 236 LYS B C 1
ATOM 4106 O O . LYS B 1 236 ? -15.5 -30.781 -17.594 1 94.88 236 LYS B O 1
ATOM 4111 N N . GLU B 1 237 ? -16.688 -32.406 -18.594 1 95.12 237 GLU B N 1
ATOM 4112 C CA . GLU B 1 237 ? -15.695 -33.438 -18.281 1 95.12 237 GLU B CA 1
ATOM 4113 C C . GLU B 1 237 ? -14.352 -33.125 -18.938 1 95.12 237 GLU B C 1
ATOM 4115 O O . GLU B 1 237 ? -13.305 -33.25 -18.297 1 95.12 237 GLU B O 1
ATOM 4120 N N . GLU B 1 238 ? -14.422 -32.719 -20.172 1 97.06 238 GLU B N 1
ATOM 4121 C CA . GLU B 1 238 ? -13.203 -32.375 -20.906 1 97.06 238 GLU B CA 1
ATOM 4122 C C . GLU B 1 238 ? -12.539 -31.141 -20.312 1 97.06 238 GLU B C 1
ATOM 4124 O O . GLU B 1 238 ? -11.312 -31.047 -20.25 1 97.06 238 GLU B O 1
ATOM 4129 N N . ALA B 1 239 ? -13.344 -30.203 -19.906 1 96.75 239 ALA B N 1
ATOM 4130 C CA . ALA B 1 239 ? -12.852 -28.969 -19.328 1 96.75 239 ALA B CA 1
ATOM 4131 C C . ALA B 1 239 ? -12.094 -29.234 -18.031 1 96.75 239 ALA B C 1
ATOM 4133 O O . ALA B 1 239 ? -11.023 -28.672 -17.797 1 96.75 239 ALA B O 1
ATOM 4134 N N . ILE B 1 240 ? -12.594 -30.094 -17.25 1 95.25 240 ILE B N 1
ATOM 4135 C CA . ILE B 1 240 ? -11.969 -30.438 -15.984 1 95.25 240 ILE B CA 1
ATOM 4136 C C . ILE B 1 240 ? -10.656 -31.172 -16.234 1 95.25 240 ILE B C 1
ATOM 4138 O O . ILE B 1 240 ? -9.633 -30.859 -15.633 1 95.25 240 ILE B O 1
ATOM 4142 N N . GLU B 1 241 ? -10.734 -32.094 -17.156 1 96.62 241 GLU B N 1
ATOM 4143 C CA . GLU B 1 241 ? -9.539 -32.875 -17.484 1 96.62 241 GLU B CA 1
ATOM 4144 C C . GLU B 1 241 ? -8.438 -31.969 -18.031 1 96.62 241 GLU B C 1
ATOM 4146 O O . GLU B 1 241 ? -7.27 -32.125 -17.641 1 96.62 241 GLU B O 1
ATOM 4151 N N . LYS B 1 242 ? -8.82 -31.109 -18.891 1 98 242 LYS B N 1
ATOM 4152 C CA . LYS B 1 242 ? -7.844 -30.172 -19.453 1 98 242 LYS B CA 1
ATOM 4153 C C . LYS B 1 242 ? -7.266 -29.266 -18.375 1 98 242 LYS B C 1
ATOM 4155 O O . LYS B 1 242 ? -6.078 -28.922 -18.422 1 98 242 LYS B O 1
ATOM 4160 N N . SER B 1 243 ? -8.086 -28.812 -17.469 1 98 243 SER B N 1
ATOM 4161 C CA . SER B 1 243 ? -7.621 -27.984 -16.359 1 98 243 SER B CA 1
ATOM 4162 C C . SER B 1 243 ? -6.645 -28.75 -15.461 1 98 243 SER B C 1
ATOM 4164 O O . SER B 1 243 ? -5.633 -28.203 -15.031 1 98 243 SER B O 1
ATOM 4166 N N . ILE B 1 244 ? -6.941 -30 -15.234 1 97.69 244 ILE B N 1
ATOM 4167 C CA . ILE B 1 244 ? -6.074 -30.828 -14.414 1 97.69 244 ILE B CA 1
ATOM 4168 C C . ILE B 1 244 ? -4.73 -31.031 -15.109 1 97.69 244 ILE B C 1
ATOM 4170 O O . ILE B 1 244 ? -3.678 -30.984 -14.469 1 97.69 244 ILE B O 1
ATOM 4174 N N . ASN B 1 245 ? -4.809 -31.203 -16.391 1 98.06 245 ASN B N 1
ATOM 4175 C CA . ASN B 1 245 ? -3.578 -31.359 -17.156 1 98.06 245 ASN B CA 1
ATOM 4176 C C . ASN B 1 245 ? -2.73 -30.078 -17.094 1 98.06 245 ASN B C 1
ATOM 4178 O O . ASN B 1 245 ? -1.501 -30.156 -17.078 1 98.06 245 ASN B O 1
ATOM 4182 N N . ALA B 1 246 ? -3.369 -28.938 -17.125 1 98.38 246 ALA B N 1
ATOM 4183 C CA . ALA B 1 246 ? -2.66 -27.672 -17 1 98.38 246 ALA B CA 1
ATOM 4184 C C . ALA B 1 246 ? -1.927 -27.578 -15.664 1 98.38 246 ALA B C 1
ATOM 4186 O O . ALA B 1 246 ? -0.814 -27.062 -15.594 1 98.38 246 ALA B O 1
ATOM 4187 N N . VAL B 1 247 ? -2.531 -28.109 -14.609 1 98.56 247 VAL B N 1
ATOM 4188 C CA . VAL B 1 247 ? -1.902 -28.141 -13.289 1 98.56 247 VAL B CA 1
ATOM 4189 C C . VAL B 1 247 ? -0.668 -29.047 -13.336 1 98.56 247 VAL B C 1
ATOM 4191 O O . VAL B 1 247 ? 0.416 -28.641 -12.906 1 98.56 247 VAL B O 1
ATOM 4194 N N . LYS B 1 248 ? -0.849 -30.25 -13.891 1 98.56 248 LYS B N 1
ATOM 4195 C CA . LYS B 1 248 ? 0.229 -31.234 -13.93 1 98.56 248 LYS B CA 1
ATOM 4196 C C . LYS B 1 248 ? 1.438 -30.703 -14.688 1 98.56 248 LYS B C 1
ATOM 4198 O O . LYS B 1 248 ? 2.58 -30.906 -14.281 1 98.56 248 LYS B O 1
ATOM 4203 N N . MET B 1 249 ? 1.14 -30.016 -15.758 1 98.62 249 MET B N 1
ATOM 4204 C CA . MET B 1 249 ? 2.215 -29.438 -16.562 1 98.62 249 MET B CA 1
ATOM 4205 C C . MET B 1 249 ? 3.018 -28.422 -15.758 1 98.62 249 MET B C 1
ATOM 4207 O O . MET B 1 249 ? 4.25 -28.422 -15.797 1 98.62 249 MET B O 1
ATOM 4211 N N . ARG B 1 250 ? 2.373 -27.578 -15.039 1 98.81 250 ARG B N 1
ATOM 4212 C CA . ARG B 1 250 ? 3.037 -26.562 -14.242 1 98.81 250 ARG B CA 1
ATOM 4213 C C . ARG B 1 250 ? 3.762 -27.172 -13.047 1 98.81 250 ARG B C 1
ATOM 4215 O O . ARG B 1 250 ? 4.84 -26.703 -12.664 1 98.81 250 ARG B O 1
ATOM 4222 N N . VAL B 1 251 ? 3.143 -28.141 -12.43 1 98.81 251 VAL B N 1
ATOM 4223 C CA . VAL B 1 251 ? 3.77 -28.812 -11.297 1 98.81 251 VAL B CA 1
ATOM 4224 C C . VAL B 1 251 ? 5.059 -29.5 -11.75 1 98.81 251 VAL B C 1
ATOM 4226 O O . VAL B 1 251 ? 6.086 -29.406 -11.078 1 98.81 251 VAL B O 1
ATOM 4229 N N . ASN B 1 252 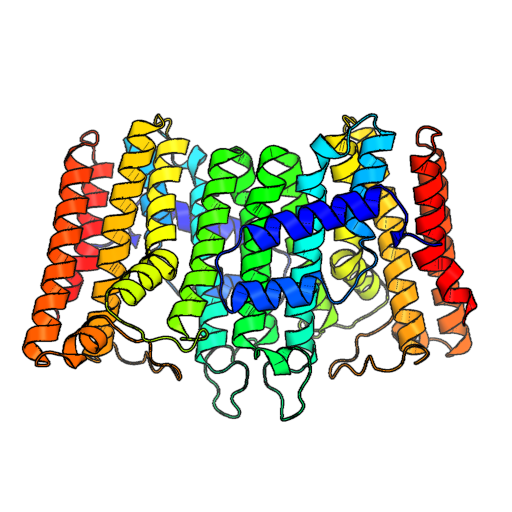? 4.988 -30.188 -12.898 1 98.81 252 ASN B N 1
ATOM 4230 C CA . ASN B 1 252 ? 6.18 -30.828 -13.445 1 98.81 252 ASN B CA 1
ATOM 4231 C C . ASN B 1 252 ? 7.281 -29.812 -13.734 1 98.81 252 ASN B C 1
ATOM 4233 O O . ASN B 1 252 ? 8.453 -30.062 -13.445 1 98.81 252 ASN B O 1
ATOM 4237 N N . ALA B 1 253 ? 6.902 -28.703 -14.305 1 98.88 253 ALA B N 1
ATOM 4238 C CA . ALA B 1 253 ? 7.871 -27.656 -14.594 1 98.88 253 ALA B CA 1
ATOM 4239 C C . ALA B 1 253 ? 8.484 -27.109 -13.312 1 98.88 253 ALA B C 1
ATOM 4241 O O . ALA B 1 253 ? 9.688 -26.828 -13.258 1 98.88 253 ALA B O 1
ATOM 4242 N N . ALA B 1 254 ? 7.656 -26.875 -12.258 1 98.94 254 ALA B N 1
ATOM 4243 C CA . ALA B 1 254 ? 8.148 -26.422 -10.961 1 98.94 254 ALA B CA 1
ATOM 4244 C C . ALA B 1 254 ? 9.156 -27.406 -10.383 1 98.94 254 ALA B C 1
ATOM 4246 O O . ALA B 1 254 ? 10.227 -27 -9.922 1 98.94 254 ALA B O 1
ATOM 4247 N N . LYS B 1 255 ? 8.844 -28.672 -10.453 1 98.81 255 LYS B N 1
ATOM 4248 C CA . LYS B 1 255 ? 9.711 -29.703 -9.891 1 98.81 255 LYS B CA 1
ATOM 4249 C C . LYS B 1 255 ? 11 -29.828 -10.695 1 98.81 255 LYS B C 1
ATOM 4251 O O . LYS B 1 255 ? 12.07 -30.047 -10.125 1 98.81 255 LYS B O 1
ATOM 4256 N N . GLU B 1 256 ? 10.891 -29.75 -12.023 1 98.81 256 GLU B N 1
ATOM 4257 C CA . GLU B 1 256 ? 12.086 -29.75 -12.859 1 98.81 256 GLU B CA 1
ATOM 4258 C C . GLU B 1 256 ? 13.008 -28.594 -12.508 1 98.81 256 GLU B C 1
ATOM 4260 O O . GLU B 1 256 ? 14.234 -28.734 -12.516 1 98.81 256 GLU B O 1
ATOM 4265 N N . THR B 1 257 ? 12.438 -27.422 -12.219 1 98.81 257 THR B N 1
ATOM 4266 C CA . THR B 1 257 ? 13.219 -26.266 -11.797 1 98.81 257 THR B CA 1
ATOM 4267 C C . THR B 1 257 ? 13.883 -26.531 -10.445 1 98.81 257 THR B C 1
ATOM 4269 O O . THR B 1 257 ? 15.055 -26.219 -10.258 1 98.81 257 THR B O 1
ATOM 4272 N N . LEU B 1 258 ? 13.117 -27.109 -9.5 1 98.75 258 LEU B N 1
ATOM 4273 C CA . LEU B 1 258 ? 13.656 -27.438 -8.18 1 98.75 258 LEU B CA 1
ATOM 4274 C C . LEU B 1 258 ? 14.875 -28.344 -8.297 1 98.75 258 LEU B C 1
ATOM 4276 O O . LEU B 1 258 ? 15.82 -28.219 -7.516 1 98.75 258 LEU B O 1
ATOM 4280 N N . LEU B 1 259 ? 14.852 -29.219 -9.297 1 98.5 259 LEU B N 1
ATOM 4281 C CA . LEU B 1 259 ? 15.93 -30.188 -9.484 1 98.5 259 LEU B CA 1
ATOM 4282 C C . LEU B 1 259 ? 17.234 -29.484 -9.844 1 98.5 259 LEU B C 1
ATOM 4284 O O . LEU B 1 259 ? 18.312 -30.047 -9.672 1 98.5 259 LEU B O 1
ATOM 4288 N N . THR B 1 260 ? 17.125 -28.25 -10.32 1 98.19 260 THR B N 1
ATOM 4289 C CA . THR B 1 260 ? 18.328 -27.5 -10.695 1 98.19 260 THR B CA 1
ATOM 4290 C C . THR B 1 260 ? 18.938 -26.812 -9.484 1 98.19 260 THR B C 1
ATOM 4292 O O . THR B 1 260 ? 20.047 -26.266 -9.57 1 98.19 260 THR B O 1
ATOM 4295 N N . PHE B 1 261 ? 18.281 -26.781 -8.367 1 98.38 261 PHE B N 1
ATOM 4296 C CA . PHE B 1 261 ? 18.797 -26.156 -7.156 1 98.38 261 PHE B CA 1
ATOM 4297 C C . PHE B 1 261 ? 19.672 -27.125 -6.363 1 98.38 261 PHE B C 1
ATOM 4299 O O . PHE B 1 261 ? 19.625 -28.328 -6.598 1 98.38 261 PHE B O 1
ATOM 4306 N N . ASN B 1 262 ? 20.422 -26.594 -5.434 1 95.94 262 ASN B N 1
ATOM 4307 C CA . ASN B 1 262 ? 21.266 -27.422 -4.574 1 95.94 262 ASN B CA 1
ATOM 4308 C C . ASN B 1 262 ? 20.438 -28.406 -3.754 1 95.94 262 ASN B C 1
ATOM 4310 O O . ASN B 1 262 ? 19.406 -28.031 -3.189 1 95.94 262 ASN B O 1
ATOM 4314 N N . GLU B 1 263 ? 20.922 -29.625 -3.732 1 96.94 263 GLU B N 1
ATOM 4315 C CA . GLU B 1 263 ? 20.25 -30.625 -2.918 1 96.94 263 GLU B CA 1
ATOM 4316 C C . GLU B 1 263 ? 20.438 -30.344 -1.43 1 96.94 263 GLU B C 1
ATOM 4318 O O . GLU B 1 263 ? 21.562 -30.25 -0.94 1 96.94 263 GLU B O 1
ATOM 4323 N N . CYS B 1 264 ? 19.406 -30.234 -0.713 1 97.5 264 CYS B N 1
ATOM 4324 C CA . CYS B 1 264 ? 19.375 -29.969 0.722 1 97.5 264 CYS B CA 1
ATOM 4325 C C . CYS B 1 264 ? 17.984 -30.188 1.299 1 97.5 264 CYS B C 1
ATOM 4327 O O . CYS B 1 264 ? 17.016 -30.328 0.552 1 97.5 264 CYS B O 1
ATOM 4329 N N . PRO B 1 265 ? 17.812 -30.281 2.576 1 97.62 265 PRO B N 1
ATOM 4330 C CA . PRO B 1 265 ? 16.5 -30.516 3.186 1 97.62 265 PRO B CA 1
ATOM 4331 C C . PRO B 1 265 ? 15.492 -29.438 2.816 1 97.62 265 PRO B C 1
ATOM 4333 O O . PRO B 1 265 ? 14.305 -29.734 2.629 1 97.62 265 PRO B O 1
ATOM 4336 N N . ALA B 1 266 ? 15.945 -28.25 2.682 1 98.44 266 ALA B N 1
ATOM 4337 C CA . ALA B 1 266 ? 15.055 -27.156 2.312 1 98.44 266 ALA B CA 1
ATOM 4338 C C . ALA B 1 266 ? 14.453 -27.375 0.928 1 98.44 266 ALA B C 1
ATOM 4340 O O . ALA B 1 266 ? 13.266 -27.109 0.708 1 98.44 266 ALA B O 1
ATOM 4341 N N . ARG B 1 267 ? 15.234 -27.797 0.004 1 98.62 267 ARG B N 1
ATOM 4342 C CA . ARG B 1 267 ? 14.727 -28.109 -1.327 1 98.62 267 ARG B CA 1
ATOM 4343 C C . ARG B 1 267 ? 13.664 -29.203 -1.266 1 98.62 267 ARG B C 1
ATOM 4345 O O . ARG B 1 267 ? 12.648 -29.141 -1.959 1 98.62 267 ARG B O 1
ATOM 4352 N N . ASN B 1 268 ? 13.914 -30.234 -0.442 1 98.38 268 ASN B N 1
ATOM 4353 C CA . ASN B 1 268 ? 12.953 -31.312 -0.269 1 98.38 268 ASN B CA 1
ATOM 4354 C C . ASN B 1 268 ? 11.617 -30.797 0.256 1 98.38 268 ASN B C 1
ATOM 4356 O O . ASN B 1 268 ? 10.555 -31.266 -0.15 1 98.38 268 ASN B O 1
ATOM 4360 N N . LYS B 1 269 ? 11.719 -29.891 1.134 1 98.62 269 LYS B N 1
ATOM 4361 C CA . LYS B 1 269 ? 10.5 -29.281 1.669 1 98.62 269 LYS B CA 1
ATOM 4362 C C . LYS B 1 269 ? 9.734 -28.531 0.585 1 98.62 269 LYS B C 1
ATOM 4364 O O . LYS B 1 269 ? 8.5 -28.531 0.581 1 98.62 269 LYS B O 1
ATOM 4369 N N . LEU B 1 270 ? 10.453 -27.875 -0.354 1 98.81 270 LEU B N 1
ATOM 4370 C CA . LEU B 1 270 ? 9.781 -27.188 -1.454 1 98.81 270 LEU B CA 1
ATOM 4371 C C . LEU B 1 270 ? 9.07 -28.203 -2.357 1 98.81 270 LEU B C 1
ATOM 4373 O O . LEU B 1 270 ? 7.988 -27.906 -2.879 1 98.81 270 LEU B O 1
ATOM 4377 N N . PHE B 1 271 ? 9.68 -29.375 -2.553 1 98.69 271 PHE B N 1
ATOM 4378 C CA . PHE B 1 271 ? 8.992 -30.438 -3.275 1 98.69 271 PHE B CA 1
ATOM 4379 C C . PHE B 1 271 ? 7.707 -30.828 -2.559 1 98.69 271 PHE B C 1
ATOM 4381 O O . PHE B 1 271 ? 6.66 -30.984 -3.191 1 98.69 271 PHE B O 1
ATOM 4388 N N . GLN B 1 272 ? 7.816 -30.938 -1.26 1 98.38 272 GLN B N 1
ATOM 4389 C CA . GLN B 1 272 ? 6.656 -31.328 -0.462 1 98.38 272 GLN B CA 1
ATOM 4390 C C . GLN B 1 272 ? 5.551 -30.281 -0.554 1 98.38 272 GLN B C 1
ATOM 4392 O O . GLN B 1 272 ? 4.375 -30.625 -0.717 1 98.38 272 GLN B O 1
ATOM 4397 N N . ILE B 1 273 ? 5.914 -29.047 -0.446 1 98.38 273 ILE B N 1
ATOM 4398 C CA . ILE B 1 273 ? 4.949 -27.953 -0.539 1 98.38 273 ILE B CA 1
ATOM 4399 C C . ILE B 1 273 ? 4.285 -27.969 -1.914 1 98.38 273 ILE B C 1
ATOM 4401 O O . ILE B 1 273 ? 3.07 -27.797 -2.025 1 98.38 273 ILE B O 1
ATOM 4405 N N . THR B 1 274 ? 5.109 -28.172 -2.961 1 98.69 274 THR B N 1
ATOM 4406 C CA . THR B 1 274 ? 4.602 -28.172 -4.328 1 98.69 274 THR B CA 1
ATOM 4407 C C . THR B 1 274 ? 3.484 -29.203 -4.484 1 98.69 274 THR B C 1
ATOM 4409 O O . THR B 1 274 ? 2.42 -28.891 -5.023 1 98.69 274 THR B O 1
ATOM 4412 N N . ASP B 1 275 ? 3.697 -30.359 -3.945 1 98 275 ASP B N 1
ATOM 4413 C CA . ASP B 1 275 ? 2.684 -31.406 -4.031 1 98 275 ASP B CA 1
ATOM 4414 C C . ASP B 1 275 ? 1.489 -31.078 -3.133 1 98 275 ASP B C 1
ATOM 4416 O O . ASP B 1 275 ? 0.337 -31.234 -3.551 1 98 275 ASP B O 1
ATOM 4420 N N . TYR B 1 276 ? 1.764 -30.641 -1.979 1 96.69 276 TYR B N 1
ATOM 4421 C CA . TYR B 1 276 ? 0.771 -30.438 -0.929 1 96.69 276 TYR B CA 1
ATOM 4422 C C . TYR B 1 276 ? -0.293 -29.453 -1.368 1 96.69 276 TYR B C 1
ATOM 4424 O O . TYR B 1 276 ? -1.484 -29.656 -1.13 1 96.69 276 TYR B O 1
ATOM 4432 N N . ILE B 1 277 ? 0.135 -28.406 -2.041 1 96.94 277 ILE B N 1
ATOM 4433 C CA . ILE B 1 277 ? -0.819 -27.328 -2.316 1 96.94 277 ILE B CA 1
ATOM 4434 C C . ILE B 1 277 ? -1.346 -27.469 -3.744 1 96.94 277 ILE B C 1
ATOM 4436 O O . ILE B 1 277 ? -2.064 -26.594 -4.23 1 96.94 277 ILE B O 1
ATOM 4440 N N . THR B 1 278 ? -0.945 -28.531 -4.484 1 97.62 278 THR B N 1
ATOM 4441 C CA . THR B 1 278 ? -1.426 -28.672 -5.852 1 97.62 278 THR B CA 1
ATOM 4442 C C . THR B 1 278 ? -2.008 -30.078 -6.07 1 97.62 278 THR B C 1
ATOM 4444 O O . THR B 1 278 ? -3.172 -30.312 -5.754 1 97.62 278 THR B O 1
ATOM 4447 N N . ILE B 1 279 ? -1.132 -31.078 -6.383 1 96.75 279 ILE B N 1
ATOM 4448 C CA . ILE B 1 279 ? -1.6 -32.406 -6.82 1 96.75 279 ILE B CA 1
ATOM 4449 C C . ILE B 1 279 ? -2.314 -33.094 -5.668 1 96.75 279 ILE B C 1
ATOM 4451 O O . ILE B 1 279 ? -3.283 -33.844 -5.887 1 96.75 279 ILE B O 1
ATOM 4455 N N . ASP B 1 280 ? -1.833 -32.938 -4.414 1 95.75 280 ASP B N 1
ATOM 4456 C CA . ASP B 1 280 ? -2.465 -33.594 -3.271 1 95.75 280 ASP B CA 1
ATOM 4457 C C . ASP B 1 280 ? -3.891 -33.094 -3.07 1 95.75 280 ASP B C 1
ATOM 4459 O O . ASP B 1 280 ? -4.75 -33.812 -2.574 1 95.75 280 ASP B O 1
ATOM 4463 N N . MET B 1 281 ? -4.129 -31.891 -3.404 1 92.69 281 MET B N 1
ATOM 4464 C CA . MET B 1 281 ? -5.457 -31.297 -3.246 1 92.69 281 MET B CA 1
ATOM 4465 C C . MET B 1 281 ? -6.43 -31.859 -4.277 1 92.69 281 MET B C 1
ATOM 4467 O O . MET B 1 281 ? -7.645 -31.828 -4.066 1 92.69 281 MET B O 1
ATOM 4471 N N . LEU B 1 282 ? -5.93 -32.281 -5.41 1 92.38 282 LEU B N 1
ATOM 4472 C CA . LEU B 1 282 ? -6.766 -32.781 -6.496 1 92.38 282 LEU B CA 1
ATOM 4473 C C . LEU B 1 282 ? -7.141 -34.25 -6.262 1 92.38 282 LEU B C 1
ATOM 4475 O O . LEU B 1 282 ? -7.984 -34.781 -6.977 1 92.38 282 LEU B O 1
ATOM 4479 N N . GLU B 1 283 ? -6.52 -34.875 -5.328 1 85.88 283 GLU B N 1
ATOM 4480 C CA . GLU B 1 283 ? -6.859 -36.25 -5.031 1 85.88 283 GLU B CA 1
ATOM 4481 C C . GLU B 1 283 ? -8.281 -36.375 -4.496 1 85.88 283 GLU B C 1
ATOM 4483 O O . GLU B 1 283 ? -8.891 -37.438 -4.57 1 85.88 283 GLU B O 1
ATOM 4488 N N . ILE B 1 284 ? -8.797 -35.281 -4.051 1 72.44 284 ILE B N 1
ATOM 4489 C CA . ILE B 1 284 ? -10.148 -35.281 -3.504 1 72.44 284 ILE B CA 1
ATOM 4490 C C . ILE B 1 284 ? -11.164 -35.156 -4.641 1 72.44 284 ILE B C 1
ATOM 4492 O O . ILE B 1 284 ? -12.367 -35.281 -4.418 1 72.44 284 ILE B O 1
ATOM 4496 N N . VAL B 1 285 ? -10.711 -34.875 -5.84 1 69.75 285 VAL B N 1
ATOM 4497 C CA . VAL B 1 285 ? -11.586 -34.719 -7 1 69.75 285 VAL B CA 1
ATOM 4498 C C . VAL B 1 285 ? -11.758 -36.062 -7.707 1 69.75 285 VAL B C 1
ATOM 4500 O O . VAL B 1 285 ? -10.789 -36.812 -7.871 1 69.75 285 VAL B O 1
#

Solvent-accessible surface area (backbone atoms only — not comparable to full-atom values): 28384 Å² total; per-residue (Å²): 135,70,60,79,75,36,68,57,42,48,51,52,51,51,51,52,51,53,53,59,67,69,47,66,94,46,59,56,43,53,48,50,50,45,63,68,60,74,57,75,81,55,58,52,29,37,44,10,41,34,31,8,43,58,37,71,27,53,57,80,77,34,42,42,49,23,49,21,51,44,32,44,51,51,18,50,53,42,48,46,50,43,52,35,62,36,47,51,48,84,89,74,73,49,80,48,50,79,67,28,62,61,50,38,52,36,42,21,48,26,33,47,18,46,25,32,48,36,32,23,82,61,43,37,67,51,26,28,54,53,15,48,30,43,31,30,26,31,52,12,48,42,53,54,67,52,68,67,75,64,88,75,44,68,70,50,44,54,53,21,42,32,24,49,46,5,36,54,31,10,47,24,19,16,49,15,15,41,65,11,64,37,53,72,69,58,18,48,50,32,23,50,26,17,33,26,42,25,40,20,30,52,52,44,52,33,50,39,54,73,66,57,68,54,83,81,75,78,50,81,58,78,65,79,30,65,39,60,50,39,38,76,82,41,52,66,68,54,14,46,52,53,47,51,48,53,29,51,53,25,45,50,52,22,52,58,46,55,67,73,47,66,90,48,73,44,46,53,48,52,54,50,50,55,38,57,61,27,63,59,60,52,68,80,104,135,71,61,79,74,35,68,57,42,48,51,50,51,51,52,51,50,53,53,58,67,68,46,66,95,46,60,58,45,53,48,52,50,45,62,68,61,73,58,74,82,57,59,53,29,34,43,10,43,32,30,9,41,58,36,70,27,54,58,80,78,34,41,43,48,21,49,21,50,45,32,44,52,52,19,49,52,42,47,45,49,43,54,35,66,36,46,55,53,85,82,77,74,59,71,58,53,85,72,29,64,63,51,39,52,35,42,20,48,26,32,47,19,48,26,34,46,36,32,21,81,62,43,38,68,49,26,26,52,52,13,49,30,42,32,30,27,30,53,10,48,42,54,53,68,52,68,66,74,65,88,78,44,68,69,51,43,54,52,21,44,32,22,48,46,4,36,55,30,10,47,25,20,16,49,15,15,41,64,11,64,36,52,73,68,57,18,48,48,31,24,50,26,18,32,26,41,23,39,19,30,51,53,45,53,34,51,39,53,73,66,56,66,56,82,81,76,77,49,80,58,77,65,80,29,66,40,61,50,40,37,75,81,41,54,66,69,56,13,46,51,50,45,51,49,54,29,52,54,24,46,51,51,20,51,57,46,54,68,74,47,64,89,47,73,45,49,51,49,51,53,49,48,54,37,56,60,26,64,58,59,50,68,79,103

Nearest PDB structures (foldseek):
  3ipi-assembly1_A-2  TM=9.619E-01  e=4.734E-26  Methanosarcina mazei
  3q2q-assembly1_A-2  TM=8.298E-01  e=1.010E-09  Corynebacterium glutamicum
  3wjo-assembly1_A  TM=7.427E-01  e=7.100E-11  Escherichia coli O104:H4 str. 2009EL-2071
  3wjn-assembly1_A  TM=7.716E-01  e=2.508E-10  Escherichia coli O104:H4 str. 2009EL-2071
  3lmd-assembly1_A-2  TM=8.253E-01  e=1.106E-08  Corynebacterium glutamicum

Foldseek 3Di:
DPLCPDPLNVLLVVVLVVVLVPDDDDPLSVLSCCLLVVDDSLLLLSLLQLLLVLLVHHCVLCNLVSNLLVLLVSLLVLVVVCVQVPVDDDDDQDPCNVVHNVSSNVSSVVSNVVSCVSQVVLDDVLVVLSVQLSVLLVVLVCLQLCVVVDDCAPVSQLSSQLSNWLSSQLSSNLSSNVSSPDDPVLSNLSSLLSNLLRSLLVLQVLLCVVVCVDPDPDGPGDGCHQLNNVVVPDPSVVSSVVSLVSSVVSLVVSVVSLVVTDDDVSSVVVNVSSCVSHVVSVVVD/DPLCPDPLNVLLVVVLVVVLVPDDDDPLSVVSCCLLVVDDSLLLLSLLQLLLVLLVHHCVLCNLVSNLLVLLVSLLVLVVVCVQVPVPDDDDCPPVNVVDNVSSNVSSVVSNVVSCVSQVVLDDVLVVLSVQLSVLLVVLVCLQQCVVVDDCAPVSQLSSQLSNWLSSQLSSNLSSNVSSPHDPVLSNLSSLLSNLLRSLLVLQVLLCVVVVVDPDPDTPGDGCHQLNNVVVPDPSVVSSVVSLVSSVVSLVVSVVSLVPTDDDVSSVVVNVSSCVSHVVSVVVD

pLDDT: mean 90.31, std 14.83, range [29.83, 98.94]